Protein AF-A0A955D0X1-F1 (afdb_monomer)

Radius of gyration: 30.4 Å; Cα contacts (8 Å, |Δi|>4): 744; chains: 1; bounding box: 80×86×90 Å

Foldseek 3Di:
DDDDDPPVVVVVVVVCVVVVVVVVVVVCVVPPPDDDPDPPPPPPDDPPQDQQKFFDALLAQAFVRNVVSLVVQLVVQLVVLVVVVVVCVVPDDDDDDDDHSSLRSLVVSQVVLLVVLLVVQVVLCVVCVPQFEEEEEEEAAPFQDPLRRVVSSVVSVVVVVVCVVQQKDWPDRTIWGWHWPPSVDDPVLIGIKTWTWIDHPDPNHHIYIYIYHHCSLQPLQCNVVSVCVVVVSNDPPVSLVDPSYAYEYEYAPAQSSVLNVQQNLLVLQDDPPDDPPDDDDDDDPPSDPAPQVQRYEYEYAHHQAQLQRSLVSHDDCPPGDPCQCPDQQVVLSVLSVVSNDPDPDAPPPPDVVVVDPPPDADSAWRQGPSNYTYGYPDHHLLVLLVVVQVVCVVVVAQQLPPQEAEEEEFEPPDPQRVRNLVSNLVVSVVNDDDDPPDDPVVSVVSSCQRYNYHYDHPPQQLDHGPDDDPPPVVVPPDDDDDDDDDDVVVVVVVVVLLDPDHSHNLVVLLVRLVVLLVSQVVSVVVVHGHQEYEYEYPGPVVSLSNVVSNCVSCVRHHYDYRDDDVLCVDPVSND

Solvent-accessible surface area (backbone atoms only — not comparable to full-atom values): 32870 Å² total; per-residue (Å²): 138,89,82,85,79,68,67,65,60,56,54,56,52,52,50,51,51,50,51,49,50,52,52,50,50,53,52,47,64,76,67,49,73,89,78,77,93,66,82,80,77,88,70,90,76,76,80,72,73,51,90,43,46,16,74,36,50,72,75,45,52,65,63,70,33,39,49,55,43,48,55,54,51,46,53,53,34,24,58,50,34,45,53,50,51,60,55,48,66,77,71,67,91,75,98,63,88,75,77,50,34,61,51,52,14,40,41,49,52,28,52,55,21,43,48,55,50,35,54,53,51,50,55,47,47,68,75,29,59,91,63,19,39,36,37,29,44,32,44,38,71,73,55,75,33,71,67,43,44,52,48,46,25,52,51,41,43,50,52,54,50,54,40,45,76,69,45,34,43,65,77,55,70,53,44,37,34,35,32,55,67,60,58,90,49,61,74,90,74,51,65,60,31,36,35,48,50,30,42,42,74,56,85,86,56,46,37,36,40,39,30,47,34,40,33,86,65,37,40,43,65,41,32,66,63,32,45,49,56,58,49,59,74,58,43,53,73,70,52,69,72,29,86,48,36,37,35,44,36,35,49,58,60,28,45,60,28,54,52,22,44,55,45,36,49,56,55,70,70,54,77,82,91,71,88,70,93,85,77,88,78,92,71,72,91,72,69,64,88,71,74,69,31,69,53,33,39,34,40,33,69,49,43,33,63,26,52,48,64,46,58,73,73,48,78,86,61,81,89,51,58,66,73,52,48,73,30,56,35,26,50,32,54,52,50,37,56,57,70,46,47,78,76,94,62,74,85,86,72,72,51,84,71,75,80,49,78,89,81,79,69,69,100,38,63,42,38,38,76,47,44,32,36,34,33,45,75,51,71,36,46,56,58,52,44,51,53,50,50,54,52,37,44,74,72,74,40,42,61,65,39,99,40,24,18,32,37,35,39,22,29,64,82,40,74,65,33,57,49,50,59,54,49,48,47,52,52,45,58,70,70,48,84,87,55,96,78,70,46,73,66,58,48,53,49,43,40,56,64,23,42,35,73,45,71,44,65,82,55,33,75,29,78,59,66,90,63,73,76,79,60,80,71,78,81,65,89,71,76,100,67,97,75,84,70,95,60,63,64,60,53,53,48,51,58,52,50,44,28,97,60,75,65,36,39,47,36,54,52,54,53,48,45,53,49,53,53,52,51,34,56,54,32,44,78,73,67,24,38,61,45,31,40,39,47,44,60,88,54,66,78,42,44,51,60,52,52,56,57,41,45,77,77,40,77,86,37,47,76,49,61,91,73,90,54,70,65,76,70,34,74,86,63,74,114

Structure (mmCIF, N/CA/C/O backbone):
data_AF-A0A955D0X1-F1
#
_entry.id   AF-A0A955D0X1-F1
#
loop_
_atom_site.group_PDB
_atom_site.id
_atom_site.type_symbol
_atom_site.label_atom_id
_atom_site.label_alt_id
_atom_site.label_comp_id
_atom_site.label_asym_id
_atom_site.label_entity_id
_atom_site.label_seq_id
_atom_site.pdbx_PDB_ins_code
_atom_site.Cartn_x
_atom_site.Cartn_y
_atom_site.Cartn_z
_atom_site.occupancy
_atom_site.B_iso_or_equiv
_atom_site.auth_seq_id
_atom_site.auth_comp_id
_atom_site.auth_asym_id
_atom_site.auth_atom_id
_atom_site.pdbx_PDB_model_num
ATOM 1 N N . MET A 1 1 ? 45.626 -39.714 57.953 1.00 34.00 1 MET A N 1
ATOM 2 C CA . MET A 1 1 ? 45.774 -39.954 56.502 1.00 34.00 1 MET A CA 1
ATOM 3 C C . MET A 1 1 ? 44.387 -39.976 55.876 1.00 34.00 1 MET A C 1
ATOM 5 O O . MET A 1 1 ? 43.632 -40.869 56.233 1.00 34.00 1 MET A O 1
ATOM 9 N N . PRO A 1 2 ? 44.008 -39.013 55.020 1.00 39.62 2 PRO A N 1
ATOM 10 C CA . PRO A 1 2 ? 42.805 -39.119 54.204 1.00 39.62 2 PRO A CA 1
ATOM 11 C C . PRO A 1 2 ? 43.180 -39.641 52.808 1.00 39.62 2 PRO A C 1
ATOM 13 O O . PRO A 1 2 ? 43.956 -39.014 52.087 1.00 39.62 2 PRO A O 1
ATOM 16 N N . GLY A 1 3 ? 42.662 -40.817 52.455 1.00 42.03 3 GLY A N 1
ATOM 17 C CA . GLY A 1 3 ? 42.811 -41.430 51.138 1.00 42.03 3 GLY A CA 1
ATOM 18 C C . GLY A 1 3 ? 41.629 -41.084 50.236 1.00 42.03 3 GLY A C 1
ATOM 19 O O . GLY A 1 3 ? 40.496 -41.417 50.551 1.00 42.03 3 GLY A O 1
ATOM 20 N N . THR A 1 4 ? 41.942 -40.382 49.146 1.00 53.72 4 THR A N 1
ATOM 21 C CA . THR A 1 4 ? 41.417 -40.562 47.780 1.00 53.72 4 THR A CA 1
ATOM 22 C C . THR A 1 4 ? 39.942 -40.939 47.594 1.00 53.72 4 THR A C 1
ATOM 24 O O . THR A 1 4 ? 39.609 -42.117 47.589 1.00 53.72 4 THR A O 1
ATOM 27 N N . ASP A 1 5 ? 39.115 -39.954 47.229 1.00 49.59 5 ASP A N 1
ATOM 28 C CA . ASP A 1 5 ? 37.863 -40.209 46.495 1.00 49.59 5 ASP A CA 1
ATOM 29 C C . ASP A 1 5 ? 37.564 -39.105 45.461 1.00 49.59 5 ASP A C 1
ATOM 31 O O . ASP A 1 5 ? 36.472 -38.556 45.342 1.00 49.59 5 ASP A O 1
ATOM 35 N N . ARG A 1 6 ? 38.603 -38.699 44.714 1.00 51.72 6 ARG A N 1
ATOM 36 C CA . ARG A 1 6 ? 38.468 -37.717 43.624 1.00 51.72 6 ARG A CA 1
ATOM 37 C C . ARG A 1 6 ? 38.108 -38.352 42.280 1.00 51.72 6 ARG A C 1
ATOM 39 O O . ARG A 1 6 ? 37.644 -37.627 41.417 1.00 51.72 6 ARG A O 1
ATOM 46 N N . GLN A 1 7 ? 38.273 -39.660 42.073 1.00 50.78 7 GLN A N 1
ATOM 47 C CA . GLN A 1 7 ? 38.035 -40.278 40.756 1.00 50.78 7 GLN A CA 1
ATOM 48 C C . GLN A 1 7 ? 36.544 -40.473 40.417 1.00 50.78 7 GLN A C 1
ATOM 50 O O . GLN A 1 7 ? 36.172 -40.309 39.257 1.00 50.78 7 GLN A O 1
ATOM 55 N N . GLY A 1 8 ? 35.675 -40.725 41.405 1.00 47.66 8 GLY A N 1
ATOM 56 C CA . GLY A 1 8 ? 34.233 -40.908 41.169 1.00 47.66 8 GLY A CA 1
ATOM 57 C C . GLY A 1 8 ? 33.510 -39.632 40.719 1.00 47.66 8 GLY A C 1
ATOM 58 O O . GLY A 1 8 ? 32.640 -39.681 39.855 1.00 47.66 8 GLY A O 1
ATOM 59 N N . ALA A 1 9 ? 33.918 -38.469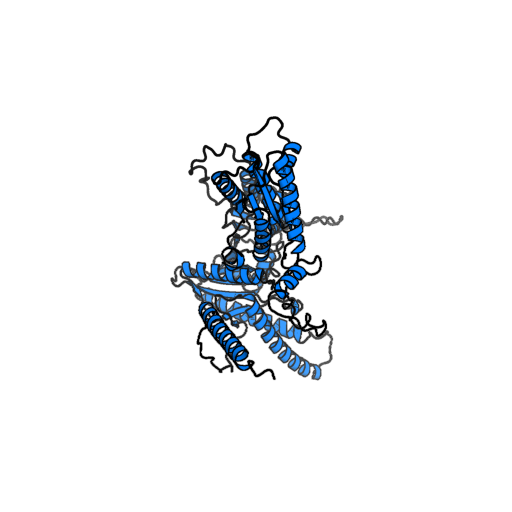 41.235 1.00 52.34 9 ALA A N 1
ATOM 60 C CA . ALA A 1 9 ? 33.288 -37.191 40.898 1.00 52.34 9 ALA A CA 1
ATOM 61 C C . ALA A 1 9 ? 33.513 -36.782 39.430 1.00 52.34 9 ALA A C 1
ATOM 63 O O . ALA A 1 9 ? 32.595 -36.278 38.787 1.00 52.34 9 ALA A O 1
ATOM 64 N N . TRP A 1 10 ? 34.701 -37.046 38.874 1.00 47.69 10 TRP A N 1
ATOM 65 C CA . TRP A 1 10 ? 35.007 -36.733 37.472 1.00 47.69 10 TRP A CA 1
ATOM 66 C C . TRP A 1 10 ? 34.281 -37.658 36.488 1.00 47.69 10 TRP A C 1
ATOM 68 O O . TRP A 1 10 ? 33.845 -37.198 35.434 1.00 47.69 10 TRP A O 1
ATOM 78 N N . ALA A 1 11 ? 34.089 -38.934 36.838 1.00 50.47 11 ALA A N 1
ATOM 79 C CA . ALA A 1 11 ? 33.346 -39.880 36.005 1.00 50.47 11 ALA A CA 1
ATOM 80 C C . ALA A 1 11 ? 31.853 -39.511 35.907 1.00 50.47 11 ALA A C 1
ATOM 82 O O . ALA A 1 11 ? 31.275 -39.519 34.816 1.00 50.47 11 ALA A O 1
ATOM 83 N N . SER A 1 12 ? 31.241 -39.101 37.021 1.00 52.44 12 SER A N 1
ATOM 84 C CA . SER A 1 12 ? 29.844 -38.648 37.062 1.00 52.44 12 SER A CA 1
ATOM 85 C C . SER A 1 12 ? 29.625 -37.358 36.265 1.00 52.44 12 SER A C 1
ATOM 87 O O . SER A 1 12 ? 28.629 -37.227 35.554 1.00 52.44 12 SER A O 1
ATOM 89 N N . LEU A 1 13 ? 30.583 -36.427 36.326 1.00 52.56 13 LEU A N 1
ATOM 90 C CA . LEU A 1 13 ? 30.511 -35.155 35.603 1.00 52.56 13 LEU A CA 1
ATOM 91 C C . LEU A 1 13 ? 30.664 -35.354 34.088 1.00 52.56 13 LEU A C 1
ATOM 93 O O . LEU A 1 13 ? 29.907 -34.778 33.313 1.00 52.56 13 LEU A O 1
ATOM 97 N N . MET A 1 14 ? 31.568 -36.241 33.661 1.00 54.03 14 MET A N 1
ATOM 98 C CA . MET A 1 14 ? 31.716 -36.604 32.246 1.00 54.03 14 MET A CA 1
ATOM 99 C C . MET A 1 14 ? 30.474 -37.313 31.697 1.00 54.03 14 MET A C 1
ATOM 101 O O . MET A 1 14 ? 30.063 -37.049 30.570 1.00 54.03 14 MET A O 1
ATOM 105 N N . THR A 1 15 ? 29.825 -38.157 32.500 1.00 57.25 15 THR A N 1
ATOM 106 C CA . THR A 1 15 ? 28.597 -38.855 32.088 1.00 57.25 15 THR A CA 1
ATOM 107 C C . THR A 1 15 ? 27.431 -37.879 31.897 1.00 57.25 15 THR A C 1
ATOM 109 O O . THR A 1 15 ? 26.692 -37.993 30.920 1.00 57.25 15 THR A O 1
ATOM 112 N N . LEU A 1 16 ? 27.301 -36.868 32.765 1.00 55.19 16 LEU A N 1
ATOM 113 C CA . LEU A 1 16 ? 26.306 -35.798 32.619 1.00 55.19 16 LEU A CA 1
ATOM 114 C C . LEU A 1 16 ? 26.581 -34.890 31.413 1.00 55.19 16 LEU A C 1
ATOM 116 O O . LEU A 1 16 ? 25.641 -34.513 30.720 1.00 55.19 16 LEU A O 1
ATOM 120 N N . VAL A 1 17 ? 27.847 -34.582 31.115 1.00 63.03 17 VAL A N 1
ATOM 121 C CA . VAL A 1 17 ? 28.221 -33.803 29.919 1.00 63.03 17 VAL A CA 1
ATOM 122 C C . VAL A 1 17 ? 27.936 -34.587 28.637 1.00 63.03 17 VAL A C 1
ATOM 124 O O . VAL A 1 17 ? 27.423 -34.020 27.676 1.00 63.03 17 VAL A O 1
ATOM 127 N N . VAL A 1 18 ? 28.197 -35.897 28.620 1.00 61.56 18 VAL A N 1
ATOM 128 C CA . VAL A 1 18 ? 27.899 -36.754 27.462 1.00 61.56 18 VAL A CA 1
ATOM 129 C C . VAL A 1 18 ? 26.390 -36.932 27.274 1.00 61.56 18 VAL A C 1
ATOM 131 O O . VAL A 1 18 ? 25.906 -36.799 26.153 1.00 61.56 18 VAL A O 1
ATOM 134 N N . LEU A 1 19 ? 25.619 -37.157 28.345 1.00 55.97 19 LEU A N 1
ATOM 135 C CA . LEU A 1 19 ? 24.153 -37.244 28.267 1.00 55.97 19 LEU A CA 1
ATOM 136 C C . LEU A 1 19 ? 23.509 -35.901 27.894 1.00 55.97 19 LEU A C 1
ATOM 138 O O . LEU A 1 19 ? 22.590 -35.880 27.079 1.00 55.97 19 LEU A O 1
ATOM 142 N N . GLY A 1 20 ? 24.017 -34.783 28.420 1.00 54.25 20 GLY A N 1
ATOM 143 C CA . GLY A 1 20 ? 23.592 -33.435 28.037 1.00 54.25 20 GLY A CA 1
ATOM 144 C C . GLY A 1 20 ? 23.945 -33.097 26.587 1.00 54.25 20 GLY A C 1
ATOM 145 O O . GLY A 1 20 ? 23.127 -32.521 25.874 1.00 54.25 20 GLY A O 1
ATOM 146 N N . GLY A 1 21 ? 25.118 -33.527 26.113 1.00 54.81 21 GLY A N 1
ATOM 147 C CA . GLY A 1 21 ? 25.542 -33.381 24.721 1.00 54.81 21 GLY A CA 1
ATOM 148 C C . GLY A 1 21 ? 24.712 -34.225 23.753 1.00 54.81 21 GLY A C 1
ATOM 149 O O . GLY A 1 21 ? 24.312 -33.734 22.702 1.00 54.81 21 GLY A O 1
ATOM 150 N N . LEU A 1 22 ? 24.383 -35.468 24.119 1.00 50.09 22 LEU A N 1
ATOM 151 C CA . LEU A 1 22 ? 23.534 -36.353 23.313 1.00 50.09 22 LEU A CA 1
ATOM 152 C C . LEU A 1 22 ? 22.065 -35.902 23.311 1.00 50.09 22 LEU A C 1
ATOM 154 O O . LEU A 1 22 ? 21.433 -35.903 22.256 1.00 50.09 22 LEU A O 1
ATOM 158 N N . GLY A 1 23 ? 21.536 -35.463 24.457 1.00 51.03 23 GLY A N 1
ATOM 159 C CA . GLY A 1 23 ? 20.188 -34.897 24.565 1.00 51.03 23 GLY A CA 1
ATOM 160 C C . GLY A 1 23 ? 20.048 -33.577 23.801 1.00 51.03 23 GLY A C 1
ATOM 161 O O . GLY A 1 23 ? 19.097 -33.400 23.041 1.00 51.03 23 GLY A O 1
ATOM 162 N N . GLY A 1 24 ? 21.039 -32.687 23.924 1.00 49.94 24 GLY A N 1
ATOM 163 C CA . GLY A 1 24 ? 21.107 -31.433 23.172 1.00 49.94 24 GLY A CA 1
ATOM 164 C C . GLY A 1 24 ? 21.255 -31.650 21.665 1.00 49.94 24 GLY A C 1
ATOM 165 O O . GLY A 1 24 ? 20.600 -30.969 20.880 1.00 49.94 24 GLY A O 1
ATOM 166 N N . TRP A 1 25 ? 22.041 -32.645 21.241 1.00 50.03 25 TRP A N 1
ATOM 167 C CA . TRP A 1 25 ? 22.180 -32.996 19.826 1.00 50.03 25 TRP A CA 1
ATOM 168 C C . TRP A 1 25 ? 20.899 -33.614 19.245 1.00 50.03 25 TRP A C 1
ATOM 170 O O . TRP A 1 25 ? 20.506 -33.275 18.126 1.00 50.03 25 TRP A O 1
ATOM 180 N N . GLY A 1 26 ? 20.205 -34.466 20.006 1.00 53.56 26 GLY A N 1
ATOM 181 C CA . GLY A 1 26 ? 18.910 -35.027 19.610 1.00 53.56 26 GLY A CA 1
ATOM 182 C C . GLY A 1 26 ? 17.837 -33.950 19.416 1.00 53.56 26 GLY A C 1
ATOM 183 O O . GLY A 1 26 ? 17.153 -33.941 18.393 1.00 53.56 26 GLY A O 1
ATOM 184 N N . LEU A 1 27 ? 17.751 -32.993 20.345 1.00 52.53 27 LEU A N 1
ATOM 185 C CA . LEU A 1 27 ? 16.843 -31.842 20.256 1.00 52.53 27 LEU A CA 1
ATOM 186 C C . LEU A 1 27 ? 17.209 -30.887 19.109 1.00 52.53 27 LEU A C 1
ATOM 188 O O . LEU A 1 27 ? 16.319 -30.411 18.403 1.00 52.53 27 LEU A O 1
ATOM 192 N N . TRP A 1 28 ? 18.504 -30.654 18.868 1.00 51.78 28 TRP A N 1
ATOM 193 C CA . TRP A 1 28 ? 18.966 -29.834 17.745 1.00 51.78 28 TRP A CA 1
ATOM 194 C C . TRP A 1 28 ? 18.625 -30.469 16.396 1.00 51.78 28 TRP A C 1
ATOM 196 O O . TRP A 1 28 ? 18.147 -29.771 15.514 1.00 51.78 28 TRP A O 1
ATOM 206 N N . LYS A 1 29 ? 18.776 -31.792 16.227 1.00 54.09 29 LYS A N 1
ATOM 207 C CA . LYS A 1 29 ? 18.363 -32.470 14.984 1.00 54.09 29 LYS A CA 1
ATOM 208 C C . LYS A 1 29 ? 16.847 -32.513 14.791 1.00 54.09 29 LYS A C 1
ATOM 210 O O . LYS A 1 29 ? 16.401 -32.423 13.653 1.00 54.09 29 LYS A O 1
ATOM 215 N N . ALA A 1 30 ? 16.065 -32.641 15.864 1.00 57.06 30 ALA A N 1
ATOM 216 C CA . ALA A 1 30 ? 14.602 -32.646 15.784 1.00 57.06 30 ALA A CA 1
ATOM 217 C C . ALA A 1 30 ? 14.014 -31.271 15.413 1.00 57.06 30 ALA A C 1
ATOM 219 O O . ALA A 1 30 ? 12.905 -31.198 14.894 1.00 57.06 30 ALA A O 1
ATOM 220 N N . THR A 1 31 ? 14.763 -30.193 15.660 1.00 57.22 31 THR A N 1
ATOM 221 C CA . THR A 1 31 ? 14.369 -28.806 15.357 1.00 57.22 31 THR A CA 1
ATOM 222 C C . THR A 1 31 ? 15.232 -28.154 14.275 1.00 57.22 31 THR A C 1
ATOM 224 O O . THR A 1 31 ? 15.044 -26.976 13.965 1.00 57.22 31 THR A O 1
ATOM 227 N N . ALA A 1 32 ? 16.171 -28.902 13.686 1.00 54.47 32 ALA A N 1
ATOM 228 C CA . ALA A 1 32 ? 17.049 -28.387 12.650 1.00 54.47 32 ALA A CA 1
ATOM 229 C C . ALA A 1 32 ? 16.212 -28.018 11.415 1.00 54.47 32 ALA A C 1
ATOM 231 O O . ALA A 1 32 ? 15.389 -28.827 10.974 1.00 54.47 32 ALA A O 1
ATOM 232 N N . PRO A 1 33 ? 16.416 -26.822 10.834 1.00 59.91 33 PRO A N 1
ATOM 233 C CA . PRO A 1 33 ? 15.763 -26.456 9.587 1.00 59.91 33 PRO A CA 1
ATOM 234 C C . PRO A 1 33 ? 16.098 -27.489 8.508 1.00 59.91 33 PRO A C 1
ATOM 236 O O . PRO A 1 33 ? 17.198 -28.046 8.494 1.00 59.91 33 PRO A O 1
ATOM 239 N N . LEU A 1 34 ? 15.144 -27.745 7.609 1.00 60.22 34 LEU A N 1
ATOM 240 C CA . LEU A 1 34 ? 15.318 -28.664 6.485 1.00 60.22 34 LEU A CA 1
ATOM 241 C C . LEU A 1 34 ? 16.572 -28.266 5.690 1.00 60.22 34 LEU A C 1
ATOM 243 O O . LEU A 1 34 ? 16.578 -27.269 4.969 1.00 60.22 34 LEU A O 1
ATOM 247 N N . ALA A 1 35 ? 17.649 -29.034 5.849 1.00 58.88 35 ALA A N 1
ATOM 248 C CA . ALA A 1 35 ? 18.886 -28.813 5.121 1.00 58.88 35 ALA A CA 1
ATOM 249 C C . ALA A 1 35 ? 18.741 -29.385 3.707 1.00 58.88 35 ALA A C 1
ATOM 251 O O . ALA A 1 35 ? 18.329 -30.530 3.525 1.00 58.88 35 ALA A O 1
ATOM 252 N N . THR A 1 36 ? 19.073 -28.587 2.694 1.00 59.28 36 THR A N 1
ATOM 253 C CA . THR A 1 36 ? 19.106 -29.067 1.310 1.00 59.28 36 THR A CA 1
ATOM 254 C C . THR A 1 36 ? 20.521 -29.508 0.953 1.00 59.28 36 THR A C 1
ATOM 256 O O . THR A 1 36 ? 21.417 -28.665 0.890 1.00 59.28 36 THR A O 1
ATOM 259 N N . ASP A 1 37 ? 20.712 -30.786 0.628 1.00 58.47 37 ASP A N 1
ATOM 260 C CA . ASP A 1 37 ? 21.960 -31.300 0.050 1.00 58.47 37 ASP A CA 1
ATOM 261 C C . ASP A 1 37 ? 22.054 -30.903 -1.431 1.00 58.47 37 ASP A C 1
ATOM 263 O O . ASP A 1 37 ? 21.860 -31.707 -2.344 1.00 58.47 37 ASP A O 1
ATOM 267 N N . ARG A 1 38 ? 22.288 -29.614 -1.700 1.00 53.22 38 ARG A N 1
ATOM 268 C CA . ARG A 1 38 ? 22.579 -29.147 -3.060 1.00 53.22 38 ARG A CA 1
ATOM 269 C C . ARG A 1 38 ? 24.082 -29.269 -3.314 1.00 53.22 38 ARG A C 1
ATOM 271 O O . ARG A 1 38 ? 24.849 -28.627 -2.596 1.00 53.22 38 ARG A O 1
ATOM 278 N N . PRO A 1 39 ? 24.535 -30.018 -4.337 1.00 60.69 39 PRO A N 1
ATOM 279 C CA . PRO A 1 39 ? 25.934 -29.970 -4.739 1.00 60.69 39 PRO A CA 1
ATOM 280 C C . PRO A 1 39 ? 26.291 -28.531 -5.135 1.00 60.69 39 PRO A C 1
ATOM 282 O O . PRO A 1 39 ? 25.644 -27.925 -5.993 1.00 60.69 39 PRO A O 1
ATOM 285 N N . THR A 1 40 ? 27.304 -27.958 -4.486 1.00 52.00 40 THR A N 1
ATOM 286 C CA . THR A 1 40 ? 27.797 -26.617 -4.798 1.00 52.00 40 THR A CA 1
ATOM 287 C C . THR A 1 40 ? 28.598 -26.679 -6.095 1.00 52.00 40 THR A C 1
ATOM 289 O O . THR A 1 40 ? 29.758 -27.086 -6.132 1.00 52.00 40 THR A O 1
ATOM 292 N N . GLY A 1 41 ? 27.965 -26.299 -7.204 1.00 50.47 41 GLY A N 1
ATOM 293 C CA . GLY A 1 41 ? 28.657 -26.146 -8.478 1.00 50.47 41 GLY A CA 1
ATOM 294 C C . GLY A 1 41 ? 29.675 -25.008 -8.396 1.00 50.47 41 GLY A C 1
ATOM 295 O O . GLY A 1 41 ? 29.308 -23.842 -8.510 1.00 50.47 41 GLY A O 1
ATOM 296 N N . ARG A 1 42 ? 30.962 -25.329 -8.221 1.00 42.97 42 ARG A N 1
ATOM 297 C CA . ARG A 1 42 ? 32.086 -24.393 -8.408 1.00 42.97 42 ARG A CA 1
ATOM 298 C C . ARG A 1 42 ? 32.325 -24.140 -9.901 1.00 42.97 42 ARG A C 1
ATOM 300 O O . ARG A 1 42 ? 33.371 -24.489 -10.418 1.00 42.97 42 ARG A O 1
ATOM 307 N N . ASN A 1 43 ? 31.369 -23.523 -10.587 1.00 44.00 43 ASN A N 1
ATOM 308 C CA . ASN A 1 43 ? 31.599 -22.916 -11.901 1.00 44.00 43 ASN A CA 1
ATOM 309 C C . ASN A 1 43 ? 31.146 -21.454 -11.825 1.00 44.00 43 ASN A C 1
ATOM 311 O O . ASN A 1 43 ? 30.110 -21.073 -12.356 1.00 44.00 43 ASN A O 1
ATOM 315 N N . ALA A 1 44 ? 31.919 -20.649 -11.093 1.00 42.72 44 ALA A N 1
ATOM 316 C CA . ALA A 1 44 ? 31.714 -19.209 -10.919 1.00 42.72 44 ALA A CA 1
ATOM 317 C C . ALA A 1 44 ? 32.347 -18.377 -12.054 1.00 42.72 44 ALA A C 1
ATOM 319 O O . ALA A 1 44 ? 32.649 -17.201 -11.875 1.00 42.72 44 ALA A O 1
ATOM 320 N N . SER A 1 45 ? 32.582 -18.979 -13.221 1.00 40.25 45 SER A N 1
ATOM 321 C CA . SER A 1 45 ? 33.107 -18.290 -14.395 1.00 40.25 45 SER A CA 1
ATOM 322 C C . SER A 1 45 ? 32.036 -18.191 -15.484 1.00 40.25 45 SER A C 1
ATOM 324 O O . SER A 1 45 ? 31.704 -19.162 -16.156 1.00 40.25 45 SER A O 1
ATOM 326 N N . ALA A 1 46 ? 31.560 -16.961 -15.684 1.00 39.75 46 ALA A N 1
ATOM 327 C CA . ALA A 1 46 ? 31.031 -16.456 -16.950 1.00 39.75 46 ALA A CA 1
ATOM 328 C C . ALA A 1 46 ? 29.670 -16.981 -17.453 1.00 39.75 46 ALA A C 1
ATOM 330 O O . ALA A 1 46 ? 29.518 -17.263 -18.641 1.00 39.75 46 ALA A O 1
ATOM 331 N N . LEU A 1 47 ? 28.619 -16.928 -16.629 1.00 41.50 47 LEU A N 1
ATOM 332 C CA . LEU A 1 47 ? 27.366 -16.418 -17.196 1.00 41.50 47 LEU A CA 1
ATOM 333 C C . LEU A 1 47 ? 27.558 -14.907 -17.297 1.00 41.50 47 LEU A C 1
ATOM 335 O O . LEU A 1 47 ? 27.521 -14.216 -16.284 1.00 41.50 47 LEU A O 1
ATOM 339 N N . ARG A 1 48 ? 27.878 -14.406 -18.498 1.00 44.47 48 ARG A N 1
ATOM 340 C CA . ARG A 1 48 ? 27.795 -12.970 -18.788 1.00 44.47 48 ARG A CA 1
ATOM 341 C C . ARG A 1 48 ? 26.401 -12.528 -18.351 1.00 44.47 48 ARG A C 1
ATOM 343 O O . ARG A 1 48 ? 25.426 -12.900 -19.004 1.00 44.47 48 ARG A O 1
ATOM 350 N N . GLU A 1 49 ? 26.311 -11.795 -17.244 1.00 52.94 49 GLU A N 1
ATOM 351 C CA . GLU A 1 49 ? 25.106 -11.036 -16.922 1.00 52.94 49 GLU A CA 1
ATOM 352 C C . GLU A 1 49 ? 24.759 -10.252 -18.182 1.00 52.94 49 GLU A C 1
ATOM 354 O O . GLU A 1 49 ? 25.593 -9.541 -18.750 1.00 52.94 49 GLU A O 1
ATOM 359 N N . THR A 1 50 ? 23.589 -10.556 -18.732 1.00 66.56 50 THR A N 1
ATOM 360 C CA . THR A 1 50 ? 23.131 -9.932 -19.966 1.00 66.56 50 THR A CA 1
ATOM 361 C C . THR A 1 50 ? 22.726 -8.514 -19.590 1.00 66.56 50 THR A C 1
ATOM 363 O O . THR A 1 50 ? 22.010 -8.372 -18.604 1.00 66.56 50 THR A O 1
ATOM 366 N N . MET A 1 51 ? 23.183 -7.506 -20.340 1.00 76.81 51 MET A N 1
ATOM 367 C CA . MET A 1 51 ? 22.882 -6.092 -20.071 1.00 76.81 51 MET A CA 1
ATOM 368 C C . MET A 1 51 ? 21.405 -5.903 -19.694 1.00 76.81 51 MET A C 1
ATOM 370 O O . MET A 1 51 ? 20.522 -6.358 -20.432 1.00 76.81 51 MET A O 1
ATOM 374 N N . GLY A 1 52 ? 21.145 -5.273 -18.547 1.00 80.62 52 GLY A N 1
ATOM 375 C CA . GLY A 1 52 ? 19.791 -5.008 -18.062 1.00 80.62 52 GLY A CA 1
ATOM 376 C C . GLY A 1 52 ? 19.030 -6.240 -17.556 1.00 80.62 52 GLY A C 1
ATOM 377 O O . GLY A 1 52 ? 17.798 -6.244 -17.595 1.00 80.62 52 GLY A O 1
ATOM 378 N N . LYS A 1 53 ? 19.717 -7.306 -17.110 1.00 89.94 53 LYS A N 1
ATOM 379 C CA . LYS A 1 53 ? 19.106 -8.480 -16.454 1.00 89.94 53 LYS A CA 1
ATOM 380 C C . LYS A 1 53 ? 19.728 -8.774 -15.091 1.00 89.94 53 LYS A C 1
ATOM 382 O O . LYS A 1 53 ? 20.888 -9.164 -15.000 1.00 89.94 53 LYS A O 1
ATOM 387 N N . ALA A 1 54 ? 18.907 -8.722 -14.048 1.00 90.75 54 ALA A N 1
ATOM 388 C CA . ALA A 1 54 ? 19.286 -9.069 -12.684 1.00 90.75 54 ALA A CA 1
ATOM 389 C C . ALA A 1 54 ? 18.903 -10.517 -12.342 1.00 90.75 54 ALA A C 1
ATOM 391 O O . ALA A 1 54 ? 17.793 -10.952 -12.642 1.00 90.75 54 ALA A O 1
ATOM 392 N N . ASN A 1 55 ? 19.790 -11.258 -11.672 1.00 88.88 55 ASN A N 1
ATOM 393 C CA . ASN A 1 55 ? 19.517 -12.620 -11.200 1.00 88.88 55 ASN A CA 1
ATOM 394 C C . ASN A 1 55 ? 18.531 -12.615 -10.022 1.00 88.88 55 ASN A C 1
ATOM 396 O O . ASN A 1 55 ? 18.890 -12.208 -8.917 1.00 88.88 55 ASN A O 1
ATOM 400 N N . ALA A 1 56 ? 17.317 -13.125 -10.233 1.00 88.81 56 ALA A N 1
ATOM 401 C CA . ALA A 1 56 ? 16.312 -13.266 -9.184 1.00 88.81 56 ALA A CA 1
ATOM 402 C C . ALA A 1 56 ? 15.285 -14.349 -9.535 1.00 88.81 56 ALA A C 1
ATOM 404 O O . ALA A 1 56 ? 14.739 -14.399 -10.637 1.00 88.81 56 ALA A O 1
ATOM 405 N N . ARG A 1 57 ? 14.981 -15.214 -8.566 1.00 88.69 57 ARG A N 1
ATOM 406 C CA . ARG A 1 57 ? 13.864 -16.165 -8.650 1.00 88.69 57 ARG A CA 1
ATOM 407 C C . ARG A 1 57 ? 12.536 -15.429 -8.479 1.00 88.69 57 ARG A C 1
ATOM 409 O O . ARG A 1 57 ? 12.493 -14.363 -7.872 1.00 88.69 57 ARG A O 1
ATOM 416 N N . LEU A 1 58 ? 11.447 -16.046 -8.938 1.00 87.69 58 LEU A N 1
ATOM 417 C CA . LEU A 1 58 ? 10.090 -15.481 -8.860 1.00 87.69 58 LEU A CA 1
ATOM 418 C C . LEU A 1 58 ? 9.612 -15.171 -7.429 1.00 87.69 58 LEU A C 1
ATOM 420 O O . LEU A 1 58 ? 8.758 -14.315 -7.258 1.00 87.69 58 LEU A O 1
ATOM 424 N N . TRP A 1 59 ? 10.154 -15.844 -6.410 1.00 84.31 59 TRP A N 1
ATOM 425 C CA . TRP A 1 59 ? 9.785 -15.651 -4.997 1.00 84.31 59 TRP A CA 1
ATOM 426 C C . TRP A 1 59 ? 10.758 -14.754 -4.214 1.00 84.31 59 TRP A C 1
ATOM 428 O O . TRP A 1 59 ? 10.652 -14.655 -2.998 1.00 84.31 59 TRP A O 1
ATOM 438 N N . GLN A 1 60 ? 11.761 -14.171 -4.874 1.00 88.88 60 GLN A N 1
ATOM 439 C CA . GLN A 1 60 ? 12.703 -13.251 -4.230 1.00 88.88 60 GLN A CA 1
ATOM 440 C C . GLN A 1 60 ? 12.229 -11.807 -4.381 1.00 88.88 60 GLN A C 1
ATOM 442 O O . GLN A 1 60 ? 11.531 -11.481 -5.342 1.00 88.88 60 GLN A O 1
ATOM 447 N N . ASP A 1 61 ? 12.646 -10.940 -3.461 1.00 89.38 61 ASP A N 1
ATOM 448 C CA . ASP A 1 61 ? 12.424 -9.500 -3.577 1.00 89.38 61 ASP A CA 1
ATOM 449 C C . ASP A 1 61 ? 13.025 -8.982 -4.901 1.00 89.38 61 ASP A C 1
ATOM 451 O O . ASP A 1 61 ? 14.208 -9.236 -5.167 1.00 89.38 61 ASP A O 1
ATOM 455 N N . PRO A 1 62 ? 12.232 -8.309 -5.758 1.00 87.25 62 PRO A N 1
ATOM 456 C CA . PRO A 1 62 ? 12.726 -7.813 -7.030 1.00 87.25 62 PRO A CA 1
ATOM 457 C C . PRO A 1 62 ? 13.810 -6.741 -6.861 1.00 87.25 62 PRO A C 1
ATOM 459 O O . PRO A 1 62 ? 14.826 -6.827 -7.544 1.00 87.25 62 PRO A O 1
ATOM 462 N N . LEU A 1 63 ? 13.650 -5.768 -5.956 1.00 90.69 63 LEU A N 1
ATOM 463 C CA . LEU A 1 63 ? 14.452 -4.533 -5.979 1.00 90.69 63 LEU A CA 1
ATOM 464 C C . LEU A 1 63 ? 15.929 -4.702 -5.574 1.00 90.69 63 LEU A C 1
ATOM 466 O O . LEU A 1 63 ? 16.782 -4.186 -6.298 1.00 90.69 63 LEU A O 1
ATOM 470 N N . PRO A 1 64 ? 16.294 -5.452 -4.512 1.00 88.88 64 PRO A N 1
ATOM 471 C CA . PRO A 1 64 ? 17.698 -5.643 -4.137 1.00 88.88 64 PRO A CA 1
ATOM 472 C C . PRO A 1 64 ? 18.531 -6.305 -5.241 1.00 88.88 64 PRO A C 1
ATOM 474 O O . PRO A 1 64 ? 19.717 -6.011 -5.400 1.00 88.88 64 PRO A O 1
ATOM 477 N N . ALA A 1 65 ? 17.916 -7.196 -6.027 1.00 88.19 65 ALA A N 1
ATOM 478 C CA . ALA A 1 65 ? 18.577 -7.818 -7.167 1.00 88.19 65 ALA A CA 1
ATOM 479 C C . ALA A 1 65 ? 18.851 -6.802 -8.286 1.00 88.19 65 ALA A C 1
ATOM 481 O O . ALA A 1 65 ? 19.935 -6.826 -8.874 1.00 88.19 65 ALA A O 1
ATOM 482 N N . LEU A 1 66 ? 17.899 -5.897 -8.551 1.00 92.62 66 LEU A N 1
ATOM 483 C CA . LEU A 1 66 ? 18.078 -4.825 -9.533 1.00 92.62 66 LEU A CA 1
ATOM 484 C C . LEU A 1 66 ? 19.182 -3.869 -9.106 1.00 92.62 66 LEU A C 1
ATOM 486 O O . LEU A 1 66 ? 20.066 -3.586 -9.905 1.00 92.62 66 LEU A O 1
ATOM 490 N N . GLN A 1 67 ? 19.151 -3.426 -7.847 1.00 90.94 67 GLN A N 1
ATOM 491 C CA . GLN A 1 67 ? 20.115 -2.474 -7.307 1.00 90.94 67 GLN A CA 1
ATOM 492 C C . GLN A 1 67 ? 21.548 -2.999 -7.443 1.00 90.94 67 GLN A C 1
ATOM 494 O O . GLN A 1 67 ? 22.410 -2.324 -8.000 1.00 90.94 67 GLN A O 1
ATOM 499 N N . ARG A 1 68 ? 21.784 -4.259 -7.054 1.00 89.88 68 ARG A N 1
ATOM 500 C CA . ARG A 1 68 ? 23.095 -4.902 -7.218 1.00 89.88 68 ARG A CA 1
ATOM 501 C C . ARG A 1 68 ? 23.523 -4.983 -8.688 1.00 89.88 68 ARG A C 1
ATOM 503 O O . ARG A 1 68 ? 24.688 -4.752 -8.998 1.00 89.88 68 ARG A O 1
ATOM 510 N N . SER A 1 69 ? 22.608 -5.340 -9.591 1.00 91.38 69 SER A N 1
ATOM 511 C CA . SER A 1 69 ? 22.911 -5.411 -11.028 1.00 91.38 69 SER A CA 1
ATOM 512 C C . SER A 1 69 ? 23.244 -4.033 -11.603 1.00 91.38 69 SER A C 1
ATOM 514 O O . SER A 1 69 ? 24.170 -3.924 -12.404 1.00 91.38 69 SER A O 1
ATOM 516 N N . PHE A 1 70 ? 22.518 -2.999 -11.177 1.00 92.25 70 PHE A N 1
ATOM 517 C CA . PHE A 1 70 ? 22.740 -1.614 -11.572 1.00 92.25 70 PHE A CA 1
ATOM 518 C C . PHE A 1 70 ? 24.109 -1.110 -11.116 1.00 92.25 70 PHE A C 1
ATOM 520 O O . PHE A 1 70 ? 24.871 -0.613 -11.939 1.00 92.25 70 PHE A O 1
ATOM 527 N N . GLU A 1 71 ? 24.474 -1.317 -9.850 1.00 91.56 71 GLU A N 1
ATOM 528 C CA . GLU A 1 71 ? 25.784 -0.929 -9.310 1.00 91.56 71 GLU A CA 1
ATOM 529 C C . GLU A 1 71 ? 26.944 -1.587 -10.074 1.00 91.56 71 GLU A C 1
ATOM 531 O O . GLU A 1 71 ? 27.940 -0.935 -10.395 1.00 91.56 71 GLU A O 1
ATOM 536 N N . ILE A 1 72 ? 26.805 -2.873 -10.417 1.00 90.81 72 ILE A N 1
ATOM 537 C CA . ILE A 1 72 ? 27.804 -3.610 -11.201 1.00 90.81 72 ILE A CA 1
ATOM 538 C C . ILE A 1 72 ? 27.936 -3.032 -12.617 1.00 90.81 72 ILE A C 1
ATOM 540 O O . ILE A 1 72 ? 29.058 -2.847 -13.099 1.00 90.81 72 ILE A O 1
ATOM 544 N N . GLU A 1 73 ? 26.823 -2.770 -13.305 1.00 90.94 73 GLU A N 1
ATOM 545 C CA . GLU A 1 73 ? 26.840 -2.212 -14.663 1.00 90.94 73 GLU A CA 1
ATOM 546 C C . GLU A 1 73 ? 27.357 -0.771 -14.684 1.00 90.94 73 GLU A C 1
ATOM 548 O O . GLU A 1 73 ? 28.217 -0.449 -15.506 1.00 90.94 73 GLU A O 1
ATOM 553 N N . LEU A 1 74 ? 26.933 0.063 -13.732 1.00 91.62 74 LEU A N 1
ATOM 554 C CA . LEU A 1 74 ? 27.407 1.436 -13.590 1.00 91.62 74 LEU A CA 1
ATOM 555 C C . LEU A 1 74 ? 28.913 1.485 -13.311 1.00 91.62 74 LEU A C 1
ATOM 557 O O . LEU A 1 74 ? 29.621 2.288 -13.920 1.00 91.62 74 LEU A O 1
ATOM 561 N N . ALA A 1 75 ? 29.436 0.603 -12.454 1.00 91.44 75 ALA A N 1
ATOM 562 C CA . ALA A 1 75 ? 30.872 0.516 -12.192 1.00 91.44 75 ALA A CA 1
ATOM 563 C C . ALA A 1 75 ? 31.665 0.122 -13.452 1.00 91.44 75 ALA A C 1
ATOM 565 O O . ALA A 1 75 ? 32.710 0.713 -13.738 1.00 91.44 75 ALA A O 1
ATOM 566 N N . ARG A 1 76 ? 31.158 -0.840 -14.241 1.00 90.31 76 ARG A N 1
ATOM 567 C CA . ARG A 1 76 ? 31.769 -1.235 -15.525 1.00 90.31 76 ARG A CA 1
ATOM 568 C C . ARG A 1 76 ? 31.753 -0.081 -16.532 1.00 90.31 76 ARG A C 1
ATOM 570 O O . ARG A 1 76 ? 32.781 0.188 -17.150 1.00 90.31 76 ARG A O 1
ATOM 577 N N . ALA A 1 77 ? 30.620 0.605 -16.673 1.00 90.94 77 ALA A N 1
ATOM 578 C CA . ALA A 1 77 ? 30.463 1.733 -17.588 1.00 90.94 77 ALA A CA 1
ATOM 579 C C . ALA A 1 77 ? 31.330 2.935 -17.178 1.00 90.94 77 ALA A C 1
ATOM 581 O O . ALA A 1 77 ? 31.968 3.549 -18.028 1.00 90.94 77 ALA A O 1
ATOM 582 N N . THR A 1 78 ? 31.443 3.220 -15.878 1.00 91.50 78 THR A N 1
ATOM 583 C CA . THR A 1 78 ? 32.300 4.298 -15.353 1.00 91.50 78 THR A CA 1
ATOM 584 C C . THR A 1 78 ? 33.775 4.021 -15.634 1.00 91.50 78 THR A C 1
ATOM 586 O O . THR A 1 78 ? 34.506 4.924 -16.036 1.00 91.50 78 THR A O 1
ATOM 589 N N . ALA A 1 79 ? 34.220 2.768 -15.484 1.00 89.88 79 ALA A N 1
ATOM 590 C CA . ALA A 1 79 ? 35.584 2.372 -15.827 1.00 89.88 79 ALA A CA 1
ATOM 591 C C . ALA A 1 79 ? 35.874 2.510 -17.333 1.00 89.88 79 ALA A C 1
ATOM 593 O O . ALA A 1 79 ? 36.971 2.921 -17.706 1.00 89.88 79 ALA A O 1
ATOM 594 N N . ALA A 1 80 ? 34.900 2.198 -18.195 1.00 88.75 80 ALA A N 1
ATOM 595 C CA . ALA A 1 80 ? 35.021 2.401 -19.638 1.00 88.75 80 ALA A CA 1
ATOM 596 C C . ALA A 1 80 ? 35.094 3.896 -19.995 1.00 88.75 80 ALA A C 1
ATOM 598 O O . ALA A 1 80 ? 36.059 4.321 -20.623 1.00 88.75 80 ALA A O 1
ATOM 599 N N . ALA A 1 81 ? 34.158 4.706 -19.490 1.00 87.50 81 ALA A N 1
ATOM 600 C CA . ALA A 1 81 ? 34.123 6.148 -19.727 1.00 87.50 81 ALA A CA 1
ATOM 601 C C . ALA A 1 81 ? 35.385 6.864 -19.213 1.00 87.50 81 ALA A C 1
ATOM 603 O O . ALA A 1 81 ? 35.857 7.812 -19.833 1.00 87.50 81 ALA A O 1
ATOM 604 N N . ALA A 1 82 ? 35.971 6.409 -18.100 1.00 86.94 82 ALA A N 1
ATOM 605 C CA . ALA A 1 82 ? 37.224 6.962 -17.589 1.00 86.94 82 ALA A CA 1
ATOM 606 C C . ALA A 1 82 ? 38.409 6.719 -18.541 1.00 86.94 82 ALA A C 1
ATOM 608 O O . ALA A 1 82 ? 39.266 7.593 -18.677 1.00 86.94 82 ALA A O 1
ATOM 609 N N . ASN A 1 83 ? 38.450 5.564 -19.214 1.00 83.25 83 ASN A N 1
ATOM 610 C CA . ASN A 1 83 ? 39.470 5.279 -20.224 1.00 83.25 83 ASN A CA 1
ATOM 611 C C . ASN A 1 83 ? 39.288 6.161 -21.467 1.00 83.25 83 ASN A C 1
ATOM 613 O O . ASN A 1 83 ? 40.279 6.666 -21.993 1.00 83.25 83 ASN A O 1
ATOM 617 N N . ASP A 1 84 ? 38.043 6.387 -21.893 1.00 80.31 84 ASP A N 1
ATOM 618 C CA . ASP A 1 84 ? 37.724 7.223 -23.056 1.00 80.31 84 ASP A CA 1
ATOM 619 C C . ASP A 1 84 ? 38.042 8.703 -22.788 1.00 80.31 84 ASP A C 1
ATOM 621 O O . ASP A 1 84 ? 38.733 9.344 -23.576 1.00 80.31 84 ASP A O 1
ATOM 625 N N . VAL A 1 85 ? 37.663 9.233 -21.618 1.00 77.19 85 VAL A N 1
ATOM 626 C CA . VAL A 1 85 ? 37.996 10.613 -21.214 1.00 77.19 85 VAL A CA 1
ATOM 627 C C . VAL A 1 85 ? 39.509 10.810 -21.064 1.00 77.19 85 VAL A C 1
ATOM 629 O O . VAL A 1 85 ? 40.027 11.873 -21.406 1.00 77.19 85 VAL A O 1
ATOM 632 N N . ALA A 1 86 ? 40.247 9.801 -20.585 1.00 72.50 86 ALA A N 1
ATOM 633 C CA . ALA A 1 86 ? 41.709 9.856 -20.531 1.00 72.50 86 ALA A CA 1
ATOM 634 C C . ALA A 1 86 ? 42.353 9.870 -21.931 1.00 72.50 86 ALA A C 1
ATOM 636 O O . ALA A 1 86 ? 43.405 10.487 -22.106 1.00 72.50 86 ALA A O 1
ATOM 637 N N . ALA A 1 87 ? 41.728 9.221 -22.919 1.00 69.12 87 ALA A N 1
ATOM 638 C CA . ALA A 1 87 ? 42.160 9.260 -24.313 1.00 69.12 87 ALA A CA 1
ATOM 639 C C . ALA A 1 87 ? 41.827 10.607 -24.987 1.00 69.12 87 ALA A C 1
ATOM 641 O O . ALA A 1 87 ? 42.679 11.156 -25.687 1.00 69.12 87 ALA A O 1
ATOM 642 N N . ASP A 1 88 ? 40.648 11.179 -24.720 1.00 65.25 88 ASP A N 1
ATOM 643 C CA . ASP A 1 88 ? 40.189 12.453 -25.299 1.00 65.25 88 ASP A CA 1
ATOM 644 C C . ASP A 1 88 ? 40.866 13.688 -24.679 1.00 65.25 88 ASP A C 1
ATOM 646 O O . ASP A 1 88 ? 41.135 14.668 -25.374 1.00 65.25 88 ASP A O 1
ATOM 650 N N . ALA A 1 89 ? 41.236 13.644 -23.393 1.00 62.00 89 ALA A N 1
ATOM 651 C CA . ALA A 1 89 ? 42.011 14.710 -22.745 1.00 62.00 89 ALA A CA 1
ATOM 652 C C . ALA A 1 89 ? 43.416 14.892 -23.357 1.00 62.00 89 ALA A C 1
ATOM 654 O O . ALA A 1 89 ? 44.047 15.933 -23.168 1.00 62.00 89 ALA A O 1
ATOM 655 N N . ALA A 1 90 ? 43.911 13.898 -24.104 1.00 58.91 90 ALA A N 1
ATOM 656 C CA . ALA A 1 90 ? 45.135 14.013 -24.888 1.00 58.91 90 ALA A CA 1
ATOM 657 C C . ALA A 1 90 ? 44.925 14.718 -26.248 1.00 58.91 90 ALA A C 1
ATOM 659 O O . ALA A 1 90 ? 45.914 14.977 -26.938 1.00 58.91 90 ALA A O 1
ATOM 660 N N . ALA A 1 91 ? 43.677 15.024 -26.638 1.00 61.62 91 ALA A N 1
ATOM 661 C CA . ALA A 1 91 ? 43.309 15.420 -27.998 1.00 61.6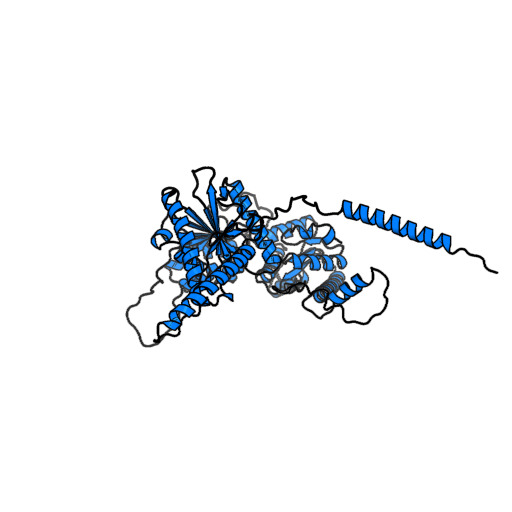2 91 ALA A CA 1
ATOM 662 C C . ALA A 1 91 ? 42.652 16.809 -28.158 1.00 61.62 91 ALA A C 1
ATOM 664 O O . ALA A 1 91 ? 42.717 17.327 -29.272 1.00 61.62 91 ALA A O 1
ATOM 665 N N . ASP A 1 92 ? 42.072 17.454 -27.131 1.00 56.62 92 ASP A N 1
ATOM 666 C CA . ASP A 1 92 ? 41.514 18.813 -27.309 1.00 56.62 92 ASP A CA 1
ATOM 667 C C . ASP A 1 92 ? 41.398 19.670 -26.028 1.00 56.62 92 ASP A C 1
ATOM 669 O O . ASP A 1 92 ? 41.199 19.180 -24.916 1.00 56.62 92 ASP A O 1
ATOM 673 N N . SER A 1 93 ? 41.500 20.990 -26.221 1.00 54.75 93 SER A N 1
ATOM 674 C CA . SER A 1 93 ? 41.379 22.064 -25.234 1.00 54.75 93 SER A CA 1
ATOM 675 C C . SER A 1 93 ? 40.275 23.042 -25.665 1.00 54.75 93 SER A C 1
ATOM 677 O O . SER A 1 93 ? 40.550 24.018 -26.367 1.00 54.75 93 SER A O 1
ATOM 679 N N . GLY A 1 94 ? 39.024 22.820 -25.243 1.00 54.69 94 GLY A N 1
ATOM 680 C CA . GLY A 1 94 ? 37.922 23.704 -25.636 1.00 54.69 94 GLY A CA 1
ATOM 681 C C . GLY A 1 94 ? 36.636 23.625 -24.804 1.00 54.69 94 GLY A C 1
ATOM 682 O O . GLY A 1 94 ? 35.869 22.679 -24.906 1.00 54.69 94 GLY A O 1
ATOM 683 N N . GLY A 1 95 ? 36.346 24.712 -24.080 1.00 55.94 95 GLY A N 1
ATOM 684 C CA . GLY A 1 95 ? 35.026 25.365 -24.073 1.00 55.94 9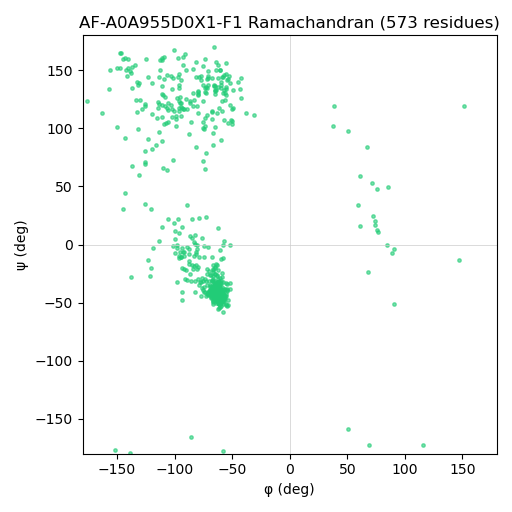5 GLY A CA 1
ATOM 685 C C . GLY A 1 95 ? 33.958 24.947 -23.057 1.00 55.94 95 GLY A C 1
ATOM 686 O O . GLY A 1 95 ? 33.412 25.826 -22.392 1.00 55.94 95 GLY A O 1
ATOM 687 N N . GLU A 1 96 ? 33.640 23.662 -22.918 1.00 59.03 96 GLU A N 1
ATOM 688 C CA . GLU A 1 96 ? 32.579 23.195 -22.008 1.00 59.03 96 GLU A CA 1
ATOM 689 C C . GLU A 1 96 ? 33.156 22.368 -20.863 1.00 59.03 96 GLU A C 1
ATOM 691 O O . GLU A 1 96 ? 34.132 21.641 -21.032 1.00 59.03 96 GLU A O 1
ATOM 696 N N . LYS A 1 97 ? 32.567 22.492 -19.666 1.00 60.41 97 LYS A N 1
ATOM 697 C CA . LYS A 1 97 ? 32.970 21.677 -18.518 1.00 60.41 97 LYS A CA 1
ATOM 698 C C . LYS A 1 97 ? 32.665 20.213 -18.883 1.00 60.41 97 LYS A C 1
ATOM 700 O O . LYS A 1 97 ? 31.486 19.899 -19.053 1.00 60.41 97 LYS A O 1
ATOM 705 N N . PRO A 1 98 ? 33.676 19.341 -19.056 1.00 66.06 98 PRO A N 1
ATOM 706 C CA . PRO A 1 98 ? 33.442 17.989 -19.540 1.00 66.06 98 PRO A CA 1
ATOM 707 C C . PRO A 1 98 ? 32.559 17.238 -18.543 1.00 66.06 98 PRO A C 1
ATOM 709 O O . PRO A 1 98 ? 32.775 17.336 -17.330 1.00 66.06 98 PRO A O 1
ATOM 712 N N . LYS A 1 99 ? 31.554 16.515 -19.057 1.00 74.19 99 LYS A N 1
ATOM 713 C CA . LYS A 1 99 ? 30.738 15.609 -18.241 1.00 74.19 99 LYS A CA 1
ATOM 714 C C . LYS A 1 99 ? 31.664 14.631 -17.530 1.00 74.19 99 LYS A C 1
ATOM 716 O O . LYS A 1 99 ? 32.603 14.103 -18.126 1.00 74.19 99 LYS A O 1
ATOM 721 N N . SER A 1 100 ? 31.407 14.406 -16.252 1.00 84.31 100 SER A N 1
ATOM 722 C CA . SER A 1 100 ? 32.154 13.426 -15.473 1.00 84.31 100 SER A CA 1
ATOM 723 C C . SER A 1 100 ? 31.991 12.020 -16.078 1.00 84.31 100 SER A C 1
ATOM 725 O O . SER A 1 100 ? 30.935 11.715 -16.644 1.00 84.31 100 SER A O 1
ATOM 727 N N . PRO A 1 101 ? 32.989 11.125 -15.937 1.00 84.50 101 PRO A N 1
ATOM 728 C CA . PRO A 1 101 ? 32.860 9.733 -16.371 1.00 84.50 101 PRO A CA 1
ATOM 729 C C . PRO A 1 101 ? 31.610 9.037 -15.815 1.00 84.50 101 PRO A C 1
ATOM 731 O O . PRO A 1 101 ? 31.000 8.229 -16.507 1.00 84.50 101 PRO A O 1
ATOM 734 N N . SER A 1 102 ? 31.192 9.391 -14.597 1.00 84.94 102 SER A N 1
ATOM 735 C CA . SER A 1 102 ? 29.963 8.904 -13.963 1.00 84.94 102 SER A CA 1
ATOM 736 C C . SER A 1 102 ? 28.687 9.370 -14.670 1.00 84.94 102 SER A C 1
ATOM 738 O O . SER A 1 102 ? 27.779 8.569 -14.852 1.00 84.94 102 SER A O 1
ATOM 740 N N . GLU A 1 103 ? 28.609 10.631 -15.107 1.00 86.50 103 GLU A N 1
ATOM 741 C CA . GLU A 1 103 ? 27.436 11.151 -15.834 1.00 86.50 103 GLU A CA 1
ATOM 742 C C . GLU A 1 103 ? 27.326 10.533 -17.233 1.00 86.50 103 GLU A C 1
ATOM 744 O O . GLU A 1 103 ? 26.230 10.203 -17.688 1.00 86.50 103 GLU A O 1
ATOM 749 N N . LEU A 1 104 ? 28.462 10.339 -17.913 1.00 88.50 104 LEU A N 1
ATOM 750 C CA . LEU A 1 104 ? 28.515 9.647 -19.204 1.00 88.50 104 LEU A CA 1
ATOM 751 C C . LEU A 1 104 ? 28.106 8.177 -19.065 1.00 88.50 104 LEU A C 1
ATOM 753 O O . LEU A 1 104 ? 27.298 7.688 -19.852 1.00 88.50 104 LEU A O 1
ATOM 757 N N . ALA A 1 105 ? 28.621 7.493 -18.041 1.00 91.06 105 ALA A N 1
ATOM 758 C CA . ALA A 1 105 ? 28.276 6.110 -17.745 1.00 91.06 105 ALA A CA 1
ATOM 759 C C . ALA A 1 105 ? 26.789 5.942 -17.420 1.00 91.06 105 ALA A C 1
ATOM 761 O O . ALA A 1 105 ? 26.151 5.035 -17.945 1.00 91.06 105 ALA A O 1
ATOM 762 N N . LEU A 1 106 ? 26.223 6.828 -16.598 1.00 91.94 106 LEU A N 1
ATOM 763 C CA . LEU A 1 106 ? 24.812 6.779 -16.226 1.00 91.94 106 LEU A CA 1
ATOM 764 C C . LEU A 1 106 ? 23.895 6.990 -17.440 1.00 91.94 106 LEU A C 1
ATOM 766 O O . LEU A 1 106 ? 22.924 6.254 -17.609 1.00 91.94 106 LEU A O 1
ATOM 770 N N . ALA A 1 107 ? 24.229 7.943 -18.317 1.00 91.88 107 ALA A N 1
ATOM 771 C CA . ALA A 1 107 ? 23.504 8.158 -19.568 1.00 91.88 107 ALA A CA 1
ATOM 772 C C . ALA A 1 107 ? 23.592 6.940 -20.504 1.00 91.88 107 ALA A C 1
ATOM 774 O O . ALA A 1 107 ? 22.568 6.498 -21.019 1.00 91.88 107 ALA A O 1
ATOM 775 N N . ALA A 1 108 ? 24.784 6.354 -20.662 1.00 92.00 108 ALA A N 1
ATOM 776 C CA . ALA A 1 108 ? 24.983 5.162 -21.486 1.00 92.00 108 ALA A CA 1
ATOM 777 C C . ALA A 1 108 ? 24.194 3.951 -20.956 1.00 92.00 108 ALA A C 1
ATOM 779 O O . ALA A 1 108 ? 23.479 3.302 -21.714 1.00 92.00 108 ALA A O 1
ATOM 780 N N . VAL A 1 109 ? 24.251 3.688 -19.643 1.00 92.69 109 VAL A N 1
ATOM 781 C CA . VAL A 1 109 ? 23.476 2.612 -18.998 1.00 92.69 109 VAL A CA 1
ATOM 782 C C . VAL A 1 109 ? 21.973 2.839 -19.177 1.00 92.69 109 VAL A C 1
ATOM 784 O O . VAL A 1 109 ? 21.232 1.893 -19.455 1.00 92.69 109 VAL A O 1
ATOM 787 N N . GLN A 1 110 ? 21.499 4.083 -19.051 1.00 93.25 110 GLN A N 1
ATOM 788 C CA . GLN A 1 110 ? 20.095 4.408 -19.299 1.00 93.25 110 GLN A CA 1
ATOM 789 C C . GLN A 1 110 ? 19.698 4.093 -20.743 1.00 93.25 110 GLN A C 1
ATOM 791 O O . GLN A 1 110 ? 18.703 3.401 -20.959 1.00 93.25 110 GLN A O 1
ATOM 796 N N . ASP A 1 111 ? 20.466 4.572 -21.720 1.00 91.88 111 ASP A N 1
ATOM 797 C CA . ASP A 1 111 ? 20.158 4.383 -23.136 1.00 91.88 111 ASP A CA 1
ATOM 798 C C . ASP A 1 111 ? 20.168 2.898 -23.521 1.00 91.88 111 ASP A C 1
ATOM 800 O O . ASP A 1 111 ? 19.201 2.418 -24.121 1.00 91.88 111 ASP A O 1
ATOM 804 N N . ASP A 1 112 ? 21.187 2.147 -23.097 1.00 92.44 112 ASP A N 1
ATOM 805 C CA . ASP A 1 112 ? 21.319 0.715 -23.377 1.00 92.44 112 ASP A CA 1
ATOM 806 C C . ASP A 1 112 ? 20.149 -0.086 -22.786 1.00 92.44 112 ASP A C 1
ATOM 808 O O . ASP A 1 112 ? 19.480 -0.859 -23.485 1.00 92.44 112 ASP A O 1
ATOM 812 N N . THR A 1 113 ? 19.849 0.115 -21.499 1.00 93.12 113 THR A N 1
ATOM 813 C CA . THR A 1 113 ? 18.781 -0.631 -20.814 1.00 93.12 113 THR A CA 1
ATOM 814 C C . THR A 1 113 ? 17.390 -0.266 -21.342 1.00 93.12 113 THR A C 1
ATOM 816 O O . THR A 1 113 ? 16.557 -1.153 -21.574 1.00 93.12 113 THR A O 1
ATOM 819 N N . GLN A 1 114 ? 17.136 1.015 -21.633 1.00 92.19 114 GLN A N 1
ATOM 820 C CA . GLN A 1 114 ? 15.887 1.450 -22.260 1.00 92.19 114 GLN A CA 1
ATOM 821 C C . GLN A 1 114 ? 15.759 0.932 -23.694 1.00 92.19 114 GLN A C 1
ATOM 823 O O . GLN A 1 114 ? 14.667 0.524 -24.096 1.00 92.19 114 GLN A O 1
ATOM 828 N N . GLN A 1 115 ? 16.844 0.890 -24.473 1.00 91.12 115 GLN A N 1
ATOM 829 C CA . GLN A 1 115 ? 16.828 0.338 -25.827 1.00 91.12 115 GLN A CA 1
ATOM 830 C C . GLN A 1 115 ? 16.488 -1.155 -25.818 1.00 91.12 115 GLN A C 1
ATOM 832 O O . GLN A 1 115 ? 15.672 -1.595 -26.636 1.00 91.12 115 GLN A O 1
ATOM 837 N N . VAL A 1 116 ? 17.041 -1.935 -24.884 1.00 91.31 116 VAL A N 1
ATOM 838 C CA . VAL A 1 116 ? 16.699 -3.359 -24.716 1.00 91.31 116 VAL A CA 1
ATOM 839 C C . VAL A 1 116 ? 15.198 -3.532 -24.462 1.00 91.31 116 VAL A C 1
ATOM 841 O O . VAL A 1 116 ? 14.545 -4.338 -25.138 1.00 91.31 116 VAL A O 1
ATOM 844 N N . LEU A 1 117 ? 14.624 -2.743 -23.548 1.00 92.12 117 LEU A N 1
ATOM 845 C CA . LEU A 1 117 ? 13.196 -2.803 -23.234 1.00 92.12 117 LEU A CA 1
ATOM 846 C C . LEU A 1 117 ? 12.323 -2.344 -24.413 1.00 92.12 117 LEU A C 1
ATOM 848 O O . LEU A 1 117 ? 11.410 -3.071 -24.803 1.00 92.12 117 LEU A O 1
ATOM 852 N N . ARG A 1 118 ? 12.632 -1.204 -25.045 1.00 90.94 118 ARG A N 1
ATOM 853 C CA . ARG A 1 118 ? 11.926 -0.694 -26.240 1.00 90.94 118 ARG A CA 1
ATOM 854 C C . ARG A 1 118 ? 11.909 -1.719 -27.372 1.00 90.94 118 ARG A C 1
ATOM 856 O O . ARG A 1 118 ? 10.873 -1.943 -27.999 1.00 90.94 118 ARG A O 1
ATOM 863 N N . SER A 1 119 ? 13.041 -2.385 -27.601 1.00 89.88 119 SER A N 1
ATOM 864 C CA . SER A 1 119 ? 13.167 -3.454 -28.597 1.00 89.88 119 SER A CA 1
ATOM 865 C C . SER A 1 119 ? 12.268 -4.643 -28.256 1.00 89.88 119 SER A C 1
ATOM 867 O O . SER A 1 119 ? 11.606 -5.197 -29.130 1.00 89.88 119 SER A O 1
ATOM 869 N N . SER A 1 120 ? 12.229 -5.035 -26.979 1.00 90.56 120 SER A N 1
ATOM 870 C CA . SER A 1 120 ? 11.372 -6.122 -26.497 1.00 90.56 120 SER A CA 1
ATOM 871 C C . SER A 1 120 ? 9.886 -5.790 -26.662 1.00 90.56 120 SER A C 1
ATOM 873 O O . SER A 1 120 ? 9.133 -6.606 -27.188 1.00 90.56 120 SER A O 1
ATOM 875 N N . ILE A 1 121 ? 9.484 -4.571 -26.287 1.00 89.19 121 ILE A N 1
ATOM 876 C CA . ILE A 1 121 ? 8.119 -4.063 -26.453 1.00 89.19 121 ILE A CA 1
ATOM 877 C C . ILE A 1 121 ? 7.720 -4.080 -27.932 1.00 89.19 121 ILE A C 1
ATOM 879 O O . ILE A 1 121 ? 6.680 -4.640 -28.272 1.00 89.19 121 ILE A O 1
ATOM 883 N N . SER A 1 122 ? 8.565 -3.541 -28.816 1.00 87.38 122 SER A N 1
ATOM 884 C CA . SER A 1 122 ? 8.282 -3.459 -30.257 1.00 87.38 122 SER A CA 1
ATOM 885 C C . SER A 1 122 ? 8.025 -4.839 -30.871 1.00 87.38 122 SER A C 1
ATOM 887 O O . SER A 1 122 ? 7.015 -5.028 -31.540 1.00 87.38 122 SER A O 1
ATOM 889 N N . ARG A 1 123 ? 8.853 -5.843 -30.543 1.00 89.19 123 ARG A N 1
ATOM 890 C CA . ARG A 1 123 ? 8.654 -7.230 -31.011 1.00 89.19 123 ARG A CA 1
ATOM 891 C C . ARG A 1 123 ? 7.324 -7.827 -30.557 1.00 89.19 123 ARG A C 1
ATOM 893 O O . ARG A 1 123 ? 6.721 -8.606 -31.288 1.00 89.19 123 ARG A O 1
ATOM 900 N N . VAL A 1 124 ? 6.881 -7.512 -29.339 1.00 88.38 124 VAL A N 1
ATOM 901 C CA . VAL A 1 124 ? 5.596 -8.009 -28.828 1.00 88.38 124 VAL A CA 1
ATOM 902 C C . VAL A 1 124 ? 4.437 -7.307 -29.529 1.00 88.38 124 VAL A C 1
ATOM 904 O O . VAL A 1 124 ? 3.506 -7.982 -29.948 1.00 88.38 124 VAL A O 1
ATOM 907 N N . PHE A 1 125 ? 4.510 -5.990 -29.737 1.00 85.31 125 PHE A N 1
ATOM 908 C CA . PHE A 1 125 ? 3.499 -5.268 -30.515 1.00 85.31 125 PHE A CA 1
ATOM 909 C C . PHE A 1 125 ? 3.405 -5.758 -31.964 1.00 85.31 125 PHE A C 1
ATOM 911 O O . PHE A 1 125 ? 2.303 -5.850 -32.491 1.00 85.31 125 PHE A O 1
ATOM 918 N N . GLU A 1 126 ? 4.527 -6.105 -32.598 1.00 85.88 126 GLU A N 1
ATOM 919 C CA . GLU A 1 126 ? 4.540 -6.707 -33.938 1.00 85.88 126 GLU A CA 1
ATOM 920 C C . GLU A 1 126 ? 3.899 -8.103 -33.943 1.00 85.88 126 GLU A C 1
ATOM 922 O O . GLU A 1 126 ? 3.094 -8.416 -34.818 1.00 85.88 126 GLU A O 1
ATOM 927 N N . ARG A 1 127 ? 4.221 -8.937 -32.946 1.00 86.62 127 ARG A N 1
ATOM 928 C CA . ARG A 1 127 ? 3.691 -10.304 -32.806 1.00 86.62 127 ARG A CA 1
ATOM 929 C C . ARG A 1 127 ? 2.200 -10.335 -32.457 1.00 86.62 127 ARG A C 1
ATOM 931 O O . ARG A 1 127 ? 1.490 -11.237 -32.891 1.00 86.62 127 ARG A O 1
ATOM 938 N N . ASP A 1 128 ? 1.743 -9.387 -31.645 1.00 83.00 128 ASP A N 1
ATOM 939 C CA . ASP A 1 128 ? 0.418 -9.371 -31.017 1.00 83.00 128 ASP A CA 1
ATOM 940 C C . ASP A 1 128 ? -0.399 -8.128 -31.403 1.00 83.00 128 ASP A C 1
ATOM 942 O O . ASP A 1 128 ? -1.244 -7.673 -30.634 1.00 83.00 128 ASP A O 1
ATOM 946 N N . ALA A 1 129 ? -0.181 -7.590 -32.608 1.00 76.69 129 ALA A N 1
ATOM 947 C CA . ALA A 1 129 ? -0.782 -6.339 -33.077 1.00 76.69 129 ALA A CA 1
ATOM 948 C C . ALA A 1 129 ? -2.313 -6.283 -32.921 1.00 76.69 129 ALA A C 1
ATOM 950 O O . ALA A 1 129 ? -2.850 -5.238 -32.557 1.00 76.69 129 ALA A O 1
ATOM 951 N N . GLU A 1 130 ? -3.003 -7.405 -33.153 1.00 80.25 130 GLU A N 1
ATOM 952 C CA . GLU A 1 130 ? -4.465 -7.525 -33.035 1.00 80.25 130 GLU A CA 1
ATOM 953 C C . GLU A 1 130 ? -4.951 -7.694 -31.587 1.00 80.25 130 GLU A C 1
ATOM 955 O O . GLU A 1 130 ? -6.060 -7.286 -31.253 1.00 80.25 130 GLU A O 1
ATOM 960 N N . ARG A 1 131 ? -4.128 -8.296 -30.720 1.00 82.75 131 ARG A N 1
ATOM 961 C CA . ARG A 1 131 ? -4.468 -8.589 -29.315 1.00 82.75 131 ARG A CA 1
ATOM 962 C C . ARG A 1 131 ? -4.081 -7.453 -28.374 1.00 82.75 131 ARG A C 1
ATOM 964 O O . ARG A 1 131 ? -4.622 -7.359 -27.274 1.00 82.75 131 ARG A O 1
ATOM 971 N N . GLY A 1 132 ? -3.142 -6.610 -28.790 1.00 86.50 132 GLY A N 1
ATOM 972 C CA . GLY A 1 132 ? -2.570 -5.568 -27.955 1.00 86.50 132 GLY A CA 1
ATOM 973 C C . GLY A 1 132 ? -1.706 -6.111 -26.817 1.00 86.50 132 GLY A C 1
ATOM 974 O O . GLY A 1 132 ? -1.408 -7.302 -26.737 1.00 86.50 132 GLY A O 1
ATOM 975 N N . VAL A 1 133 ? -1.294 -5.212 -25.929 1.00 90.38 133 VAL A N 1
ATOM 976 C CA . VAL A 1 133 ? -0.427 -5.482 -24.779 1.00 90.38 133 VAL A CA 1
ATOM 977 C C . VAL A 1 133 ? -1.050 -4.866 -23.532 1.00 90.38 133 VAL A C 1
ATOM 979 O O . VAL A 1 133 ? -1.546 -3.737 -23.564 1.00 90.38 133 VAL A O 1
ATOM 982 N N . VAL A 1 134 ? -0.996 -5.597 -22.420 1.00 93.25 134 VAL A N 1
ATOM 983 C CA . VAL A 1 134 ? -1.333 -5.056 -21.102 1.00 93.25 134 VAL A CA 1
ATOM 984 C C . VAL A 1 134 ? -0.044 -4.629 -20.421 1.00 93.25 134 VAL A C 1
ATOM 986 O O . VAL A 1 134 ? 0.811 -5.451 -20.098 1.00 93.25 134 VAL A O 1
ATOM 989 N N . LEU A 1 135 ? 0.093 -3.333 -20.185 1.00 94.25 135 LEU A N 1
ATOM 990 C CA . LEU A 1 135 ? 1.133 -2.795 -19.330 1.00 94.25 135 LEU A CA 1
ATOM 991 C C . LEU A 1 135 ? 0.597 -2.719 -17.908 1.00 94.25 135 LEU A C 1
ATOM 993 O O . LEU A 1 135 ? -0.435 -2.097 -17.662 1.00 94.25 135 LEU A O 1
ATOM 997 N N . MET A 1 136 ? 1.305 -3.333 -16.972 1.00 95.88 136 MET A N 1
ATOM 998 C CA . MET A 1 136 ? 0.913 -3.410 -15.573 1.00 95.88 136 MET A CA 1
ATOM 999 C C . MET A 1 136 ? 1.979 -2.746 -14.699 1.00 95.88 136 MET A C 1
ATOM 1001 O O . MET A 1 136 ? 2.862 -3.426 -14.178 1.00 95.88 136 MET A O 1
ATOM 1005 N N . PRO A 1 137 ? 1.962 -1.409 -14.560 1.00 95.50 137 PRO A N 1
ATOM 1006 C CA . PRO A 1 137 ? 2.790 -0.732 -13.577 1.00 95.50 137 PRO A CA 1
ATOM 1007 C C . PRO A 1 137 ? 2.350 -1.122 -12.167 1.00 95.50 137 PRO A C 1
ATOM 1009 O O . PRO A 1 137 ? 1.170 -1.025 -11.845 1.00 95.50 137 PRO A O 1
ATOM 1012 N N . PHE A 1 138 ? 3.292 -1.531 -11.327 1.00 94.75 138 PHE A N 1
ATOM 1013 C CA . PHE A 1 138 ? 3.081 -1.828 -9.919 1.00 94.75 138 PHE A CA 1
ATOM 1014 C C . PHE A 1 138 ? 3.968 -0.908 -9.084 1.00 94.75 138 PHE A C 1
ATOM 1016 O O . PHE A 1 138 ? 5.196 -1.012 -9.123 1.00 94.75 138 PHE A O 1
ATOM 1023 N N . ARG A 1 139 ? 3.351 0.019 -8.345 1.00 93.38 139 ARG A N 1
ATOM 1024 C CA . ARG A 1 139 ? 4.080 0.904 -7.425 1.00 93.38 139 ARG A CA 1
ATOM 1025 C C . ARG A 1 139 ? 4.504 0.105 -6.203 1.00 93.38 139 ARG A C 1
ATOM 1027 O O . ARG A 1 139 ? 3.670 -0.590 -5.637 1.00 93.38 139 ARG A O 1
ATOM 1034 N N . THR A 1 140 ? 5.740 0.239 -5.738 1.00 90.88 140 THR A N 1
ATOM 1035 C CA . THR A 1 140 ? 6.207 -0.442 -4.522 1.00 90.88 140 THR A CA 1
ATOM 1036 C C . THR A 1 140 ? 7.249 0.376 -3.763 1.00 90.88 140 THR A C 1
ATOM 1038 O O . THR A 1 140 ? 7.960 1.166 -4.372 1.00 90.88 140 THR A O 1
ATOM 1041 N N . SER A 1 141 ? 7.329 0.208 -2.441 1.00 86.69 141 SER A N 1
ATOM 1042 C CA . SER A 1 141 ? 8.326 0.894 -1.605 1.00 86.69 141 SER A CA 1
ATOM 1043 C C . SER A 1 141 ? 9.734 0.428 -1.964 1.00 86.69 141 SER A C 1
ATOM 1045 O O . SER A 1 141 ? 9.951 -0.781 -2.055 1.00 86.69 141 SER A O 1
ATOM 1047 N N . SER A 1 142 ? 10.692 1.344 -2.136 1.00 84.88 142 SER A N 1
ATOM 1048 C CA . SER A 1 142 ? 12.114 0.976 -2.267 1.00 84.88 142 SER A CA 1
ATOM 1049 C C . SER A 1 142 ? 12.842 0.862 -0.927 1.00 84.88 142 SER A C 1
ATOM 1051 O O . SER A 1 142 ? 13.999 0.448 -0.889 1.00 84.88 142 SER A O 1
ATOM 1053 N N . ASP A 1 143 ? 12.155 1.183 0.171 1.00 82.94 143 ASP A N 1
ATOM 1054 C CA . ASP A 1 143 ? 12.733 1.214 1.505 1.00 82.94 143 ASP A CA 1
ATOM 1055 C C . ASP A 1 143 ? 13.350 -0.161 1.864 1.00 82.94 143 ASP A C 1
ATOM 1057 O O . ASP A 1 143 ? 12.728 -1.210 1.621 1.00 82.94 143 ASP A O 1
ATOM 1061 N N . PRO A 1 144 ? 14.586 -0.200 2.394 1.00 81.38 144 PRO A N 1
ATOM 1062 C CA . PRO A 1 144 ? 15.251 -1.446 2.750 1.00 81.38 144 PRO A CA 1
ATOM 1063 C C . PRO A 1 144 ? 14.832 -1.997 4.125 1.00 81.38 144 PRO A C 1
ATOM 1065 O O . PRO A 1 144 ? 15.425 -2.978 4.571 1.00 81.38 144 PRO A O 1
ATOM 1068 N N . THR A 1 145 ? 13.826 -1.436 4.799 1.00 82.44 145 THR A N 1
ATOM 1069 C CA . THR A 1 145 ? 13.270 -1.979 6.048 1.00 82.44 145 THR A CA 1
ATOM 1070 C C . THR A 1 145 ? 12.819 -3.435 5.862 1.00 82.44 145 THR A C 1
ATOM 1072 O O . THR A 1 145 ? 12.330 -3.800 4.785 1.00 82.44 145 THR A O 1
ATOM 1075 N N . PRO A 1 146 ? 12.930 -4.286 6.903 1.00 82.44 146 PRO A N 1
ATOM 1076 C CA . PRO A 1 146 ? 12.428 -5.660 6.856 1.00 82.44 146 PRO A CA 1
ATOM 1077 C C . PRO A 1 146 ? 10.947 -5.751 6.467 1.00 82.44 146 PRO A C 1
ATOM 1079 O O . PRO A 1 146 ? 10.584 -6.607 5.667 1.00 82.44 146 PRO A O 1
ATOM 1082 N N . GLU A 1 147 ? 10.114 -4.832 6.964 1.00 82.69 147 GLU A N 1
ATOM 1083 C CA . GLU A 1 147 ? 8.701 -4.719 6.584 1.00 82.69 147 GLU A CA 1
ATOM 1084 C C . GLU A 1 147 ? 8.540 -4.502 5.076 1.00 82.69 147 GLU A C 1
ATOM 1086 O O . GLU A 1 147 ? 7.800 -5.228 4.413 1.00 82.69 147 GLU A O 1
ATOM 1091 N N . SER A 1 148 ? 9.250 -3.523 4.510 1.00 85.44 148 SER A N 1
ATOM 1092 C CA . SER A 1 148 ? 9.151 -3.215 3.083 1.00 85.44 148 SER A CA 1
ATOM 1093 C C . SER A 1 148 ? 9.664 -4.366 2.215 1.00 85.44 148 SER A C 1
ATOM 1095 O O . SER A 1 148 ? 9.047 -4.676 1.196 1.00 85.44 148 SER A O 1
ATOM 1097 N N . GLN A 1 149 ? 10.742 -5.040 2.628 1.00 87.12 149 GLN A N 1
ATOM 1098 C CA . GLN A 1 149 ? 11.247 -6.244 1.958 1.00 87.12 149 GLN A CA 1
ATOM 1099 C C . GLN A 1 149 ? 10.216 -7.381 1.967 1.00 87.12 149 GLN A C 1
ATOM 1101 O O . GLN A 1 149 ? 9.899 -7.933 0.912 1.00 87.12 149 GLN A O 1
ATOM 1106 N N . GLU A 1 150 ? 9.658 -7.707 3.134 1.00 86.12 150 GLU A N 1
ATOM 1107 C CA . GLU A 1 150 ? 8.668 -8.779 3.275 1.00 86.12 150 GLU A CA 1
ATOM 1108 C C . GLU A 1 150 ? 7.388 -8.457 2.490 1.00 86.12 150 GLU A C 1
ATOM 1110 O O . GLU A 1 150 ? 6.874 -9.299 1.751 1.00 86.12 150 GLU A O 1
ATOM 1115 N N . ASN A 1 151 ? 6.923 -7.205 2.540 1.00 87.06 151 ASN A N 1
ATOM 1116 C CA . ASN A 1 151 ? 5.797 -6.733 1.739 1.00 87.06 151 ASN A CA 1
ATOM 1117 C C . ASN A 1 151 ? 6.058 -6.907 0.236 1.00 87.06 151 ASN A C 1
ATOM 1119 O O . ASN A 1 151 ? 5.200 -7.430 -0.473 1.00 87.06 151 ASN A O 1
ATOM 1123 N N . ARG A 1 152 ? 7.248 -6.550 -0.269 1.00 90.62 152 ARG A N 1
ATOM 1124 C CA . ARG A 1 152 ? 7.610 -6.765 -1.683 1.00 90.62 152 ARG A CA 1
ATOM 1125 C C . ARG A 1 152 ? 7.598 -8.237 -2.076 1.00 90.62 152 ARG A C 1
ATOM 1127 O O . ARG A 1 152 ? 7.105 -8.569 -3.157 1.00 90.62 152 ARG A O 1
ATOM 1134 N N . VAL A 1 153 ? 8.103 -9.116 -1.211 1.00 90.44 153 VAL A N 1
ATOM 1135 C CA . VAL A 1 153 ? 8.056 -10.571 -1.422 1.00 90.44 153 VAL A CA 1
ATOM 1136 C C . VAL A 1 153 ? 6.608 -11.055 -1.489 1.00 90.44 153 VAL A C 1
ATOM 1138 O O . VAL A 1 153 ? 6.241 -11.743 -2.445 1.00 90.44 153 VAL A O 1
ATOM 1141 N N . ASN A 1 154 ? 5.766 -10.638 -0.544 1.00 89.00 154 ASN A N 1
ATOM 1142 C CA . ASN A 1 154 ? 4.351 -11.004 -0.494 1.00 89.00 154 ASN A CA 1
ATOM 1143 C C . ASN A 1 154 ? 3.576 -10.495 -1.715 1.00 89.00 154 ASN A C 1
ATOM 1145 O O . ASN A 1 154 ? 2.811 -11.246 -2.323 1.00 89.00 154 ASN A O 1
ATOM 1149 N N . TYR A 1 155 ? 3.818 -9.255 -2.144 1.00 90.44 155 TYR A N 1
ATOM 1150 C CA . TYR A 1 155 ? 3.189 -8.689 -3.338 1.00 90.44 155 TYR A CA 1
ATOM 1151 C C . TYR A 1 155 ? 3.615 -9.410 -4.609 1.00 90.44 155 TYR A C 1
ATOM 1153 O O . TYR A 1 155 ? 2.774 -9.721 -5.454 1.00 90.44 155 TYR A O 1
ATOM 1161 N N . ARG A 1 156 ? 4.904 -9.739 -4.740 1.00 92.25 156 ARG A N 1
ATOM 1162 C CA . ARG A 1 156 ? 5.381 -10.526 -5.876 1.00 92.25 156 ARG A CA 1
ATOM 1163 C C . ARG A 1 156 ? 4.794 -11.921 -5.888 1.00 92.25 156 ARG A C 1
ATOM 1165 O O . ARG A 1 156 ? 4.346 -12.362 -6.943 1.00 92.25 156 ARG A O 1
ATOM 1172 N N . TYR A 1 157 ? 4.703 -12.572 -4.735 1.00 91.81 157 TYR A N 1
ATOM 1173 C CA . TYR A 1 157 ? 4.031 -13.858 -4.619 1.00 91.81 157 TYR A CA 1
ATOM 1174 C C . TYR A 1 157 ? 2.554 -13.776 -5.034 1.00 91.81 157 TYR A C 1
ATOM 1176 O O . TYR A 1 157 ? 2.094 -14.619 -5.808 1.00 91.81 157 TYR A O 1
ATOM 1184 N N . ALA A 1 158 ? 1.829 -12.746 -4.591 1.00 91.19 158 ALA A N 1
ATOM 1185 C CA . ALA A 1 158 ? 0.431 -12.527 -4.955 1.00 91.19 158 ALA A CA 1
ATOM 1186 C C . ALA A 1 158 ? 0.256 -12.302 -6.466 1.00 91.19 158 ALA A C 1
ATOM 1188 O O . ALA A 1 158 ? -0.576 -12.960 -7.088 1.00 91.19 158 ALA A O 1
ATOM 1189 N N . ILE A 1 159 ? 1.077 -11.441 -7.079 1.00 92.50 159 ILE A N 1
ATOM 1190 C CA . ILE A 1 159 ? 1.020 -11.153 -8.521 1.00 92.50 159 ILE A CA 1
ATOM 1191 C C . ILE A 1 159 ? 1.371 -12.392 -9.349 1.00 92.50 159 ILE A C 1
ATOM 1193 O O . ILE A 1 159 ? 0.649 -12.729 -10.286 1.00 92.50 159 ILE A O 1
ATOM 1197 N N . VAL A 1 160 ? 2.447 -13.100 -8.993 1.00 92.81 160 VAL A N 1
ATOM 1198 C CA . VAL A 1 160 ? 2.854 -14.346 -9.660 1.00 92.81 160 VAL A CA 1
ATOM 1199 C C . VAL A 1 160 ? 1.744 -15.391 -9.571 1.00 92.81 160 VAL A C 1
ATOM 1201 O O . VAL A 1 160 ? 1.432 -16.034 -10.572 1.00 92.81 160 VAL A O 1
ATOM 1204 N N . SER A 1 161 ? 1.129 -15.543 -8.397 1.00 93.69 161 SER A N 1
ATOM 1205 C CA . SER A 1 161 ? 0.040 -16.498 -8.182 1.00 93.69 161 SER A CA 1
ATOM 1206 C C . SER A 1 161 ? -1.208 -16.124 -8.981 1.00 93.69 161 SER A C 1
ATOM 1208 O O . SER A 1 161 ? -1.794 -16.999 -9.611 1.00 93.69 161 SER A O 1
ATOM 1210 N N . ALA A 1 162 ? -1.571 -14.838 -9.021 1.00 93.25 162 ALA A N 1
ATOM 1211 C CA . ALA A 1 162 ? -2.712 -14.339 -9.787 1.00 93.25 162 ALA A CA 1
ATOM 1212 C C . ALA A 1 162 ? -2.521 -14.517 -11.302 1.00 93.25 162 ALA A C 1
ATOM 1214 O O . ALA A 1 162 ? -3.429 -14.951 -12.007 1.00 93.25 162 ALA A O 1
ATOM 1215 N N . LEU A 1 163 ? -1.325 -14.228 -11.820 1.00 94.06 163 LEU A N 1
ATOM 1216 C CA . LEU A 1 163 ? -1.007 -14.456 -13.231 1.00 94.06 163 LEU A CA 1
ATOM 1217 C C . LEU A 1 163 ? -1.018 -15.953 -13.562 1.00 94.06 163 LEU A C 1
ATOM 1219 O O . LEU A 1 163 ? -1.584 -16.349 -14.579 1.00 94.06 163 LEU A O 1
ATOM 1223 N N . ALA A 1 164 ? -0.461 -16.793 -12.688 1.00 92.88 164 ALA A N 1
ATOM 1224 C CA . ALA A 1 164 ? -0.477 -18.241 -12.871 1.00 92.88 164 ALA A CA 1
ATOM 1225 C C . ALA A 1 164 ? -1.900 -18.828 -12.839 1.00 92.88 164 ALA A C 1
ATOM 1227 O O . ALA A 1 164 ? -2.198 -19.701 -13.650 1.00 92.88 164 ALA A O 1
ATOM 1228 N N . SER A 1 165 ? -2.788 -18.345 -11.957 1.00 94.62 165 SER A N 1
ATOM 1229 C CA . SER A 1 165 ? -4.197 -18.775 -11.928 1.00 94.62 165 SER A CA 1
ATOM 1230 C C . SER A 1 165 ? -4.985 -18.342 -13.164 1.00 94.62 165 SER A C 1
ATOM 1232 O O . SER A 1 165 ? -6.002 -18.944 -13.482 1.00 94.62 165 SER A O 1
ATOM 1234 N N . GLU A 1 166 ? -4.504 -17.318 -13.868 1.00 93.56 166 GLU A N 1
ATOM 1235 C CA . GLU A 1 166 ? -5.085 -16.792 -15.105 1.00 93.56 166 GLU A CA 1
ATOM 1236 C C . GLU A 1 166 ? -4.396 -17.338 -16.374 1.00 93.56 166 GLU A C 1
ATOM 1238 O O . GLU A 1 166 ? -4.481 -16.718 -17.440 1.00 93.56 166 GLU A O 1
ATOM 1243 N N . ASP A 1 167 ? -3.723 -18.492 -16.259 1.00 94.62 167 ASP A N 1
ATOM 1244 C CA . ASP A 1 167 ? -3.010 -19.202 -17.328 1.00 94.62 167 ASP A CA 1
ATOM 1245 C C . ASP A 1 167 ? -1.883 -18.389 -17.992 1.00 94.62 167 ASP A C 1
ATOM 1247 O O . ASP A 1 167 ? -1.620 -18.531 -19.189 1.00 94.62 167 ASP A O 1
ATOM 1251 N N . TYR A 1 168 ? -1.179 -17.542 -17.239 1.00 95.81 168 TYR A N 1
ATOM 1252 C CA . TYR A 1 168 ? 0.047 -16.896 -17.714 1.00 95.81 168 TYR A CA 1
ATOM 1253 C C . TYR A 1 168 ? 1.301 -17.640 -17.261 1.00 95.81 168 TYR A C 1
ATOM 1255 O O . TYR A 1 168 ? 1.388 -18.165 -16.151 1.00 95.81 168 TYR A O 1
ATOM 1263 N N . ILE A 1 169 ? 2.324 -17.617 -18.115 1.00 95.44 169 ILE A N 1
ATOM 1264 C CA . ILE A 1 169 ? 3.664 -18.113 -17.804 1.00 95.44 169 ILE A CA 1
ATOM 1265 C C . ILE A 1 169 ? 4.703 -16.993 -17.924 1.00 95.44 169 ILE A C 1
ATOM 1267 O O . ILE A 1 169 ? 4.661 -16.206 -18.874 1.00 95.44 169 ILE A O 1
ATOM 1271 N N . PRO A 1 170 ? 5.676 -16.920 -16.999 1.00 95.56 170 PRO A N 1
ATOM 1272 C CA . PRO A 1 170 ? 6.749 -15.943 -17.090 1.00 95.56 170 PRO A CA 1
ATOM 1273 C C . PRO A 1 170 ? 7.720 -16.348 -18.200 1.00 95.56 170 PRO A C 1
ATOM 1275 O O . PRO A 1 170 ? 8.126 -17.513 -18.298 1.00 95.56 170 PRO A O 1
ATOM 1278 N N . ARG A 1 171 ? 8.127 -15.371 -19.013 1.00 93.50 171 ARG A N 1
ATOM 1279 C CA . ARG A 1 171 ? 9.073 -15.569 -20.121 1.00 93.50 171 ARG A CA 1
ATOM 1280 C C . ARG A 1 171 ? 10.495 -15.854 -19.627 1.00 93.50 171 ARG A C 1
ATOM 1282 O O . ARG A 1 171 ? 11.236 -16.587 -20.278 1.00 93.50 171 ARG A O 1
ATOM 1289 N N . ASP A 1 172 ? 10.867 -15.300 -18.475 1.00 91.62 172 ASP A N 1
ATOM 1290 C CA . ASP A 1 172 ? 12.133 -15.555 -17.781 1.00 91.62 172 ASP A CA 1
ATOM 1291 C C . ASP A 1 172 ? 11.832 -15.886 -16.311 1.00 91.62 172 ASP A C 1
ATOM 1293 O O . ASP A 1 172 ? 11.134 -15.143 -15.631 1.00 91.62 172 ASP A O 1
ATOM 1297 N N . ARG A 1 173 ? 12.302 -17.042 -15.832 1.00 90.19 173 ARG A N 1
ATOM 1298 C CA . ARG A 1 173 ? 12.048 -17.542 -14.461 1.00 90.19 173 ARG A CA 1
ATOM 1299 C C . ARG A 1 173 ? 13.212 -17.284 -13.504 1.00 90.19 173 ARG A C 1
ATOM 1301 O O . ARG A 1 173 ? 13.120 -17.621 -12.320 1.00 90.19 173 ARG A O 1
ATOM 1308 N N . SER A 1 174 ? 14.326 -16.797 -14.042 1.00 88.81 174 SER A N 1
ATOM 1309 C CA . SER A 1 174 ? 15.607 -16.702 -13.338 1.00 88.81 174 SER A CA 1
ATOM 1310 C C . SER A 1 174 ? 16.152 -15.280 -13.301 1.00 88.81 174 SER A C 1
ATOM 1312 O O . SER A 1 174 ? 17.087 -15.026 -12.541 1.00 88.81 174 SER A O 1
ATOM 1314 N N . HIS A 1 175 ? 15.586 -14.373 -14.101 1.00 91.19 175 HIS A N 1
ATOM 1315 C CA . HIS A 1 175 ? 16.015 -12.986 -14.160 1.00 91.19 175 HIS A CA 1
ATOM 1316 C C . HIS A 1 175 ? 14.838 -12.022 -14.202 1.00 91.19 175 HIS A C 1
ATOM 1318 O O . HIS A 1 175 ? 13.783 -12.335 -14.752 1.00 91.19 175 HIS A O 1
ATOM 1324 N N . ILE A 1 176 ? 15.084 -10.819 -13.697 1.00 93.62 176 ILE A N 1
ATOM 1325 C CA . ILE A 1 176 ? 14.217 -9.654 -13.851 1.00 93.62 176 ILE A CA 1
ATOM 1326 C C . ILE A 1 176 ? 14.941 -8.684 -14.777 1.00 93.62 176 ILE A C 1
ATOM 1328 O O . ILE A 1 176 ? 16.123 -8.392 -14.574 1.00 93.62 176 ILE A O 1
ATOM 1332 N N . GLY A 1 177 ? 14.256 -8.217 -15.819 1.00 94.94 177 GLY A N 1
ATOM 1333 C CA . GLY A 1 177 ? 14.793 -7.151 -16.655 1.00 94.94 177 GLY A CA 1
ATOM 1334 C C . GLY A 1 177 ? 14.769 -5.833 -15.889 1.00 94.94 177 GLY A C 1
ATOM 1335 O O . GLY A 1 177 ? 13.890 -5.635 -15.059 1.00 94.94 177 GLY A O 1
ATOM 1336 N N . TRP A 1 178 ? 15.692 -4.917 -16.142 1.00 95.56 178 TRP A N 1
ATOM 1337 C CA . TRP A 1 178 ? 15.632 -3.596 -15.523 1.00 95.56 178 TRP A CA 1
ATOM 1338 C C . TRP A 1 178 ? 16.100 -2.490 -16.456 1.00 95.56 178 TRP A C 1
ATOM 1340 O O . TRP A 1 178 ? 16.756 -2.738 -17.467 1.00 95.56 178 TRP A O 1
ATOM 1350 N N . PHE A 1 179 ? 15.692 -1.274 -16.123 1.00 95.12 179 PHE A N 1
ATOM 1351 C CA . PHE A 1 179 ? 16.134 -0.036 -16.751 1.00 95.12 179 PHE A CA 1
ATOM 1352 C C . PHE A 1 179 ? 16.141 1.081 -15.710 1.00 95.12 179 PHE A C 1
ATOM 1354 O O . PHE A 1 179 ? 15.546 0.942 -14.641 1.00 95.12 179 PHE A O 1
ATOM 1361 N N . ILE A 1 180 ? 16.800 2.193 -16.014 1.00 92.75 180 ILE A N 1
ATOM 1362 C CA . ILE A 1 180 ? 16.804 3.381 -15.151 1.00 92.75 180 ILE A CA 1
ATOM 1363 C C . ILE A 1 180 ? 16.079 4.551 -15.810 1.00 92.75 180 ILE A C 1
ATOM 1365 O O . ILE A 1 180 ? 15.895 4.598 -17.030 1.00 92.75 180 ILE A O 1
ATOM 1369 N N . VAL A 1 181 ? 15.656 5.495 -14.971 1.00 87.50 181 VAL A N 1
ATOM 1370 C CA . VAL A 1 181 ? 15.087 6.778 -15.384 1.00 87.50 181 VAL A CA 1
ATOM 1371 C C . VAL A 1 181 ? 15.733 7.913 -14.594 1.00 87.50 181 VAL A C 1
ATOM 1373 O O . VAL A 1 181 ? 15.924 7.823 -13.378 1.00 87.50 181 VAL A O 1
ATOM 1376 N N . GLY A 1 182 ? 16.003 9.017 -15.282 1.00 82.25 182 GLY A N 1
ATOM 1377 C CA . GLY A 1 182 ? 16.536 10.229 -14.668 1.00 82.25 182 GLY A CA 1
ATOM 1378 C C . GLY A 1 182 ? 18.056 10.221 -14.530 1.00 82.25 182 GLY A C 1
ATOM 1379 O O . GLY A 1 182 ? 18.563 10.513 -13.452 1.00 82.25 182 GLY A O 1
ATOM 1380 N N . ALA A 1 183 ? 18.773 9.892 -15.612 1.00 79.31 183 ALA A N 1
ATOM 1381 C CA . ALA A 1 183 ? 20.232 10.029 -15.720 1.00 79.31 183 ALA A CA 1
ATOM 1382 C C . ALA A 1 183 ? 20.753 11.476 -15.554 1.00 79.31 183 ALA A C 1
ATOM 1384 O O . ALA A 1 183 ? 21.957 11.706 -15.569 1.00 79.31 183 ALA A O 1
ATOM 1385 N N . ASP A 1 184 ? 19.857 12.455 -15.422 1.00 80.31 184 ASP A N 1
ATOM 1386 C CA . ASP A 1 184 ? 20.140 13.839 -15.041 1.00 80.31 184 ASP A CA 1
ATOM 1387 C C . ASP A 1 184 ? 20.292 14.038 -13.520 1.00 80.31 184 ASP A C 1
ATOM 1389 O O . ASP A 1 184 ? 20.682 15.120 -13.082 1.00 80.31 184 ASP A O 1
ATOM 1393 N N . ARG A 1 185 ? 19.999 13.010 -12.715 1.00 82.12 185 ARG A N 1
ATOM 1394 C CA . ARG A 1 185 ? 20.148 13.012 -11.254 1.00 82.12 185 ARG A CA 1
ATOM 1395 C C . ARG A 1 185 ? 21.465 12.363 -10.806 1.00 82.12 185 ARG A C 1
ATOM 1397 O O . ARG A 1 185 ? 22.046 11.586 -11.568 1.00 82.12 185 ARG A O 1
ATOM 1404 N N . PRO A 1 186 ? 21.929 12.638 -9.570 1.00 83.88 186 PRO A N 1
ATOM 1405 C CA . PRO A 1 186 ? 23.053 11.922 -8.970 1.00 83.88 186 PRO A CA 1
ATOM 1406 C C . PRO A 1 186 ? 22.823 10.409 -8.990 1.00 83.88 186 PRO A C 1
ATOM 1408 O O . PRO A 1 186 ? 21.702 9.949 -8.770 1.00 83.88 186 PRO A O 1
ATOM 1411 N N . ALA A 1 187 ? 23.878 9.631 -9.234 1.00 82.62 187 ALA A N 1
ATOM 1412 C CA . ALA A 1 187 ? 23.774 8.178 -9.365 1.00 82.62 187 ALA A CA 1
ATOM 1413 C C . ALA A 1 187 ? 23.222 7.508 -8.095 1.00 82.62 187 ALA A C 1
ATOM 1415 O O . ALA A 1 187 ? 22.509 6.513 -8.188 1.00 82.62 187 ALA A O 1
ATOM 1416 N N . GLU A 1 188 ? 23.503 8.082 -6.924 1.00 84.00 188 GLU A N 1
ATOM 1417 C CA . GLU A 1 188 ? 23.015 7.625 -5.622 1.00 84.00 188 GLU A CA 1
ATOM 1418 C C . GLU A 1 188 ? 21.494 7.786 -5.460 1.00 84.00 188 GLU A C 1
ATOM 1420 O O . GLU A 1 188 ? 20.883 7.097 -4.648 1.00 84.00 188 GLU A O 1
ATOM 1425 N N . GLU A 1 189 ? 20.873 8.681 -6.234 1.00 84.38 189 GLU A N 1
ATOM 1426 C CA . GLU A 1 189 ? 19.425 8.925 -6.229 1.00 84.38 189 GLU A CA 1
ATOM 1427 C C . GLU A 1 189 ? 18.685 8.134 -7.323 1.00 84.38 189 GLU A C 1
ATOM 1429 O O . GLU A 1 189 ? 17.449 8.155 -7.393 1.00 84.38 189 GLU A O 1
ATOM 1434 N N . VAL A 1 190 ? 19.417 7.453 -8.211 1.00 87.75 190 VAL A N 1
ATOM 1435 C CA . VAL A 1 190 ? 18.826 6.663 -9.292 1.00 87.75 190 VAL A CA 1
ATOM 1436 C C . VAL A 1 190 ? 18.453 5.282 -8.776 1.00 87.75 190 VAL A C 1
ATOM 1438 O O . VAL A 1 190 ? 19.303 4.486 -8.391 1.00 87.75 190 VAL A O 1
ATOM 1441 N N . VAL A 1 191 ? 17.158 4.979 -8.848 1.00 88.38 191 VAL A N 1
ATOM 1442 C CA . VAL A 1 191 ? 16.616 3.666 -8.493 1.00 88.38 191 VAL A CA 1
ATOM 1443 C C . VAL A 1 191 ? 16.180 2.935 -9.768 1.00 88.38 191 VAL A C 1
ATOM 1445 O O . VAL A 1 191 ? 15.417 3.505 -10.561 1.00 88.38 191 VAL A O 1
ATOM 1448 N N . PRO A 1 192 ? 16.638 1.690 -10.002 1.00 93.31 192 PRO A N 1
ATOM 1449 C CA . PRO A 1 192 ? 16.249 0.919 -11.176 1.00 93.31 192 PRO A CA 1
ATOM 1450 C C . PRO A 1 192 ? 14.786 0.462 -11.108 1.00 93.31 192 PRO A C 1
ATOM 1452 O O . PRO A 1 192 ? 14.268 0.077 -10.059 1.00 93.31 192 PRO A O 1
ATOM 1455 N N . VAL A 1 193 ? 14.130 0.456 -12.267 1.00 95.06 193 VAL A N 1
ATOM 1456 C CA . VAL A 1 193 ? 12.777 -0.068 -12.473 1.00 95.06 193 VAL A CA 1
ATOM 1457 C C . VAL A 1 193 ? 12.874 -1.476 -13.040 1.00 95.06 193 VAL A C 1
ATOM 1459 O O . VAL A 1 193 ? 13.502 -1.696 -14.077 1.00 95.06 193 VAL A O 1
ATOM 1462 N N . GLY A 1 194 ? 12.223 -2.431 -12.380 1.00 95.06 194 GLY A N 1
ATOM 1463 C CA . GLY A 1 194 ? 12.172 -3.818 -12.837 1.00 95.06 194 GLY A CA 1
ATOM 1464 C C . GLY A 1 194 ? 11.075 -4.041 -13.864 1.00 95.06 194 GLY A C 1
ATOM 1465 O O . GLY A 1 194 ? 10.034 -3.392 -13.810 1.00 95.06 194 GLY A O 1
ATOM 1466 N N . TYR A 1 195 ? 11.259 -5.002 -14.761 1.00 96.12 195 TYR A N 1
ATOM 1467 C CA . TYR A 1 195 ? 10.220 -5.463 -15.665 1.00 96.12 195 TYR A CA 1
ATOM 1468 C C . TYR A 1 195 ? 10.250 -6.976 -15.891 1.00 96.12 195 TYR A C 1
ATOM 1470 O O . TYR A 1 195 ? 11.309 -7.605 -15.969 1.00 96.12 195 TYR A O 1
ATOM 1478 N N . GLU A 1 196 ? 9.064 -7.564 -16.044 1.00 95.81 196 GLU A N 1
ATOM 1479 C CA . GLU A 1 196 ? 8.873 -8.991 -16.307 1.00 95.81 196 GLU A CA 1
ATOM 1480 C C . GLU A 1 196 ? 7.795 -9.198 -17.377 1.00 95.81 196 GLU A C 1
ATOM 1482 O O . GLU A 1 196 ? 6.725 -8.589 -17.336 1.00 95.81 196 GLU A O 1
ATOM 1487 N N . TRP A 1 197 ? 8.076 -10.078 -18.341 1.00 96.06 197 TRP A N 1
ATOM 1488 C CA . TRP A 1 197 ? 7.123 -10.457 -19.384 1.00 96.06 197 TRP A CA 1
ATOM 1489 C C . TRP A 1 197 ? 6.392 -11.740 -19.021 1.00 96.06 197 TRP A C 1
ATOM 1491 O O . TRP A 1 197 ? 7.022 -12.740 -18.663 1.00 96.06 197 TRP A O 1
ATOM 1501 N N . TRP A 1 198 ? 5.081 -11.719 -19.222 1.00 96.31 198 TRP A N 1
ATOM 1502 C CA . TRP A 1 198 ? 4.189 -12.845 -19.004 1.00 96.31 198 TRP A CA 1
ATOM 1503 C C . TRP A 1 198 ? 3.385 -13.105 -20.271 1.00 96.31 198 TRP A C 1
ATOM 1505 O O . TRP A 1 198 ? 2.677 -12.229 -20.773 1.00 96.31 198 TRP A O 1
ATOM 1515 N N . ASP A 1 199 ? 3.520 -14.313 -20.805 1.00 94.94 199 ASP A N 1
ATOM 1516 C CA . ASP A 1 199 ? 2.806 -14.750 -21.998 1.00 94.94 199 ASP A CA 1
ATOM 1517 C C . ASP A 1 199 ? 1.633 -15.647 -21.567 1.00 94.94 199 ASP A C 1
ATOM 1519 O O . ASP A 1 199 ? 1.818 -16.524 -20.717 1.00 94.94 199 ASP A O 1
ATOM 1523 N N . PRO A 1 200 ? 0.423 -15.451 -22.112 1.00 94.38 200 PRO A N 1
ATOM 1524 C CA . PRO A 1 200 ? -0.687 -16.342 -21.825 1.00 94.38 200 PRO A CA 1
ATOM 1525 C C . PRO A 1 200 ? -0.447 -17.688 -22.517 1.00 94.38 200 PRO A C 1
ATOM 1527 O O . PRO A 1 200 ? -0.045 -17.734 -23.682 1.00 94.38 200 PRO A O 1
ATOM 1530 N N . ILE A 1 201 ? -0.716 -18.787 -21.811 1.00 91.19 201 ILE A N 1
ATOM 1531 C CA . ILE A 1 201 ? -0.669 -20.150 -22.362 1.00 91.19 201 ILE A CA 1
ATOM 1532 C C . ILE A 1 201 ? -1.667 -20.252 -23.517 1.00 91.19 201 ILE A C 1
ATOM 1534 O O . ILE A 1 201 ? -1.350 -20.760 -24.592 1.00 91.19 201 ILE A O 1
ATOM 1538 N N . ASN A 1 202 ? -2.864 -19.705 -23.300 1.00 81.19 202 ASN A N 1
ATOM 1539 C CA . ASN A 1 202 ? -3.900 -19.610 -24.310 1.00 81.19 202 ASN A CA 1
ATOM 1540 C C . ASN A 1 202 ? -3.778 -18.273 -25.044 1.00 81.19 202 ASN A C 1
ATOM 1542 O O . ASN A 1 202 ? -3.998 -17.202 -24.485 1.00 81.19 202 ASN A O 1
ATOM 1546 N N . HIS A 1 203 ? -3.491 -18.342 -26.340 1.00 77.19 203 HIS A N 1
ATOM 1547 C CA . HIS A 1 203 ? -3.329 -17.214 -27.262 1.00 77.19 203 HIS A CA 1
ATOM 1548 C C . HIS A 1 203 ? -4.581 -16.324 -27.456 1.00 77.19 203 HIS A C 1
ATOM 1550 O O . HIS A 1 203 ? -4.634 -15.519 -28.380 1.00 77.19 203 HIS A O 1
ATOM 1556 N N . THR A 1 204 ? -5.593 -16.432 -26.604 1.00 82.25 204 THR A N 1
ATOM 1557 C CA . THR A 1 204 ? -6.809 -15.611 -26.618 1.00 82.25 204 THR A CA 1
ATOM 1558 C C . THR A 1 204 ? -6.673 -14.317 -25.817 1.00 82.25 204 THR A C 1
ATOM 1560 O O . THR A 1 204 ? -7.503 -13.425 -25.967 1.00 82.25 204 THR A O 1
ATOM 1563 N N . ARG A 1 205 ? -5.640 -14.200 -24.975 1.00 88.12 205 ARG A N 1
ATOM 1564 C CA . ARG A 1 205 ? -5.384 -13.023 -24.136 1.00 88.12 205 ARG A CA 1
ATOM 1565 C C . ARG A 1 205 ? -4.161 -12.240 -24.617 1.00 88.12 205 ARG A C 1
ATOM 1567 O O . ARG A 1 205 ? -3.328 -12.760 -25.361 1.00 88.12 205 ARG A O 1
ATOM 1574 N N . SER A 1 206 ? -4.064 -10.984 -24.192 1.00 91.94 206 SER A N 1
ATOM 1575 C CA . SER A 1 206 ? -2.913 -10.118 -24.457 1.00 91.94 206 SER A CA 1
ATOM 1576 C C . SER A 1 206 ? -1.742 -10.483 -23.532 1.00 91.94 206 SER A C 1
ATOM 1578 O O . SER A 1 206 ? -1.975 -10.768 -22.357 1.00 91.94 206 SER A O 1
ATOM 1580 N N . PRO A 1 207 ? -0.483 -10.450 -24.001 1.00 94.81 207 PRO A N 1
ATOM 1581 C CA . PRO A 1 207 ? 0.678 -10.550 -23.120 1.00 94.81 207 PRO A CA 1
ATOM 1582 C C . PRO A 1 207 ? 0.721 -9.397 -22.108 1.00 94.81 207 PRO A C 1
ATOM 1584 O O . PRO A 1 207 ? 0.279 -8.279 -22.396 1.00 94.81 207 PRO A O 1
ATOM 1587 N N . VAL A 1 208 ? 1.293 -9.674 -20.934 1.00 96.06 208 VAL A N 1
ATOM 1588 C CA . VAL A 1 208 ? 1.420 -8.717 -19.829 1.00 96.06 208 VAL A CA 1
ATOM 1589 C C . VAL A 1 208 ? 2.887 -8.327 -19.643 1.00 96.06 208 VAL A C 1
ATOM 1591 O O . VAL A 1 208 ? 3.763 -9.187 -19.529 1.00 96.06 208 VAL A O 1
ATOM 1594 N N . LEU A 1 209 ? 3.149 -7.021 -19.586 1.00 96.50 209 LEU A N 1
ATOM 1595 C CA . LEU A 1 209 ? 4.416 -6.446 -19.141 1.00 96.50 209 LEU A CA 1
ATOM 1596 C C . LEU A 1 209 ? 4.223 -5.860 -17.741 1.00 96.50 209 LEU A C 1
ATOM 1598 O O . LEU A 1 209 ? 3.606 -4.808 -17.587 1.00 96.50 209 LEU A O 1
ATOM 1602 N N . LEU A 1 210 ? 4.747 -6.542 -16.729 1.00 96.44 210 LEU A N 1
ATOM 1603 C CA . LEU A 1 210 ? 4.746 -6.078 -15.343 1.00 96.44 210 LEU A CA 1
ATOM 1604 C C . LEU A 1 210 ? 5.933 -5.140 -15.125 1.00 96.44 210 LEU A C 1
ATOM 1606 O O . LEU A 1 210 ? 7.050 -5.517 -15.476 1.00 96.44 210 LEU A O 1
ATOM 1610 N N . LEU A 1 211 ? 5.709 -3.957 -14.546 1.00 96.38 211 LEU A N 1
ATOM 1611 C CA . LEU A 1 211 ? 6.774 -3.035 -14.138 1.00 96.38 211 LEU A CA 1
ATOM 1612 C C . LEU A 1 211 ? 6.794 -2.885 -12.613 1.00 96.38 211 LEU A C 1
ATOM 1614 O O . LEU A 1 211 ? 5.805 -2.449 -12.034 1.00 96.38 211 LEU A O 1
ATOM 1618 N N . TRP A 1 212 ? 7.922 -3.178 -11.974 1.00 95.38 212 TRP A N 1
ATOM 1619 C CA . TRP A 1 212 ? 8.165 -2.924 -10.552 1.00 95.38 212 TRP A CA 1
ATOM 1620 C C . TRP A 1 212 ? 8.709 -1.509 -10.393 1.00 95.38 212 TRP A C 1
ATOM 1622 O O . TRP A 1 212 ? 9.907 -1.294 -10.581 1.00 95.38 212 TRP A O 1
ATOM 1632 N N . ILE A 1 213 ? 7.833 -0.543 -10.107 1.00 94.56 213 ILE A N 1
ATOM 1633 C CA . ILE A 1 213 ? 8.193 0.876 -10.046 1.00 94.56 213 ILE A CA 1
ATOM 1634 C C . ILE A 1 213 ? 8.371 1.311 -8.582 1.00 94.56 213 ILE A C 1
ATOM 1636 O O . ILE A 1 213 ? 7.387 1.341 -7.836 1.00 94.56 213 ILE A O 1
ATOM 1640 N N . PRO A 1 214 ? 9.595 1.688 -8.174 1.00 92.69 214 PRO A N 1
ATOM 1641 C CA . PRO A 1 214 ? 9.868 2.314 -6.883 1.00 92.69 214 PRO A CA 1
ATOM 1642 C C . PRO A 1 214 ? 8.973 3.533 -6.603 1.00 92.69 214 PRO A C 1
ATOM 1644 O O . PRO A 1 214 ? 8.716 4.355 -7.489 1.00 92.69 214 PRO A O 1
ATOM 1647 N N . SER A 1 215 ? 8.493 3.677 -5.369 1.00 89.88 215 SER A N 1
ATOM 1648 C CA . SER A 1 215 ? 7.573 4.741 -4.950 1.00 89.88 215 SER A CA 1
ATOM 1649 C C . SER A 1 215 ? 8.147 6.151 -5.073 1.00 89.88 215 SER A C 1
ATOM 1651 O O . SER A 1 215 ? 7.385 7.106 -5.195 1.00 89.88 215 SER A O 1
ATOM 1653 N N . GLU A 1 216 ? 9.468 6.284 -5.087 1.00 88.44 216 GLU A N 1
ATOM 1654 C CA . GLU A 1 216 ? 10.230 7.525 -5.262 1.00 88.44 216 GLU A CA 1
ATOM 1655 C C . GLU A 1 216 ? 10.053 8.072 -6.678 1.00 88.44 216 GLU A C 1
ATOM 1657 O O . GLU A 1 216 ? 10.054 9.284 -6.892 1.00 88.44 216 GLU A O 1
ATOM 1662 N N . LEU A 1 217 ? 9.842 7.177 -7.649 1.00 90.19 217 LEU A N 1
ATOM 1663 C CA . LEU A 1 217 ? 9.515 7.544 -9.023 1.00 90.19 217 LEU A CA 1
ATOM 1664 C C . LEU A 1 217 ? 8.031 7.864 -9.195 1.00 90.19 217 LEU A C 1
ATOM 1666 O O . LEU A 1 217 ? 7.674 8.518 -10.167 1.00 90.19 217 LEU A O 1
ATOM 1670 N N . LEU A 1 218 ? 7.169 7.450 -8.260 1.00 91.12 218 LEU A N 1
ATOM 1671 C CA . LEU A 1 218 ? 5.729 7.728 -8.256 1.00 91.12 218 LEU A CA 1
ATOM 1672 C C . LEU A 1 218 ? 5.293 8.373 -6.924 1.00 91.12 218 LEU A C 1
ATOM 1674 O O . LEU A 1 218 ? 4.582 7.732 -6.135 1.00 91.12 218 LEU A O 1
ATOM 1678 N N . PRO A 1 219 ? 5.698 9.628 -6.642 1.00 89.00 219 PRO A N 1
ATOM 1679 C CA . PRO A 1 219 ? 5.301 10.323 -5.420 1.00 89.00 219 PRO A CA 1
ATOM 1680 C C . PRO A 1 219 ? 3.780 10.447 -5.318 1.00 89.00 219 PRO A C 1
ATOM 1682 O O . PRO A 1 219 ? 3.111 10.684 -6.320 1.00 89.00 219 PRO A O 1
ATOM 1685 N N . GLU A 1 220 ? 3.226 10.356 -4.105 1.00 86.12 220 GLU A N 1
ATOM 1686 C CA . GLU A 1 220 ? 1.771 10.270 -3.873 1.00 86.12 220 GLU A CA 1
ATOM 1687 C C . GLU A 1 220 ? 0.961 11.404 -4.521 1.00 86.12 220 GLU A C 1
ATOM 1689 O O . GLU A 1 220 ? -0.156 11.170 -4.977 1.00 86.12 220 GLU A O 1
ATOM 1694 N N . ARG A 1 221 ? 1.530 12.616 -4.592 1.00 85.69 221 ARG A N 1
ATOM 1695 C CA . ARG A 1 221 ? 0.883 13.828 -5.131 1.00 85.69 221 ARG A CA 1
ATOM 1696 C C . ARG A 1 221 ? 1.077 14.043 -6.637 1.00 85.69 221 ARG A C 1
ATOM 1698 O O . ARG A 1 221 ? 0.602 15.046 -7.166 1.00 85.69 221 ARG A O 1
ATOM 1705 N N . SER A 1 222 ? 1.830 13.178 -7.311 1.00 88.56 222 SER A N 1
ATOM 1706 C CA . SER A 1 222 ? 2.131 13.302 -8.742 1.00 88.56 222 SER A CA 1
ATOM 1707 C C . SER A 1 222 ? 2.209 11.942 -9.440 1.00 88.56 222 SER A C 1
ATOM 1709 O O . SER A 1 222 ? 2.998 11.765 -10.368 1.00 88.56 222 SER A O 1
ATOM 1711 N N . GLN A 1 223 ? 1.449 10.958 -8.963 1.00 90.56 223 GLN A N 1
ATOM 1712 C CA . GLN A 1 223 ? 1.516 9.576 -9.430 1.00 90.56 223 GLN A CA 1
ATOM 1713 C C . GLN A 1 223 ? 1.203 9.453 -10.916 1.00 90.56 223 GLN A C 1
ATOM 1715 O O . GLN A 1 223 ? 1.965 8.812 -11.634 1.00 90.56 223 GLN A O 1
ATOM 1720 N N . LEU A 1 224 ? 0.114 10.065 -11.392 1.00 87.62 224 LEU A N 1
ATOM 1721 C CA . LEU A 1 224 ? -0.289 9.955 -12.793 1.00 87.62 224 LEU A CA 1
ATOM 1722 C C . LEU A 1 224 ? 0.742 10.648 -13.682 1.00 87.62 224 LEU A C 1
ATOM 1724 O O . LEU A 1 224 ? 1.257 10.048 -14.623 1.00 87.62 224 LEU A O 1
ATOM 1728 N N . ARG A 1 225 ? 1.127 11.885 -13.356 1.00 88.44 225 ARG A N 1
ATOM 1729 C CA . ARG A 1 225 ? 2.138 12.637 -14.108 1.00 88.44 225 ARG A CA 1
ATOM 1730 C C . ARG A 1 225 ? 3.476 11.906 -14.161 1.00 88.44 225 ARG A C 1
ATOM 1732 O O . ARG A 1 225 ? 4.071 11.817 -15.235 1.00 88.44 225 ARG A O 1
ATOM 1739 N N . SER A 1 226 ? 3.951 11.389 -13.032 1.00 90.19 226 SER A N 1
ATOM 1740 C CA . SER A 1 226 ? 5.217 10.663 -12.987 1.00 90.19 226 SER A CA 1
ATOM 1741 C C . SER A 1 226 ? 5.132 9.331 -13.728 1.00 90.19 226 SER A C 1
ATOM 1743 O O . SER A 1 226 ? 6.056 8.994 -14.468 1.00 90.19 226 SER A O 1
ATOM 1745 N N . LEU A 1 227 ? 4.001 8.622 -13.630 1.00 90.62 227 LEU A N 1
ATOM 1746 C CA . LEU A 1 227 ? 3.751 7.421 -14.420 1.00 90.62 227 LEU A CA 1
ATOM 1747 C C . LEU A 1 227 ? 3.818 7.745 -15.914 1.00 90.62 227 LEU A C 1
ATOM 1749 O O . LEU A 1 227 ? 4.543 7.074 -16.640 1.00 90.62 227 LEU A O 1
ATOM 1753 N N . HIS A 1 228 ? 3.162 8.814 -16.375 1.00 87.62 228 HIS A N 1
ATOM 1754 C CA . HIS A 1 228 ? 3.275 9.260 -17.769 1.00 87.62 228 HIS A CA 1
ATOM 1755 C C . HIS A 1 228 ? 4.725 9.519 -18.163 1.00 87.62 228 HIS A C 1
ATOM 1757 O O . HIS A 1 228 ? 5.148 9.112 -19.241 1.00 87.62 228 HIS A O 1
ATOM 1763 N N . GLY A 1 229 ? 5.486 10.185 -17.290 1.00 88.06 229 GLY A N 1
ATOM 1764 C CA . GLY A 1 229 ? 6.908 10.448 -17.484 1.00 88.06 229 GLY A CA 1
ATOM 1765 C C . GLY A 1 229 ? 7.693 9.165 -17.751 1.00 88.06 229 GLY A C 1
ATOM 1766 O O . GLY A 1 229 ? 8.356 9.070 -18.784 1.00 88.06 229 GLY A O 1
ATOM 1767 N N . VAL A 1 230 ? 7.551 8.157 -16.885 1.00 89.88 230 VAL A N 1
ATOM 1768 C CA . VAL A 1 230 ? 8.186 6.838 -17.056 1.00 89.88 230 VAL A CA 1
ATOM 1769 C C . VAL A 1 230 ? 7.726 6.176 -18.355 1.00 89.88 230 VAL A C 1
ATOM 1771 O O . VAL A 1 230 ? 8.550 5.760 -19.166 1.00 89.88 230 VAL A O 1
ATOM 1774 N N . LEU A 1 231 ? 6.416 6.122 -18.604 1.00 88.56 231 LEU A N 1
ATOM 1775 C CA . LEU A 1 231 ? 5.864 5.440 -19.775 1.00 88.56 231 LEU A CA 1
ATOM 1776 C C . LEU A 1 231 ? 6.265 6.105 -21.100 1.00 88.56 231 LEU A C 1
ATOM 1778 O O . LEU A 1 231 ? 6.545 5.413 -22.079 1.00 88.56 231 LEU A O 1
ATOM 1782 N N . SER A 1 232 ? 6.364 7.435 -21.125 1.00 86.56 232 SER A N 1
ATOM 1783 C CA . SER A 1 232 ? 6.780 8.209 -22.301 1.00 86.56 232 SER A CA 1
ATOM 1784 C C . SER A 1 232 ? 8.229 7.955 -22.725 1.00 86.56 232 SER A C 1
ATOM 1786 O O . SER A 1 232 ? 8.578 8.198 -23.879 1.00 86.56 232 SER A O 1
ATOM 1788 N N . GLN A 1 233 ? 9.058 7.417 -21.825 1.00 85.38 233 GLN A N 1
ATOM 1789 C CA . GLN A 1 233 ? 10.413 6.967 -22.146 1.00 85.38 233 GLN A CA 1
ATOM 1790 C C . GLN A 1 233 ? 10.434 5.556 -22.746 1.00 85.38 233 GLN A C 1
ATOM 1792 O O . GLN A 1 233 ? 11.413 5.176 -23.384 1.00 85.38 233 GLN A O 1
ATOM 1797 N N . LEU A 1 234 ? 9.378 4.762 -22.573 1.00 83.25 234 LEU A N 1
ATOM 1798 C CA . LEU A 1 234 ? 9.341 3.362 -23.005 1.00 83.25 234 LEU A CA 1
ATOM 1799 C C . LEU A 1 234 ? 8.646 3.166 -24.349 1.00 83.25 234 LEU A C 1
ATOM 1801 O O . LEU A 1 234 ? 8.993 2.258 -25.101 1.00 83.25 234 LEU A O 1
ATOM 1805 N N . VAL A 1 235 ? 7.656 3.997 -24.651 1.00 84.00 235 VAL A N 1
ATOM 1806 C CA . VAL A 1 235 ? 6.810 3.857 -25.837 1.00 84.00 235 VAL A CA 1
ATOM 1807 C C . VAL A 1 235 ? 6.507 5.217 -26.455 1.00 84.00 235 VAL A C 1
ATOM 1809 O O . VAL A 1 235 ? 6.481 6.243 -25.777 1.00 84.00 235 VAL A O 1
ATOM 1812 N N . SER A 1 236 ? 6.277 5.234 -27.770 1.00 80.62 236 SER A N 1
ATOM 1813 C CA . SER A 1 236 ? 5.959 6.473 -28.483 1.00 80.62 236 SER A CA 1
ATOM 1814 C C . SER A 1 236 ? 4.627 7.070 -28.009 1.00 80.62 236 SER A C 1
ATOM 1816 O O . SER A 1 236 ? 3.736 6.345 -27.562 1.00 80.62 236 SER A O 1
ATOM 1818 N N . LYS A 1 237 ? 4.433 8.383 -28.193 1.00 76.81 237 LYS A N 1
ATOM 1819 C CA . LYS A 1 237 ? 3.142 9.044 -27.912 1.00 76.81 237 LYS A CA 1
ATOM 1820 C C . LYS A 1 237 ? 1.971 8.386 -28.655 1.00 76.81 237 LYS A C 1
ATOM 1822 O O . LYS A 1 237 ? 0.895 8.247 -28.087 1.00 76.81 237 LYS A O 1
ATOM 1827 N N . ALA A 1 238 ? 2.191 7.953 -29.898 1.00 74.38 238 ALA A N 1
ATOM 1828 C CA . ALA A 1 238 ? 1.176 7.256 -30.687 1.00 74.38 238 ALA A CA 1
ATOM 1829 C C . ALA A 1 238 ? 0.827 5.884 -30.088 1.00 74.38 238 ALA A C 1
ATOM 1831 O O . ALA A 1 238 ? -0.337 5.502 -30.055 1.00 74.38 238 ALA A O 1
ATOM 1832 N N . THR A 1 239 ? 1.823 5.164 -29.567 1.00 78.06 239 THR A N 1
ATOM 1833 C CA . THR A 1 239 ? 1.626 3.880 -28.881 1.00 78.06 239 THR A CA 1
ATOM 1834 C C . THR A 1 239 ? 0.897 4.060 -27.548 1.00 78.06 239 THR A C 1
ATOM 1836 O O . THR A 1 239 ? 0.018 3.266 -27.239 1.00 78.06 239 THR A O 1
ATOM 1839 N N . LEU A 1 240 ? 1.206 5.113 -26.783 1.00 73.69 240 LEU A N 1
ATOM 1840 C CA . LEU A 1 240 ? 0.505 5.433 -25.530 1.00 73.69 240 LEU A CA 1
ATOM 1841 C C . LEU A 1 240 ? -0.964 5.788 -25.738 1.00 73.69 240 LEU A C 1
ATOM 1843 O O . LEU A 1 240 ? -1.801 5.422 -24.919 1.00 73.69 240 LEU A O 1
ATOM 1847 N N . ALA A 1 241 ? -1.264 6.476 -26.838 1.00 70.50 241 ALA A N 1
ATOM 1848 C CA . ALA A 1 241 ? -2.626 6.810 -27.233 1.00 70.50 241 ALA A CA 1
ATOM 1849 C C . ALA A 1 241 ? -3.361 5.648 -27.934 1.00 70.50 241 ALA A C 1
ATOM 1851 O O . ALA A 1 241 ? -4.534 5.787 -28.277 1.00 70.50 241 ALA A O 1
ATOM 1852 N N . SER A 1 242 ? -2.690 4.517 -28.184 1.00 77.12 242 SER A N 1
ATOM 1853 C CA . SER A 1 242 ? -3.285 3.371 -28.871 1.00 77.12 242 SER A CA 1
ATOM 1854 C C . SER A 1 242 ? -4.232 2.602 -27.953 1.00 77.12 242 SER A C 1
ATOM 1856 O O . SER A 1 242 ? -3.890 2.276 -26.818 1.00 77.12 242 SER A O 1
ATOM 1858 N N . THR A 1 243 ? -5.387 2.198 -28.483 1.00 72.00 243 THR A N 1
ATOM 1859 C CA . THR A 1 243 ? -6.316 1.277 -27.805 1.00 72.00 243 THR A CA 1
ATOM 1860 C C . THR A 1 243 ? -5.722 -0.115 -27.593 1.00 72.00 243 THR A C 1
ATOM 1862 O O . THR A 1 243 ? -6.189 -0.860 -26.735 1.00 72.00 243 THR A O 1
ATOM 1865 N N . ASN A 1 244 ? -4.681 -0.464 -28.355 1.00 82.69 244 ASN A N 1
ATOM 1866 C CA . ASN A 1 244 ? -3.991 -1.747 -28.245 1.00 82.69 244 ASN A CA 1
ATOM 1867 C C . ASN A 1 244 ? -2.978 -1.762 -27.089 1.00 82.69 244 ASN A C 1
ATOM 1869 O O . ASN A 1 244 ? -2.331 -2.782 -26.873 1.00 82.69 244 ASN A O 1
ATOM 1873 N N . LEU A 1 245 ? -2.823 -0.661 -26.347 1.00 86.12 245 LEU A N 1
ATOM 1874 C CA . LEU A 1 245 ? -2.076 -0.618 -25.095 1.00 86.12 245 LEU A CA 1
ATOM 1875 C C . LEU A 1 245 ? -3.035 -0.301 -23.947 1.00 86.12 245 LEU A C 1
ATOM 1877 O O . LEU A 1 245 ? -3.515 0.825 -23.813 1.00 86.12 245 LEU A O 1
ATOM 1881 N N . GLN A 1 246 ? -3.292 -1.298 -23.103 1.00 89.50 246 GLN A N 1
ATOM 1882 C CA . GLN A 1 246 ? -4.056 -1.113 -21.870 1.00 89.50 246 GLN A CA 1
ATOM 1883 C C . GLN A 1 246 ? -3.091 -0.903 -20.711 1.00 89.50 246 GLN A C 1
ATOM 1885 O O . GLN A 1 246 ? -2.215 -1.740 -20.495 1.00 89.50 246 GLN A O 1
ATOM 1890 N N . VAL A 1 247 ? -3.267 0.168 -19.939 1.00 91.50 247 VAL A N 1
ATOM 1891 C CA . VAL A 1 247 ? -2.476 0.390 -18.726 1.00 91.50 247 VAL A CA 1
ATOM 1892 C C . VAL A 1 247 ? -3.323 0.026 -17.513 1.00 91.50 247 VAL A C 1
ATOM 1894 O O . VAL A 1 247 ? -4.353 0.641 -17.246 1.00 91.50 247 VAL A O 1
ATOM 1897 N N . ARG A 1 248 ? -2.885 -0.987 -16.767 1.00 93.50 248 ARG A N 1
ATOM 1898 C CA . ARG A 1 248 ? -3.504 -1.419 -15.510 1.00 93.50 248 ARG A CA 1
ATOM 1899 C C . ARG A 1 248 ? -2.564 -1.079 -14.366 1.00 93.50 248 ARG A C 1
ATOM 1901 O O . ARG A 1 248 ? -1.676 -1.860 -14.038 1.00 93.50 248 ARG A O 1
ATOM 1908 N N . TYR A 1 249 ? -2.713 0.122 -13.822 1.00 93.44 249 TYR A N 1
ATOM 1909 C CA . TYR A 1 249 ? -1.849 0.627 -12.764 1.00 93.44 249 TYR A CA 1
ATOM 1910 C C . TYR A 1 249 ? -2.280 0.050 -11.413 1.00 93.44 249 TYR A C 1
ATOM 1912 O O . TYR A 1 249 ? -3.358 0.357 -10.921 1.00 93.44 249 TYR A O 1
ATOM 1920 N N . LEU A 1 250 ? -1.438 -0.788 -10.821 1.00 91.88 250 LEU A N 1
ATOM 1921 C CA . LEU A 1 250 ? -1.632 -1.354 -9.493 1.00 91.88 250 LEU A CA 1
ATOM 1922 C C . LEU A 1 250 ? -0.925 -0.468 -8.455 1.00 91.88 250 LEU A C 1
ATOM 1924 O O . LEU A 1 250 ? 0.304 -0.320 -8.479 1.00 91.88 250 LEU A O 1
ATOM 1928 N N . THR A 1 251 ? -1.688 0.132 -7.547 1.00 80.88 251 THR A N 1
ATOM 1929 C CA . THR A 1 251 ? -1.139 0.975 -6.472 1.00 80.88 251 THR A CA 1
ATOM 1930 C C . THR A 1 251 ? -0.846 0.118 -5.242 1.00 80.88 251 THR A C 1
ATOM 1932 O O . THR A 1 251 ? -1.534 -0.863 -5.012 1.00 80.88 251 THR A O 1
ATOM 1935 N N . THR A 1 252 ? 0.155 0.486 -4.434 1.00 74.69 252 THR A N 1
ATOM 1936 C CA . THR A 1 252 ? 0.361 -0.050 -3.063 1.00 74.69 252 THR A CA 1
ATOM 1937 C C . THR A 1 252 ? 0.281 1.021 -1.980 1.00 74.69 252 THR A C 1
ATOM 1939 O O . THR A 1 252 ? 0.419 0.730 -0.798 1.00 74.69 252 THR A O 1
ATOM 1942 N N . GLY A 1 253 ? 0.104 2.291 -2.352 1.00 69.69 253 GLY A N 1
ATOM 1943 C CA . GLY A 1 253 ? 0.373 3.428 -1.464 1.00 69.69 253 GLY A CA 1
ATOM 1944 C C . GLY A 1 253 ? -0.700 3.748 -0.418 1.00 69.69 253 GLY A C 1
ATOM 1945 O O . GLY A 1 253 ? -0.765 4.884 0.053 1.00 69.69 253 GLY A O 1
ATOM 1946 N N . GLY A 1 254 ? -1.535 2.770 -0.068 1.00 81.00 254 GLY A N 1
ATOM 1947 C CA . GLY A 1 254 ? -2.601 2.901 0.918 1.00 81.00 254 GLY A CA 1
ATOM 1948 C C . GLY A 1 254 ? -3.516 4.107 0.688 1.00 81.00 254 GLY A C 1
ATOM 1949 O O . GLY A 1 254 ? -3.606 4.693 -0.393 1.00 81.00 254 GLY A O 1
ATOM 1950 N N . SER A 1 255 ? -4.190 4.516 1.757 1.00 85.00 255 SER A N 1
ATOM 1951 C CA . SER A 1 255 ? -5.160 5.613 1.725 1.00 85.00 255 SER A CA 1
ATOM 1952 C C . SER A 1 255 ? -4.556 6.961 1.307 1.00 85.00 255 SER A C 1
ATOM 1954 O O . SER A 1 255 ? -5.238 7.757 0.664 1.00 85.00 255 SER A O 1
ATOM 1956 N N . ASN A 1 256 ? -3.283 7.222 1.626 1.00 84.81 256 ASN A N 1
ATOM 1957 C CA . ASN A 1 256 ? -2.610 8.470 1.254 1.00 84.81 256 ASN A CA 1
ATOM 1958 C C . ASN A 1 256 ? -2.356 8.567 -0.250 1.00 84.81 256 ASN A C 1
ATOM 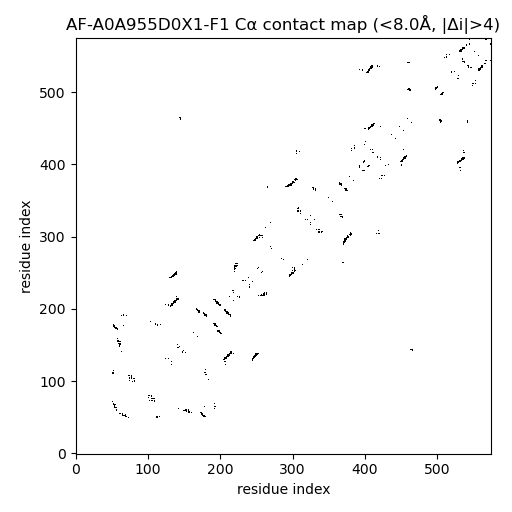1960 O O . ASN A 1 256 ? -2.624 9.615 -0.837 1.00 84.81 256 ASN A O 1
ATOM 1964 N N . ALA A 1 257 ? -1.908 7.487 -0.893 1.00 86.69 257 ALA A N 1
ATOM 1965 C CA . ALA A 1 257 ? -1.743 7.488 -2.339 1.00 86.69 257 ALA A CA 1
ATOM 1966 C C . ALA A 1 257 ? -3.082 7.621 -3.064 1.00 86.69 257 ALA A C 1
ATOM 1968 O O . ALA A 1 257 ? -3.145 8.353 -4.048 1.00 86.69 257 ALA A O 1
ATOM 1969 N N . LEU A 1 258 ? -4.159 6.999 -2.573 1.00 88.19 258 LEU A N 1
ATOM 1970 C CA . LEU A 1 258 ? -5.487 7.207 -3.155 1.00 88.19 258 LEU A CA 1
ATOM 1971 C C . LEU A 1 258 ? -5.915 8.682 -3.067 1.00 88.19 258 LEU A C 1
ATOM 1973 O O . LEU A 1 258 ? -6.329 9.269 -4.067 1.00 88.19 258 LEU A O 1
ATOM 1977 N N . ILE A 1 259 ? -5.767 9.306 -1.892 1.00 88.31 259 ILE A N 1
ATOM 1978 C CA . ILE A 1 259 ? -6.059 10.735 -1.693 1.00 88.31 259 ILE A CA 1
ATOM 1979 C C . ILE A 1 259 ? -5.201 11.599 -2.624 1.00 88.31 259 ILE A C 1
ATOM 1981 O O . ILE A 1 259 ? -5.728 12.488 -3.291 1.00 88.31 259 ILE A O 1
ATOM 1985 N N . GLY A 1 260 ? -3.894 11.337 -2.677 1.00 89.25 260 GLY A N 1
ATOM 1986 C CA . GLY A 1 260 ? -2.939 12.084 -3.490 1.00 89.25 260 GLY A CA 1
ATOM 1987 C C . GLY A 1 260 ? -3.236 11.992 -4.985 1.00 89.25 260 GLY A C 1
ATOM 1988 O O . GLY A 1 260 ? -3.138 12.997 -5.683 1.00 89.25 260 GLY A O 1
ATOM 1989 N N . LEU A 1 261 ? -3.691 10.830 -5.455 1.00 89.25 261 LEU A N 1
ATOM 1990 C CA . LEU A 1 261 ? -4.070 10.600 -6.847 1.00 89.25 261 LEU A CA 1
ATOM 1991 C C . LEU A 1 261 ? -5.318 11.407 -7.239 1.00 89.25 261 LEU A C 1
ATOM 1993 O O . LEU A 1 261 ? -5.327 12.065 -8.278 1.00 89.25 261 LEU A O 1
ATOM 1997 N N . VAL A 1 262 ? -6.351 11.435 -6.388 1.00 88.81 262 VAL A N 1
ATOM 1998 C CA . VAL A 1 262 ? -7.539 12.277 -6.630 1.00 88.81 262 VAL A CA 1
ATOM 1999 C C . VAL A 1 262 ? -7.188 13.767 -6.516 1.00 88.81 262 VAL A C 1
ATOM 2001 O O . VAL A 1 262 ? -7.653 14.581 -7.310 1.00 88.81 262 VAL A O 1
ATOM 2004 N N . GLN A 1 263 ? -6.342 14.147 -5.553 1.00 89.25 263 GLN A N 1
ATOM 2005 C CA . GLN A 1 263 ? -5.867 15.525 -5.390 1.00 89.25 263 GLN A CA 1
ATOM 2006 C C . GLN A 1 263 ? -5.054 16.011 -6.591 1.00 89.25 263 GLN A C 1
ATOM 2008 O O . GLN A 1 263 ? -5.231 17.156 -7.009 1.00 89.25 263 GLN A O 1
ATOM 2013 N N . GLU A 1 264 ? -4.182 15.168 -7.143 1.00 89.44 264 GLU A N 1
ATOM 2014 C CA . GLU A 1 264 ? -3.418 15.453 -8.357 1.00 89.44 264 GLU A CA 1
ATOM 2015 C C . GLU A 1 264 ? -4.360 15.775 -9.521 1.00 89.44 264 GLU A C 1
ATOM 2017 O O . GLU A 1 264 ? -4.189 16.802 -10.183 1.00 89.44 264 GLU A O 1
ATOM 2022 N N . ASP A 1 265 ? -5.379 14.935 -9.722 1.00 87.19 265 ASP A N 1
ATOM 2023 C CA . ASP A 1 265 ? -6.370 15.099 -10.783 1.00 87.19 265 ASP A CA 1
ATOM 2024 C C . ASP A 1 265 ? -7.154 16.409 -10.639 1.00 87.19 265 ASP A C 1
ATOM 2026 O O . ASP A 1 265 ? -7.233 17.190 -11.585 1.00 87.19 265 ASP A O 1
ATOM 2030 N N . VAL A 1 266 ? -7.654 16.714 -9.437 1.00 86.94 266 VAL A N 1
ATOM 2031 C CA . VAL A 1 266 ? -8.372 17.972 -9.173 1.00 86.94 266 VAL A CA 1
ATOM 2032 C C . VAL A 1 266 ? -7.457 19.188 -9.353 1.00 86.94 266 VAL A C 1
ATOM 2034 O O . VAL A 1 266 ? -7.868 20.201 -9.924 1.00 86.94 266 VAL A O 1
ATOM 2037 N N . SER A 1 267 ? -6.207 19.101 -8.892 1.00 84.94 267 SER A N 1
ATOM 2038 C CA . SER A 1 267 ? -5.238 20.203 -8.975 1.00 84.94 267 SER A CA 1
ATOM 2039 C C . SER A 1 267 ? -4.841 20.520 -10.414 1.00 84.94 267 SER A C 1
ATOM 2041 O O . SER A 1 267 ? -4.559 21.674 -10.724 1.00 84.94 267 SER A O 1
ATOM 2043 N N . ALA A 1 268 ? -4.860 19.531 -11.312 1.00 80.88 268 ALA A N 1
ATOM 2044 C CA . ALA A 1 268 ? -4.606 19.741 -12.737 1.00 80.88 268 ALA A CA 1
ATOM 2045 C C . ALA A 1 268 ? -5.693 20.589 -13.434 1.00 80.88 268 ALA A C 1
ATOM 2047 O O . ALA A 1 268 ? -5.447 21.125 -14.515 1.00 80.88 268 ALA A O 1
ATOM 2048 N N . ILE A 1 269 ? -6.876 20.727 -12.822 1.00 77.88 269 ILE A N 1
ATOM 2049 C CA . ILE A 1 269 ? -8.022 21.493 -13.343 1.00 77.88 269 ILE A CA 1
ATOM 2050 C C . ILE A 1 269 ? -7.972 22.956 -12.890 1.00 77.88 269 ILE A C 1
ATOM 2052 O O . ILE A 1 269 ? -8.476 23.843 -13.582 1.00 77.88 269 ILE A O 1
ATOM 2056 N N . GLN A 1 270 ? -7.410 23.225 -11.709 1.00 62.78 270 GLN A N 1
ATOM 2057 C CA . GLN A 1 270 ? -7.417 24.564 -11.128 1.00 62.78 270 GLN A CA 1
ATOM 2058 C C . GLN A 1 270 ? -6.443 25.491 -11.882 1.00 62.78 270 GLN A C 1
ATOM 2060 O O . GLN A 1 270 ? -5.281 25.131 -12.078 1.00 62.78 270 GLN A O 1
ATOM 2065 N N . PRO A 1 271 ? -6.864 26.702 -12.297 1.00 53.22 271 PRO A N 1
ATOM 2066 C CA . PRO A 1 271 ? -5.936 27.677 -12.853 1.00 53.22 271 PRO A CA 1
ATOM 2067 C C . PRO A 1 271 ? -4.929 28.091 -11.773 1.00 53.22 271 PRO A C 1
ATOM 2069 O O . PRO A 1 271 ? -5.319 28.409 -10.649 1.00 53.22 271 PRO A O 1
ATOM 2072 N N . VAL A 1 272 ? -3.635 28.106 -12.112 1.00 46.16 272 VAL A N 1
ATOM 2073 C CA . VAL A 1 272 ? -2.577 28.621 -11.231 1.00 46.16 272 VAL A CA 1
ATOM 2074 C C . VAL A 1 272 ? -2.928 30.067 -10.881 1.00 46.16 272 VAL A C 1
ATOM 2076 O O . VAL A 1 272 ? -2.861 30.955 -11.730 1.00 46.16 272 VAL A O 1
ATOM 2079 N N . ALA A 1 273 ? -3.354 30.309 -9.642 1.00 35.50 273 ALA A N 1
ATOM 2080 C CA . ALA A 1 273 ? -3.711 31.633 -9.157 1.00 35.50 273 ALA A CA 1
ATOM 2081 C C . ALA A 1 273 ? -2.439 32.480 -8.965 1.00 35.50 273 ALA A C 1
ATOM 2083 O O . ALA A 1 273 ? -1.940 32.651 -7.860 1.00 35.50 273 ALA A O 1
ATOM 2084 N N . GLY A 1 274 ? -1.906 32.998 -10.070 1.00 39.41 274 GLY A N 1
ATOM 2085 C CA . GLY A 1 274 ? -0.833 33.985 -10.119 1.00 39.41 274 GLY A CA 1
ATOM 2086 C C . GLY A 1 274 ? -1.285 35.177 -10.951 1.00 39.41 274 GLY A C 1
ATOM 2087 O O . GLY A 1 274 ? -0.973 35.273 -12.133 1.00 39.41 274 GLY A O 1
ATOM 2088 N N . HIS A 1 275 ? -2.064 36.075 -10.347 1.00 33.91 275 HIS A N 1
ATOM 2089 C CA . HIS A 1 275 ? -2.358 37.382 -10.930 1.00 33.91 275 HIS A CA 1
ATOM 2090 C C . HIS A 1 275 ? -1.072 38.224 -10.944 1.00 33.91 275 HIS A C 1
ATOM 2092 O O . HIS A 1 275 ? -0.644 38.710 -9.900 1.00 33.91 275 HIS A O 1
ATOM 2098 N N . VAL A 1 276 ? -0.487 38.446 -12.123 1.00 33.94 276 VAL A N 1
ATOM 2099 C CA . VAL A 1 276 ? 0.358 39.622 -12.378 1.00 33.94 276 VAL A CA 1
ATOM 2100 C C . VAL A 1 276 ? -0.560 40.685 -12.995 1.00 33.94 276 VAL A C 1
ATOM 2102 O O . VAL A 1 276 ? -1.038 40.483 -14.114 1.00 33.94 276 VAL A O 1
ATOM 2105 N N . PRO A 1 277 ? -0.883 41.792 -12.301 1.00 31.22 277 PRO A N 1
ATOM 2106 C CA . PRO A 1 277 ? -1.750 42.825 -12.859 1.00 31.22 277 PRO A CA 1
ATOM 2107 C C . PRO A 1 277 ? -1.028 43.522 -14.021 1.00 31.22 277 PRO A C 1
ATOM 2109 O O . PRO A 1 277 ? -0.014 44.178 -13.803 1.00 31.22 277 PRO A O 1
ATOM 2112 N N . GLY A 1 278 ? -1.530 43.379 -15.253 1.00 34.09 278 GLY A N 1
ATOM 2113 C CA . GLY A 1 278 ? -1.020 44.145 -16.401 1.00 34.09 278 GLY A CA 1
ATOM 2114 C C . GLY A 1 278 ? -1.040 43.462 -17.770 1.00 34.09 278 GLY A C 1
ATOM 2115 O O . GLY A 1 278 ? -0.904 44.161 -18.769 1.00 34.09 278 GLY A O 1
ATOM 2116 N N . LEU A 1 279 ? -1.255 42.145 -17.865 1.00 33.06 279 LEU A N 1
ATOM 2117 C CA . LEU A 1 279 ? -1.456 41.474 -19.156 1.00 33.06 279 LEU A CA 1
ATOM 2118 C C . LEU A 1 279 ? -2.881 40.933 -19.273 1.00 33.06 279 LEU A C 1
ATOM 2120 O O . LEU A 1 279 ? -3.189 39.830 -18.832 1.00 33.06 279 LEU A O 1
ATOM 2124 N N . VAL A 1 280 ? -3.748 41.703 -19.925 1.00 32.69 280 VAL A N 1
ATOM 2125 C CA . VAL A 1 280 ? -4.941 41.154 -20.572 1.00 32.69 280 VAL A CA 1
ATOM 2126 C C . VAL A 1 280 ? -4.608 41.006 -22.049 1.00 32.69 280 VAL A C 1
ATOM 2128 O O . VAL A 1 280 ? -4.523 42.016 -22.736 1.00 32.69 280 VAL A O 1
ATOM 2131 N N . SER A 1 281 ? -4.420 39.774 -22.532 1.00 29.44 281 SER A N 1
ATOM 2132 C CA . SER A 1 281 ? -4.897 39.350 -23.859 1.00 29.44 281 SER A CA 1
ATOM 2133 C C . SER A 1 281 ? -4.620 37.863 -24.113 1.00 29.44 281 SER A C 1
ATOM 2135 O O . SER A 1 281 ? -3.472 37.429 -24.154 1.00 29.44 281 SER A O 1
ATOM 2137 N N . THR A 1 282 ? -5.692 37.124 -24.421 1.00 29.16 282 THR A N 1
ATOM 2138 C CA . THR A 1 282 ? -5.705 35.929 -25.295 1.00 29.16 282 THR A CA 1
ATOM 2139 C C . THR A 1 282 ? -4.865 34.720 -24.893 1.00 29.16 282 THR A C 1
ATOM 2141 O O . THR A 1 282 ? -4.096 34.186 -25.684 1.00 29.16 282 THR A O 1
ATOM 2144 N N . VAL A 1 283 ? -5.136 34.181 -23.713 1.00 31.22 283 VAL A N 1
ATOM 2145 C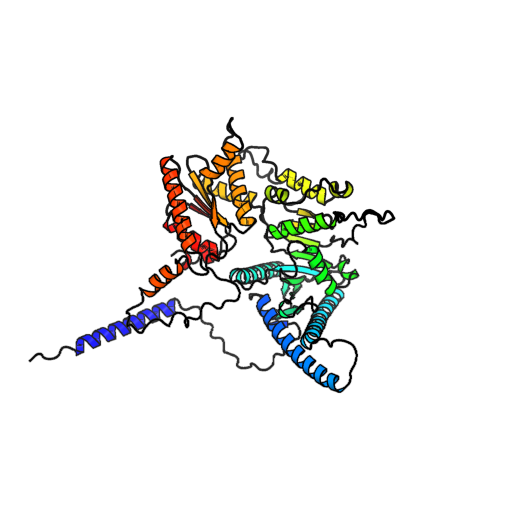 CA . VAL A 1 283 ? -5.071 32.735 -23.511 1.00 31.22 283 VAL A CA 1
ATOM 2146 C C . VAL A 1 283 ? -6.360 32.389 -22.775 1.00 31.22 283 VAL A C 1
ATOM 2148 O O . VAL A 1 283 ? -6.587 32.895 -21.679 1.00 31.22 283 VAL A O 1
ATOM 2151 N N . GLY A 1 284 ? -7.265 31.626 -23.399 1.00 28.66 284 GLY A N 1
ATOM 2152 C CA . GLY A 1 284 ? -8.422 31.068 -22.685 1.00 28.66 284 GLY A CA 1
ATOM 2153 C C . GLY A 1 284 ? -7.952 30.210 -21.502 1.00 28.66 284 GLY A C 1
ATOM 2154 O O . GLY A 1 284 ? -6.746 30.094 -21.287 1.00 28.66 284 GLY A O 1
ATOM 2155 N N . PRO A 1 285 ? -8.836 29.560 -20.729 1.00 35.41 285 PRO A N 1
ATOM 2156 C CA . PRO A 1 285 ? -8.387 28.475 -19.867 1.00 35.41 285 PRO A CA 1
ATOM 2157 C C . PRO A 1 285 ? -7.757 27.401 -20.769 1.00 35.41 285 PRO A C 1
ATOM 2159 O O . PRO A 1 285 ? -8.448 26.529 -21.290 1.00 35.41 285 PRO A O 1
ATOM 2162 N N . LEU A 1 286 ? -6.448 27.500 -21.024 1.00 36.12 286 LEU A N 1
ATOM 2163 C CA . LEU A 1 286 ? -5.635 26.422 -21.550 1.00 36.12 286 LEU A CA 1
ATOM 2164 C C . LEU A 1 286 ? -5.624 25.394 -20.427 1.00 36.12 286 LEU A C 1
ATOM 2166 O O . LEU A 1 286 ? -4.739 25.378 -19.575 1.00 36.12 286 LEU A O 1
ATOM 2170 N N . LEU A 1 287 ? -6.665 24.560 -20.425 1.00 41.66 287 LEU A N 1
ATOM 2171 C CA . LEU A 1 287 ? -6.549 23.165 -20.043 1.00 41.66 287 LEU A CA 1
ATOM 2172 C C . LEU A 1 287 ? -5.203 22.714 -20.617 1.00 41.66 287 LEU A C 1
ATOM 2174 O O . LEU A 1 287 ? -5.015 22.758 -21.836 1.00 41.66 287 LEU A O 1
ATOM 2178 N N . MET A 1 288 ? -4.240 22.400 -19.745 1.00 37.31 288 MET A N 1
ATOM 2179 C CA . MET A 1 288 ? -2.970 21.788 -20.147 1.00 37.31 288 MET A CA 1
ATOM 2180 C C . MET A 1 288 ? -3.264 20.710 -21.201 1.00 37.31 288 MET A C 1
ATOM 2182 O O . MET A 1 288 ? -4.306 20.061 -21.070 1.00 37.31 288 MET A O 1
ATOM 2186 N N . PRO A 1 289 ? -2.419 20.514 -22.237 1.00 41.62 289 PRO A N 1
ATOM 2187 C CA . PRO A 1 289 ? -2.649 19.482 -23.244 1.00 41.62 289 PRO A CA 1
ATOM 2188 C C . PRO A 1 289 ? -2.914 18.166 -22.518 1.00 41.62 289 PRO A C 1
ATOM 2190 O O . PRO A 1 289 ? -2.029 17.615 -21.863 1.00 41.62 289 PRO A O 1
ATOM 2193 N N . GLN A 1 290 ? -4.183 17.761 -22.536 1.00 49.03 290 GLN A N 1
ATOM 2194 C CA . GLN A 1 290 ? -4.692 16.734 -21.652 1.00 49.03 290 GLN A CA 1
ATOM 2195 C C . GLN A 1 290 ? -4.040 15.424 -22.063 1.00 49.03 290 GLN A C 1
ATOM 2197 O O . GLN A 1 290 ? -4.276 14.928 -23.164 1.00 49.03 290 GLN A O 1
ATOM 2202 N N . VAL A 1 291 ? -3.217 14.852 -21.188 1.00 54.47 291 VAL A N 1
ATOM 2203 C CA . VAL A 1 291 ? -3.009 13.410 -21.245 1.00 54.47 291 VAL A CA 1
ATOM 2204 C C . VAL A 1 291 ? -4.358 12.821 -20.853 1.00 54.47 291 VAL A C 1
ATOM 2206 O O . VAL A 1 291 ? -4.717 12.800 -19.679 1.00 54.47 291 VAL A O 1
ATOM 2209 N N . VAL A 1 292 ? -5.159 12.471 -21.857 1.00 61.84 292 VAL A N 1
ATOM 2210 C CA . VAL A 1 292 ? -6.426 11.772 -21.659 1.00 61.84 292 VAL A CA 1
ATOM 2211 C C . VAL A 1 292 ? -6.068 10.341 -21.297 1.00 61.84 292 VAL A C 1
ATOM 2213 O O . VAL A 1 292 ? -5.597 9.578 -22.136 1.00 61.84 292 VAL A O 1
ATOM 2216 N N . TRP A 1 293 ? -6.284 9.979 -20.041 1.00 72.06 293 TRP A N 1
ATOM 2217 C CA . TRP A 1 293 ? -5.951 8.670 -19.489 1.00 72.06 293 TRP A CA 1
ATOM 2218 C C . TRP A 1 293 ? -7.092 7.660 -19.649 1.00 72.06 293 TRP A C 1
ATOM 2220 O O . TRP A 1 293 ? -7.299 6.801 -18.799 1.00 72.06 293 TRP A O 1
ATOM 2230 N N . GLY A 1 294 ? -7.846 7.749 -20.748 1.00 65.94 294 GLY A N 1
ATOM 2231 C CA . GLY A 1 294 ? -9.015 6.895 -20.987 1.00 65.94 294 GLY A CA 1
ATOM 2232 C C . GLY A 1 294 ? -8.695 5.399 -21.120 1.00 65.94 294 GLY A C 1
ATOM 2233 O O . GLY A 1 294 ? -9.593 4.575 -21.006 1.00 65.94 294 GLY A O 1
ATOM 2234 N N . ASN A 1 295 ? -7.428 5.034 -21.344 1.00 78.44 295 ASN A N 1
ATOM 2235 C CA . ASN A 1 295 ? -6.935 3.653 -21.373 1.00 78.44 295 ASN A CA 1
ATOM 2236 C C . ASN A 1 295 ? -6.243 3.215 -20.067 1.00 78.44 295 ASN A C 1
ATOM 2238 O O . ASN A 1 295 ? -5.593 2.163 -20.051 1.00 78.44 295 ASN A O 1
ATOM 2242 N N . VAL A 1 296 ? -6.360 4.004 -18.992 1.00 85.81 296 VAL A N 1
ATOM 2243 C CA . VAL A 1 296 ? -5.777 3.688 -17.684 1.00 85.81 296 VAL A CA 1
ATOM 2244 C C . VAL A 1 296 ? -6.852 3.308 -16.686 1.00 85.81 296 VAL A C 1
ATOM 2246 O O . VAL A 1 296 ? -7.706 4.111 -16.308 1.00 85.81 296 VAL A O 1
ATOM 2249 N N . SER A 1 297 ? -6.739 2.081 -16.197 1.00 90.88 297 SER A N 1
ATOM 2250 C CA . SER A 1 297 ? -7.462 1.615 -15.021 1.00 90.88 297 SER A CA 1
ATOM 2251 C C . SER A 1 297 ? -6.481 1.525 -13.865 1.00 90.88 297 SER A C 1
ATOM 2253 O O . SER A 1 297 ? -5.467 0.830 -13.954 1.00 90.88 297 SER A O 1
ATOM 2255 N N . VAL A 1 298 ? -6.770 2.247 -12.792 1.00 91.88 298 VAL A N 1
ATOM 2256 C CA . VAL A 1 298 ? -6.017 2.189 -11.545 1.00 91.88 298 VAL A CA 1
ATOM 2257 C C . VAL A 1 298 ? -6.728 1.204 -10.632 1.00 91.88 298 VAL A C 1
ATOM 2259 O O . VAL A 1 298 ? -7.900 1.394 -10.339 1.00 91.88 298 VAL A O 1
ATOM 2262 N N . TYR A 1 299 ? -6.046 0.162 -10.183 1.00 91.19 299 TYR A N 1
ATOM 2263 C CA . TYR A 1 299 ? -6.584 -0.791 -9.221 1.00 91.19 299 TYR A CA 1
ATOM 2264 C C . TYR A 1 299 ? -5.905 -0.551 -7.882 1.00 91.19 299 TYR A C 1
ATOM 2266 O O . TYR A 1 299 ? -4.686 -0.701 -7.759 1.00 91.19 299 TYR A O 1
ATOM 2274 N N . ASP A 1 300 ? -6.706 -0.176 -6.895 1.00 87.31 300 ASP A N 1
ATOM 2275 C CA . ASP A 1 300 ? -6.248 0.082 -5.542 1.00 87.31 300 ASP A CA 1
ATOM 2276 C C . ASP A 1 300 ? -6.701 -1.048 -4.611 1.00 87.31 300 ASP A C 1
ATOM 2278 O O . ASP A 1 300 ? -7.876 -1.160 -4.257 1.00 87.31 300 ASP A O 1
ATOM 2282 N N . GLY A 1 301 ? -5.750 -1.911 -4.251 1.00 84.31 301 GLY A N 1
ATOM 2283 C CA . GLY A 1 301 ? -5.960 -3.035 -3.337 1.00 84.31 301 GLY A CA 1
ATOM 2284 C C . GLY A 1 301 ? -5.476 -2.785 -1.913 1.00 84.31 301 GLY A C 1
ATOM 2285 O O . GLY A 1 301 ? -5.237 -3.753 -1.200 1.00 84.31 301 GLY A O 1
ATOM 2286 N N . PHE A 1 302 ? -5.266 -1.524 -1.516 1.00 81.94 302 PHE A N 1
ATOM 2287 C CA . PHE A 1 302 ? -4.563 -1.186 -0.267 1.00 81.94 302 PHE A CA 1
ATOM 2288 C C . PHE A 1 302 ? -5.205 -0.041 0.514 1.00 81.94 302 PHE A C 1
ATOM 2290 O O . PHE A 1 302 ? -5.071 0.037 1.733 1.00 81.94 302 PHE A O 1
ATOM 2297 N N . ALA A 1 303 ? -5.887 0.877 -0.161 1.00 82.12 303 ALA A N 1
ATOM 2298 C CA . ALA A 1 303 ? -6.612 1.963 0.459 1.00 82.12 303 ALA A CA 1
ATOM 2299 C C . ALA A 1 303 ? -7.908 1.429 1.061 1.00 82.12 303 ALA A C 1
ATOM 2301 O O . ALA A 1 303 ? -8.900 1.169 0.372 1.00 82.12 303 ALA A O 1
ATOM 2302 N N . THR A 1 304 ? -7.920 1.323 2.381 1.00 84.06 304 THR A N 1
ATOM 2303 C CA . THR A 1 304 ? -9.108 0.922 3.127 1.00 84.06 304 THR A CA 1
ATOM 2304 C C . THR A 1 304 ? -9.914 2.121 3.617 1.00 84.06 304 THR A C 1
ATOM 2306 O O . THR A 1 304 ? -11.071 1.930 3.955 1.00 84.06 304 THR A O 1
ATOM 2309 N N . ILE A 1 305 ? -9.413 3.366 3.545 1.00 82.56 305 ILE A N 1
ATOM 2310 C CA . ILE A 1 305 ? -10.122 4.557 4.060 1.00 82.56 305 ILE A CA 1
ATOM 2311 C C . ILE A 1 305 ? -11.618 4.571 3.708 1.00 82.56 305 ILE A C 1
ATOM 2313 O O . ILE A 1 305 ? -12.026 4.297 2.573 1.00 82.56 305 ILE A O 1
ATOM 2317 N N . SER A 1 306 ? -12.450 4.875 4.701 1.00 82.31 306 SER A N 1
ATOM 2318 C CA . SER A 1 306 ? -13.895 4.974 4.512 1.00 82.31 306 SER A CA 1
ATOM 2319 C C . SER A 1 306 ? -14.273 6.080 3.527 1.00 82.31 306 SER A C 1
ATOM 2321 O O . SER A 1 306 ? -13.551 7.068 3.372 1.00 82.31 306 SER A O 1
ATOM 2323 N N . ASN A 1 307 ? -15.429 5.952 2.873 1.00 84.50 307 ASN A N 1
ATOM 2324 C CA . ASN A 1 307 ? -15.883 6.965 1.914 1.00 84.50 307 ASN A CA 1
ATOM 2325 C C . ASN A 1 307 ? -16.087 8.332 2.583 1.00 84.50 307 ASN A C 1
ATOM 2327 O O . ASN A 1 307 ? -15.757 9.366 1.996 1.00 84.50 307 ASN A O 1
ATOM 2331 N N . PHE A 1 308 ? -16.555 8.327 3.833 1.00 82.62 308 PHE A N 1
ATOM 2332 C CA . PHE A 1 308 ? -16.712 9.527 4.649 1.00 82.62 308 PHE A CA 1
ATOM 2333 C C . PHE A 1 308 ? -15.375 10.213 4.950 1.00 82.62 308 PHE A C 1
ATOM 2335 O O . PHE A 1 308 ? -15.238 11.423 4.750 1.00 82.62 308 PHE A O 1
ATOM 2342 N N . GLU A 1 309 ? -14.367 9.458 5.393 1.00 83.56 309 GLU A N 1
ATOM 2343 C CA . GLU A 1 309 ? -13.050 10.018 5.709 1.00 83.56 309 GLU A CA 1
ATOM 2344 C C . GLU A 1 309 ? -12.265 10.412 4.449 1.00 83.56 309 GLU A C 1
ATOM 2346 O O . GLU A 1 309 ? -11.520 11.399 4.480 1.00 83.56 309 GLU A O 1
ATOM 2351 N N . LEU A 1 310 ? -12.466 9.704 3.334 1.00 85.31 310 LEU A N 1
ATOM 2352 C CA . LEU A 1 310 ? -11.933 10.080 2.029 1.00 85.31 310 LEU A CA 1
ATOM 2353 C C . LEU A 1 310 ? -12.493 11.441 1.608 1.00 85.31 310 LEU A C 1
ATOM 2355 O O . LEU A 1 310 ? -11.721 12.372 1.392 1.00 85.31 310 LEU A O 1
ATOM 2359 N N . LEU A 1 311 ? -13.822 11.597 1.581 1.00 87.44 311 LEU A N 1
ATOM 2360 C CA . LEU A 1 311 ? -14.480 12.827 1.134 1.00 87.44 311 LEU A CA 1
ATOM 2361 C C . LEU A 1 311 ? -14.036 14.067 1.927 1.00 87.44 311 LEU A C 1
ATOM 2363 O O . LEU A 1 311 ? -13.844 15.124 1.331 1.00 87.44 311 LEU A O 1
ATOM 2367 N N . LYS A 1 312 ? -13.821 13.945 3.244 1.00 87.12 312 LYS A N 1
ATOM 2368 C CA . LYS A 1 312 ? -13.314 15.042 4.093 1.00 87.12 312 LYS A CA 1
ATOM 2369 C C . LYS A 1 312 ? -11.913 15.532 3.715 1.00 87.12 312 LYS A C 1
ATOM 2371 O O . LYS A 1 312 ? -11.584 16.684 3.981 1.00 87.12 312 LYS A O 1
ATOM 2376 N N . ARG A 1 313 ? -11.069 14.652 3.167 1.00 87.62 313 ARG A N 1
ATOM 2377 C CA . ARG A 1 313 ? -9.665 14.943 2.811 1.00 87.62 313 ARG A CA 1
ATOM 2378 C C . ARG A 1 313 ? -9.501 15.364 1.353 1.00 87.62 313 ARG A C 1
ATOM 2380 O O . ARG A 1 313 ? -8.423 15.817 0.960 1.00 87.62 313 ARG A O 1
ATOM 2387 N N . LEU A 1 314 ? -10.550 15.211 0.549 1.00 88.19 314 LEU A N 1
ATOM 2388 C CA . LEU A 1 314 ? -10.557 15.658 -0.833 1.00 88.19 314 LEU A CA 1
ATOM 2389 C C . LEU A 1 314 ? -10.802 17.177 -0.924 1.00 88.19 314 LEU A C 1
ATOM 2391 O O . LEU A 1 314 ? -11.576 17.732 -0.143 1.00 88.19 314 LEU A O 1
ATOM 2395 N N . PRO A 1 315 ? -10.166 17.870 -1.884 1.00 87.31 315 PRO A N 1
ATOM 2396 C CA . PRO A 1 315 ? -10.379 19.294 -2.107 1.00 87.31 315 PRO A CA 1
ATOM 2397 C C . PRO A 1 315 ? -11.824 19.568 -2.541 1.00 87.31 315 PRO A C 1
ATOM 2399 O O . PRO A 1 315 ? -12.459 18.736 -3.195 1.00 87.31 315 PRO A O 1
ATOM 2402 N N . SER A 1 316 ? -12.343 20.752 -2.204 1.00 86.56 316 SER A N 1
ATOM 2403 C CA . SER A 1 316 ? -13.670 21.171 -2.665 1.00 86.56 316 SER A CA 1
ATOM 2404 C C . SER A 1 316 ? -13.684 21.365 -4.181 1.00 86.56 316 SER A C 1
ATOM 2406 O O . SER A 1 316 ? -12.790 21.994 -4.750 1.00 86.56 316 SER A O 1
ATOM 2408 N N . ILE A 1 317 ? -14.740 20.863 -4.822 1.00 87.62 317 ILE A N 1
ATOM 2409 C CA . ILE A 1 317 ? -14.978 21.028 -6.261 1.00 87.62 317 ILE A CA 1
ATOM 2410 C C . ILE A 1 317 ? -15.954 22.165 -6.577 1.00 87.62 317 ILE A C 1
ATOM 2412 O O . ILE A 1 317 ? -16.243 22.412 -7.744 1.00 87.62 317 ILE A O 1
ATOM 2416 N N . GLU A 1 318 ? -16.491 22.866 -5.574 1.00 86.31 318 GLU A N 1
ATOM 2417 C CA . GLU A 1 318 ? -17.570 23.844 -5.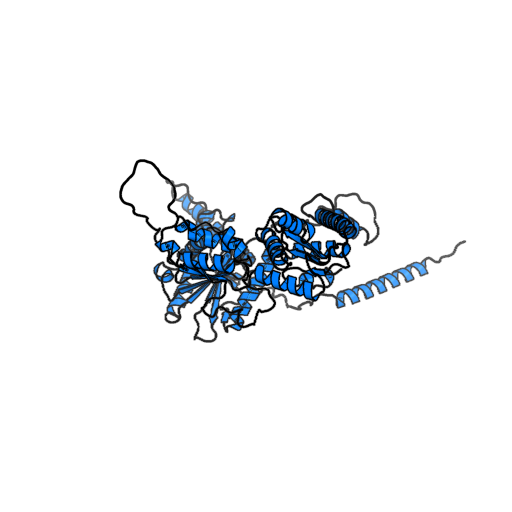781 1.00 86.31 318 GLU A CA 1
ATOM 2418 C C . GLU A 1 318 ? -17.141 25.044 -6.633 1.00 86.31 318 GLU A C 1
ATOM 2420 O O . GLU A 1 318 ? -17.957 25.549 -7.404 1.00 86.31 318 GLU A O 1
ATOM 2425 N N . GLY A 1 319 ? -15.867 25.442 -6.550 1.00 83.69 319 GLY A N 1
ATOM 2426 C CA . GLY A 1 319 ? -15.274 26.515 -7.355 1.00 83.69 319 GLY A CA 1
ATOM 2427 C C . GLY A 1 319 ? -14.821 26.105 -8.762 1.00 83.69 319 GLY A C 1
ATOM 2428 O O . GLY A 1 319 ? -14.285 26.942 -9.485 1.00 83.69 319 GLY A O 1
ATOM 2429 N N . LEU A 1 320 ? -14.994 24.839 -9.161 1.00 84.75 320 LEU A N 1
ATOM 2430 C CA . LEU A 1 320 ? -14.615 24.363 -10.496 1.00 84.75 320 LEU A CA 1
ATOM 2431 C C . LEU A 1 320 ? -15.685 24.704 -11.555 1.00 84.75 320 LEU A C 1
ATOM 2433 O O . LEU A 1 320 ? -16.862 24.860 -11.211 1.00 84.75 320 LEU A O 1
ATOM 2437 N N . PRO A 1 321 ? -15.319 24.774 -12.853 1.00 85.88 321 PRO A N 1
ATOM 2438 C CA . PRO A 1 321 ? -16.272 25.009 -13.939 1.00 85.88 321 PRO A CA 1
ATOM 2439 C C . PRO A 1 321 ? -17.455 24.030 -13.929 1.00 85.88 321 PRO A C 1
ATOM 2441 O O . PRO A 1 321 ? -17.297 22.845 -13.628 1.00 85.88 321 PRO A O 1
ATOM 2444 N N . GLU A 1 322 ? -18.647 24.494 -14.319 1.00 84.62 322 GLU A N 1
ATOM 2445 C CA . GLU A 1 322 ? -19.880 23.689 -14.293 1.00 84.62 322 GLU A CA 1
ATOM 2446 C C . GLU A 1 322 ? -19.774 22.386 -15.097 1.00 84.62 322 GLU A C 1
ATOM 2448 O O . GLU A 1 322 ? -20.223 21.343 -14.628 1.00 84.62 322 GLU A O 1
ATOM 2453 N N . MET A 1 323 ? -19.099 22.411 -16.248 1.00 83.00 323 MET A N 1
ATOM 2454 C CA . MET A 1 323 ? -18.847 21.221 -17.070 1.00 83.00 323 MET A CA 1
ATOM 2455 C C . MET A 1 323 ? -18.040 20.138 -16.329 1.00 83.00 323 MET A C 1
ATOM 2457 O O . MET A 1 323 ? -18.260 18.950 -16.533 1.00 83.00 323 MET A O 1
ATOM 2461 N N . VAL A 1 324 ? -17.129 20.530 -15.432 1.00 84.62 324 VAL A N 1
ATOM 2462 C CA . VAL A 1 324 ? -16.349 19.589 -14.610 1.00 84.62 324 VAL A CA 1
ATOM 2463 C C . VAL A 1 324 ? -17.203 19.050 -13.462 1.00 84.62 324 VAL A C 1
ATOM 2465 O O . VAL A 1 324 ? -17.216 17.845 -13.211 1.00 84.62 324 VAL A O 1
ATOM 2468 N N . ARG A 1 325 ? -17.961 19.931 -12.792 1.00 88.00 325 ARG A N 1
ATOM 2469 C CA . ARG A 1 325 ? -18.844 19.568 -11.666 1.00 88.00 325 ARG A CA 1
ATOM 2470 C C . ARG A 1 325 ? -20.040 18.708 -12.079 1.00 88.00 325 ARG A C 1
ATOM 2472 O O . ARG A 1 325 ? -20.562 17.976 -11.250 1.00 88.00 325 ARG A O 1
ATOM 2479 N N . SER A 1 326 ? -20.483 18.803 -13.329 1.00 87.00 326 SER A N 1
ATOM 2480 C CA . SER A 1 326 ? -21.528 17.943 -13.905 1.00 87.00 326 SER A CA 1
ATOM 2481 C C . SER A 1 326 ? -20.967 16.694 -14.598 1.00 87.00 326 SER A C 1
ATOM 2483 O O . SER A 1 326 ? -21.728 15.797 -14.950 1.00 87.00 326 SER A O 1
ATOM 2485 N N . GLY A 1 327 ? -19.644 16.621 -14.776 1.00 87.00 327 GLY A N 1
ATOM 2486 C CA . GLY A 1 327 ? -18.948 15.514 -15.423 1.00 87.00 327 GLY A CA 1
ATOM 2487 C C . GLY A 1 327 ? -18.605 14.339 -14.490 1.00 87.00 327 GLY A C 1
ATOM 2488 O O . GLY A 1 327 ? -19.110 14.252 -13.365 1.00 87.00 327 GLY A O 1
ATOM 2489 N N . PRO A 1 328 ? -17.708 13.430 -14.931 1.00 86.94 328 PRO A N 1
ATOM 2490 C CA . PRO A 1 328 ? -17.361 12.204 -14.203 1.00 86.94 328 PRO A CA 1
ATOM 2491 C C . PRO A 1 328 ? -16.887 12.443 -12.764 1.00 86.94 328 PRO A C 1
ATOM 2493 O O . PRO A 1 328 ? -17.367 11.778 -11.844 1.00 86.94 328 PRO A O 1
ATOM 2496 N N . LEU A 1 329 ? -16.017 13.440 -12.565 1.00 87.62 329 LEU A N 1
ATOM 2497 C CA . LEU A 1 329 ? -15.494 13.828 -11.253 1.00 87.62 329 LEU A CA 1
ATOM 2498 C C . LEU A 1 329 ? -16.612 14.302 -10.310 1.00 87.62 329 LEU A C 1
ATOM 2500 O O . LEU A 1 329 ? -16.678 13.883 -9.156 1.00 87.62 329 LEU A O 1
ATOM 2504 N N . GLY A 1 330 ? -17.536 15.128 -10.805 1.00 87.81 330 GLY A N 1
ATOM 2505 C CA . GLY A 1 330 ? -18.711 15.545 -10.041 1.00 87.81 330 GLY A CA 1
ATOM 2506 C C . GLY A 1 330 ? -19.602 14.373 -9.630 1.00 87.81 330 GLY A C 1
ATOM 2507 O O . GLY A 1 330 ? -20.026 14.286 -8.476 1.00 87.81 330 GLY A O 1
ATOM 2508 N N . GLY A 1 331 ? -19.811 13.419 -10.543 1.00 88.56 331 GLY A N 1
ATOM 2509 C CA . GLY A 1 331 ? -20.498 12.161 -10.252 1.00 88.56 331 GLY A CA 1
ATOM 2510 C C . GLY A 1 331 ? -19.811 11.352 -9.148 1.00 88.56 331 GLY A C 1
ATOM 2511 O O . GLY A 1 331 ? -20.488 10.844 -8.254 1.00 88.56 331 GLY A O 1
ATOM 2512 N N . THR A 1 332 ? -18.478 11.277 -9.161 1.00 88.06 332 THR A N 1
ATOM 2513 C CA . THR A 1 332 ? -17.677 10.629 -8.108 1.00 88.06 332 THR A CA 1
ATOM 2514 C C . THR A 1 332 ? -17.907 11.277 -6.740 1.00 88.06 332 THR A C 1
ATOM 2516 O O . THR A 1 332 ? -18.253 10.582 -5.785 1.00 88.06 332 THR A O 1
ATOM 2519 N N . TYR A 1 333 ? -17.819 12.608 -6.638 1.00 90.25 333 TYR A N 1
ATOM 2520 C CA . TYR A 1 333 ? -18.087 13.323 -5.382 1.00 90.25 333 TYR A CA 1
ATOM 2521 C C . TYR A 1 333 ? -19.534 13.149 -4.902 1.00 90.25 333 TYR A C 1
ATOM 2523 O O . TYR A 1 333 ? -19.775 13.009 -3.701 1.00 90.25 333 TYR A O 1
ATOM 2531 N N . ALA A 1 334 ? -20.506 13.130 -5.818 1.00 87.94 334 ALA A N 1
ATOM 2532 C CA . ALA A 1 334 ? -21.907 12.897 -5.480 1.00 87.94 334 ALA A CA 1
ATOM 2533 C C . ALA A 1 334 ? -22.139 11.481 -4.924 1.00 87.94 334 ALA A C 1
ATOM 2535 O O . ALA A 1 334 ? -22.847 11.333 -3.924 1.00 87.94 334 ALA A O 1
ATOM 2536 N N . ARG A 1 335 ? -21.514 10.455 -5.525 1.00 86.00 335 ARG A N 1
ATOM 2537 C CA . ARG A 1 335 ? -21.555 9.070 -5.022 1.00 86.00 335 ARG A CA 1
ATOM 2538 C C . ARG A 1 335 ? -20.922 8.962 -3.639 1.00 86.00 335 ARG A C 1
ATOM 2540 O O . ARG A 1 335 ? -21.580 8.468 -2.729 1.00 86.00 335 ARG A O 1
ATOM 2547 N N . LEU A 1 336 ? -19.714 9.501 -3.456 1.00 85.56 336 LEU A N 1
ATOM 2548 C CA . LEU A 1 336 ? -19.036 9.518 -2.154 1.00 85.56 336 LEU A CA 1
ATOM 2549 C C . LEU A 1 336 ? -19.893 10.204 -1.086 1.00 85.56 336 LEU A C 1
ATOM 2551 O O . LEU A 1 336 ? -20.075 9.657 -0.003 1.00 85.56 336 LEU A O 1
ATOM 2555 N N . ARG A 1 337 ? -20.483 11.367 -1.394 1.00 87.06 337 ARG A N 1
ATOM 2556 C CA . ARG A 1 337 ? -21.359 12.097 -0.464 1.00 87.06 337 ARG A CA 1
ATOM 2557 C C . ARG A 1 337 ? -22.599 11.295 -0.087 1.00 87.06 337 ARG A C 1
ATOM 2559 O O . ARG A 1 337 ? -22.994 11.334 1.072 1.00 87.06 337 ARG A O 1
ATOM 2566 N N . ARG A 1 338 ? -23.207 10.585 -1.042 1.00 83.81 338 ARG A N 1
ATOM 2567 C CA . ARG A 1 338 ? -24.362 9.716 -0.785 1.00 83.81 338 ARG A CA 1
ATOM 2568 C C . ARG A 1 338 ? -23.973 8.531 0.097 1.00 83.81 338 ARG A C 1
ATOM 2570 O O . ARG A 1 338 ? -24.636 8.304 1.098 1.00 83.81 338 ARG A O 1
ATOM 2577 N N . ALA A 1 339 ? -22.884 7.839 -0.238 1.00 77.12 339 ALA A N 1
ATOM 2578 C CA . ALA A 1 339 ? -22.380 6.692 0.522 1.00 77.12 339 ALA A CA 1
ATOM 2579 C C . ALA A 1 339 ? -21.915 7.069 1.940 1.00 77.12 339 ALA A C 1
ATOM 2581 O O . ALA A 1 339 ? -21.933 6.246 2.841 1.00 77.12 339 ALA A O 1
ATOM 2582 N N . SER A 1 340 ? -21.527 8.328 2.146 1.00 76.44 340 SER A N 1
ATOM 2583 C CA . SER A 1 340 ? -21.092 8.857 3.443 1.00 76.44 340 SER A CA 1
ATOM 2584 C C . SER A 1 340 ? -22.241 9.192 4.407 1.00 76.44 340 SER A C 1
ATOM 2586 O O . SER A 1 340 ? -21.985 9.529 5.565 1.00 76.44 340 SER A O 1
ATOM 2588 N N . GLN A 1 341 ? -23.493 9.194 3.938 1.00 70.56 341 GLN A N 1
ATOM 2589 C CA . GLN A 1 341 ? -24.655 9.463 4.788 1.00 70.56 341 GLN A CA 1
ATOM 2590 C C . GLN A 1 341 ? -24.991 8.223 5.628 1.00 70.56 341 GLN A C 1
ATOM 2592 O O . GLN A 1 341 ? -24.827 7.106 5.142 1.00 70.56 341 GLN A O 1
ATOM 2597 N N . PRO A 1 342 ? -25.464 8.393 6.877 1.00 56.69 342 PRO A N 1
ATOM 2598 C CA . PRO A 1 342 ? -25.851 7.259 7.708 1.00 56.69 342 PRO A CA 1
ATOM 2599 C C . PRO A 1 342 ? -26.938 6.423 7.010 1.00 56.69 342 PRO A C 1
ATOM 2601 O O . PRO A 1 342 ? -27.806 7.001 6.342 1.00 56.69 342 PRO A O 1
ATOM 2604 N N . PRO A 1 343 ? -26.918 5.084 7.162 1.00 51.72 343 PRO A N 1
ATOM 2605 C CA . PRO A 1 343 ? -27.964 4.230 6.618 1.00 51.72 343 PRO A CA 1
ATOM 2606 C C . PRO A 1 343 ? -29.321 4.693 7.158 1.00 51.72 343 PRO A C 1
ATOM 2608 O O . PRO A 1 343 ? -29.483 4.934 8.353 1.00 51.72 343 PRO A O 1
ATOM 2611 N N . ARG A 1 344 ? -30.300 4.872 6.263 1.00 41.50 344 ARG A N 1
ATOM 2612 C CA . ARG A 1 344 ? -31.615 5.447 6.603 1.00 41.50 344 ARG A CA 1
ATOM 2613 C C . ARG A 1 344 ? -32.506 4.526 7.452 1.00 41.50 344 ARG A C 1
ATOM 2615 O O . ARG A 1 344 ? -33.591 4.962 7.823 1.00 41.50 344 ARG A O 1
ATOM 2622 N N . ALA A 1 345 ? -32.073 3.308 7.780 1.00 40.62 345 ALA A N 1
ATOM 2623 C CA . ALA A 1 345 ? -32.867 2.338 8.530 1.00 40.62 345 ALA A CA 1
ATOM 2624 C C . ALA A 1 345 ? -32.039 1.601 9.602 1.00 40.62 345 ALA A C 1
ATOM 2626 O O . ALA A 1 345 ? -30.841 1.372 9.402 1.00 40.62 345 ALA A O 1
ATOM 2627 N N . PRO A 1 346 ? -32.655 1.225 10.742 1.00 42.00 346 PRO A N 1
ATOM 2628 C CA . PRO A 1 346 ? -32.020 0.378 11.742 1.00 42.00 346 PRO A CA 1
ATOM 2629 C C . PRO A 1 346 ? -31.694 -1.006 11.161 1.00 42.00 346 PRO A C 1
ATOM 2631 O O . PRO A 1 346 ? -32.467 -1.582 10.405 1.00 42.00 346 PRO A O 1
ATOM 2634 N N . VAL A 1 347 ? -30.550 -1.547 11.581 1.00 46.50 347 VAL A N 1
ATOM 2635 C CA . VAL A 1 347 ? -29.851 -2.758 11.090 1.00 46.50 347 VAL A CA 1
ATOM 2636 C C . VAL A 1 347 ? -30.685 -4.065 11.163 1.00 46.50 347 VAL A C 1
ATOM 2638 O O . VAL A 1 347 ? -30.219 -5.120 10.754 1.00 46.50 347 VAL A O 1
ATOM 2641 N N . GLY A 1 348 ? -31.932 -4.017 11.647 1.00 41.75 348 GLY A N 1
ATOM 2642 C CA . GLY A 1 348 ? -32.825 -5.175 11.788 1.00 41.75 348 GLY A CA 1
ATOM 2643 C C . GLY A 1 348 ? -33.598 -5.596 10.529 1.00 41.75 348 GLY A C 1
ATOM 2644 O O . GLY A 1 348 ? -34.190 -6.668 10.544 1.00 41.75 348 GLY A O 1
ATOM 2645 N N . GLU A 1 349 ? -33.584 -4.794 9.459 1.00 38.75 349 GLU A N 1
ATOM 2646 C CA . GLU A 1 349 ? -34.265 -5.078 8.176 1.00 38.75 349 GLU A CA 1
ATOM 2647 C C . GLU A 1 349 ? -33.300 -5.000 6.979 1.00 38.75 349 GLU A C 1
ATOM 2649 O O . GLU A 1 349 ? -33.662 -4.566 5.891 1.00 38.75 349 GLU A O 1
ATOM 2654 N N . LEU A 1 350 ? -32.038 -5.394 7.158 1.00 39.81 350 LEU A N 1
ATOM 2655 C CA . LEU A 1 350 ? -31.140 -5.579 6.016 1.00 39.81 350 LEU A CA 1
ATOM 2656 C C . LEU A 1 350 ? -31.413 -6.948 5.387 1.00 39.81 350 LEU A C 1
ATOM 2658 O O . LEU A 1 350 ? -30.737 -7.933 5.690 1.00 39.81 350 LEU A O 1
ATOM 2662 N N . ASP A 1 351 ? -32.416 -7.009 4.512 1.00 36.19 351 ASP A N 1
ATOM 2663 C CA . ASP A 1 351 ? -32.520 -8.098 3.546 1.00 36.19 351 ASP A CA 1
ATOM 2664 C C . ASP A 1 351 ? -31.263 -8.087 2.664 1.00 36.19 351 ASP A C 1
ATOM 2666 O O . ASP A 1 351 ? -30.802 -7.041 2.203 1.00 36.19 351 ASP A O 1
ATOM 2670 N N . ALA A 1 352 ? -30.700 -9.266 2.387 1.00 40.50 352 ALA A N 1
ATOM 2671 C CA . ALA A 1 352 ? -29.501 -9.417 1.554 1.00 40.50 352 ALA A CA 1
ATOM 2672 C C . ALA A 1 352 ? -29.661 -8.842 0.126 1.00 40.50 352 ALA A C 1
ATOM 2674 O O . ALA A 1 352 ? -28.673 -8.705 -0.594 1.00 40.50 352 ALA A O 1
ATOM 2675 N N . SER A 1 353 ? -30.885 -8.493 -0.286 1.00 36.94 353 SER A N 1
ATOM 2676 C CA . SER A 1 353 ? -31.187 -7.803 -1.542 1.00 36.94 353 SER A CA 1
ATOM 2677 C C . SER A 1 353 ? -30.956 -6.288 -1.511 1.00 36.94 353 SER A C 1
ATOM 2679 O O . SER A 1 353 ? -30.760 -5.714 -2.577 1.00 36.94 353 SER A O 1
ATOM 2681 N N . ASP A 1 354 ? -30.927 -5.647 -0.337 1.00 34.81 354 ASP A N 1
ATOM 2682 C CA . ASP A 1 354 ? -30.690 -4.196 -0.204 1.00 34.81 354 ASP A CA 1
ATOM 2683 C C . ASP A 1 354 ? -29.196 -3.838 -0.117 1.00 34.81 354 ASP A C 1
ATOM 2685 O O . ASP A 1 354 ? -28.814 -2.672 -0.219 1.00 34.81 354 ASP A O 1
ATOM 2689 N N . ALA A 1 355 ? -28.321 -4.844 -0.007 1.00 38.53 355 ALA A N 1
ATOM 2690 C CA . ALA A 1 355 ? -26.868 -4.689 -0.103 1.00 38.53 355 ALA A CA 1
ATOM 2691 C C . ALA A 1 355 ? -26.369 -4.458 -1.547 1.00 38.53 355 ALA A C 1
ATOM 2693 O O . ALA A 1 355 ? -25.169 -4.293 -1.771 1.00 38.53 355 ALA A O 1
ATOM 2694 N N . ALA A 1 356 ? -27.268 -4.440 -2.532 1.00 35.59 356 ALA A N 1
ATOM 2695 C CA . ALA A 1 356 ? -26.934 -4.224 -3.928 1.00 35.59 356 ALA A CA 1
ATOM 2696 C C . ALA A 1 356 ? -27.861 -3.164 -4.530 1.00 35.59 356 ALA A C 1
ATOM 2698 O O . ALA A 1 356 ? -28.972 -3.467 -4.956 1.00 35.59 356 ALA A O 1
ATOM 2699 N N . ASP A 1 357 ? -27.381 -1.921 -4.626 1.00 34.31 357 ASP A N 1
ATOM 2700 C CA . ASP A 1 357 ? -27.913 -0.996 -5.628 1.00 34.31 357 ASP A CA 1
ATOM 2701 C C . ASP A 1 357 ? -27.698 -1.650 -7.016 1.00 34.31 357 ASP A C 1
ATOM 2703 O O . ASP A 1 357 ? -26.545 -1.881 -7.403 1.00 34.31 357 ASP A O 1
ATOM 2707 N N . PRO A 1 358 ? -28.757 -2.007 -7.773 1.00 31.67 358 PRO A N 1
ATOM 2708 C CA . PRO A 1 358 ? -28.633 -2.785 -9.008 1.00 31.67 358 PRO A CA 1
ATOM 2709 C C . PRO A 1 358 ? -28.124 -1.970 -10.208 1.00 31.67 358 PRO A C 1
ATOM 2711 O O . PRO A 1 358 ? -28.070 -2.489 -11.323 1.00 31.67 358 PRO A O 1
ATOM 2714 N N . ALA A 1 359 ? -27.747 -0.702 -10.017 1.00 30.77 359 ALA A N 1
ATOM 2715 C CA . ALA A 1 359 ? -27.206 0.168 -11.057 1.00 30.77 359 ALA A CA 1
ATOM 2716 C C . ALA A 1 359 ? -25.687 0.404 -10.907 1.00 30.77 359 ALA A C 1
ATOM 2718 O O . ALA A 1 359 ? -25.231 1.530 -10.738 1.00 30.77 359 ALA A O 1
ATOM 2719 N N . GLY A 1 360 ? -24.907 -0.672 -11.051 1.00 32.03 360 GLY A N 1
ATOM 2720 C CA . GLY A 1 360 ? -23.624 -0.657 -11.768 1.00 32.03 360 GLY A CA 1
ATOM 2721 C C . GLY A 1 360 ? -22.464 0.143 -11.166 1.00 32.03 360 GLY A C 1
ATOM 2722 O O . GLY A 1 360 ? -22.144 1.238 -11.624 1.00 32.03 360 GLY A O 1
ATOM 2723 N N . GLY A 1 361 ? -21.757 -0.495 -10.239 1.00 33.28 361 GLY A N 1
ATOM 2724 C CA . GLY A 1 361 ? -20.413 -0.135 -9.797 1.00 33.28 361 GLY A CA 1
ATOM 2725 C C . GLY A 1 361 ? -20.247 -0.571 -8.353 1.00 33.28 361 GLY A C 1
ATOM 2726 O O . GLY A 1 361 ? -20.991 -0.102 -7.494 1.00 33.28 361 GLY A O 1
ATOM 2727 N N . LEU A 1 362 ? -19.291 -1.461 -8.067 1.00 42.09 362 LEU A N 1
ATOM 2728 C CA . LEU A 1 362 ? -18.795 -1.602 -6.699 1.00 42.09 362 LEU A CA 1
ATOM 2729 C C . LEU A 1 362 ? -18.573 -0.184 -6.164 1.00 42.09 362 LEU A C 1
ATOM 2731 O O . LEU A 1 362 ? -18.093 0.688 -6.890 1.00 42.09 362 LEU A O 1
ATOM 2735 N N . VAL A 1 363 ? -18.927 0.052 -4.906 1.00 50.16 363 VAL A N 1
ATOM 2736 C CA . VAL A 1 363 ? -18.833 1.337 -4.188 1.00 50.16 363 VAL A CA 1
ATOM 2737 C C . VAL A 1 363 ? -17.418 1.989 -4.260 1.00 50.16 363 VAL A C 1
ATOM 2739 O O . VAL A 1 363 ? -17.209 3.087 -3.753 1.00 50.16 363 VAL A O 1
ATOM 2742 N N . GLY A 1 364 ? -16.453 1.352 -4.937 1.00 56.72 364 GLY A N 1
ATOM 2743 C CA . GLY A 1 364 ? -15.062 1.731 -5.147 1.00 56.72 364 GLY A CA 1
ATOM 2744 C C . GLY A 1 364 ? -14.654 2.347 -6.494 1.00 56.72 364 GLY A C 1
ATOM 2745 O O . GLY A 1 364 ? -13.478 2.686 -6.598 1.00 56.72 364 GLY A O 1
ATOM 2746 N N . ASP A 1 365 ? -15.535 2.527 -7.489 1.00 74.50 365 ASP A N 1
ATOM 2747 C CA . ASP A 1 365 ? -15.127 3.126 -8.777 1.00 74.50 365 ASP A CA 1
ATOM 2748 C C . ASP A 1 365 ? -15.167 4.673 -8.744 1.00 74.50 365 ASP A C 1
ATOM 2750 O O . ASP A 1 365 ? -16.228 5.323 -8.780 1.00 74.50 365 ASP A O 1
ATOM 2754 N N . LEU A 1 366 ? -13.984 5.289 -8.682 1.00 86.50 366 LEU A N 1
ATOM 2755 C CA . LEU A 1 366 ? -13.772 6.734 -8.736 1.00 86.50 366 LEU A CA 1
ATOM 2756 C C . LEU A 1 366 ? -13.368 7.137 -10.157 1.00 86.50 366 LEU A C 1
ATOM 2758 O O . LEU A 1 366 ? -12.262 6.859 -10.619 1.00 86.50 366 LEU A O 1
ATOM 2762 N N . ASN A 1 367 ? -14.268 7.839 -10.841 1.00 89.25 367 ASN A N 1
ATOM 2763 C CA . ASN A 1 367 ? -13.992 8.400 -12.159 1.00 89.25 367 ASN A CA 1
ATOM 2764 C C . ASN A 1 367 ? -13.346 9.773 -11.996 1.00 89.25 367 ASN A C 1
ATOM 2766 O O . ASN A 1 367 ? -13.932 10.662 -11.363 1.00 89.25 367 ASN A O 1
ATOM 2770 N N . LEU A 1 368 ? -12.163 9.934 -12.575 1.00 88.31 368 LEU A N 1
ATOM 2771 C CA . LEU A 1 368 ? -11.381 11.161 -12.518 1.00 88.31 368 LEU A CA 1
ATOM 2772 C C . LEU A 1 368 ? -11.676 12.069 -13.715 1.00 88.31 368 LEU A C 1
ATOM 2774 O O . LEU A 1 368 ? -12.205 11.630 -14.739 1.00 88.31 368 LEU A O 1
ATOM 2778 N N . HIS A 1 369 ? -11.332 13.350 -13.604 1.00 86.06 369 HIS A N 1
ATOM 2779 C CA . HIS A 1 369 ? -11.448 14.293 -14.714 1.00 86.06 369 HIS A CA 1
ATOM 2780 C C . HIS A 1 369 ? -10.503 13.940 -15.866 1.00 86.06 369 HIS A C 1
ATOM 2782 O O . HIS A 1 369 ? -10.883 14.065 -17.027 1.00 86.06 369 HIS A O 1
ATOM 2788 N N . SER A 1 370 ? -9.307 13.446 -15.548 1.00 82.56 370 SER A N 1
ATOM 2789 C CA . SER A 1 370 ? -8.318 12.945 -16.507 1.00 82.56 370 SER A CA 1
ATOM 2790 C C . SER A 1 370 ? -8.789 11.778 -17.385 1.00 82.56 370 SER A C 1
ATOM 2792 O O . SER A 1 370 ? -8.108 11.431 -18.352 1.00 82.56 370 SER A O 1
ATOM 2794 N N . GLY A 1 371 ? -9.923 11.152 -17.060 1.00 85.00 371 GLY A N 1
ATOM 2795 C CA . GLY A 1 371 ? -10.443 9.966 -17.740 1.00 85.00 371 GLY A CA 1
ATOM 2796 C C . GLY A 1 371 ? -9.936 8.642 -17.166 1.00 85.00 371 GLY A C 1
ATOM 2797 O O . GLY A 1 371 ? -10.452 7.599 -17.557 1.00 85.00 371 GLY A O 1
ATOM 2798 N N . ALA A 1 372 ? -8.987 8.669 -16.225 1.00 86.69 372 ALA A N 1
ATOM 2799 C CA . ALA A 1 372 ? -8.595 7.477 -15.484 1.00 86.69 372 ALA A CA 1
ATOM 2800 C C . ALA A 1 372 ? -9.735 7.010 -14.564 1.00 86.69 372 ALA A C 1
ATOM 2802 O O . ALA A 1 372 ? -10.450 7.819 -13.957 1.00 86.69 372 ALA A O 1
ATOM 2803 N N . VAL A 1 373 ? -9.878 5.692 -14.445 1.00 88.62 373 VAL A N 1
ATOM 2804 C CA . VAL A 1 373 ? -10.854 5.054 -13.553 1.00 88.62 373 VAL A CA 1
ATOM 2805 C C . VAL A 1 3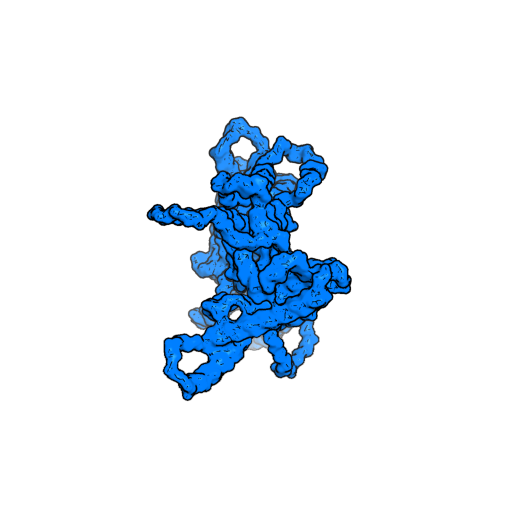73 ? -10.096 4.366 -12.433 1.00 88.62 373 VAL A C 1
ATOM 2807 O O . VAL A 1 373 ? -9.280 3.486 -12.699 1.00 88.62 373 VAL A O 1
ATOM 2810 N N . VAL A 1 374 ? -10.355 4.767 -11.191 1.00 89.94 374 VAL A N 1
ATOM 2811 C CA . VAL A 1 374 ? -9.792 4.114 -10.006 1.00 89.94 374 VAL A CA 1
ATOM 2812 C C . VAL A 1 374 ? -10.802 3.122 -9.470 1.00 89.94 374 VAL A C 1
ATOM 2814 O O . VAL A 1 374 ? -11.913 3.519 -9.155 1.00 89.94 374 VAL A O 1
ATOM 2817 N N . GLN A 1 375 ? -10.415 1.862 -9.339 1.00 88.00 375 GLN A N 1
ATOM 2818 C CA . GLN A 1 375 ? -11.236 0.787 -8.804 1.00 88.00 375 GLN A CA 1
ATOM 2819 C C . GLN A 1 375 ? -10.622 0.302 -7.500 1.00 88.00 375 GLN A C 1
ATOM 2821 O O . GLN A 1 375 ? -9.501 -0.215 -7.486 1.00 88.00 375 GLN A O 1
ATOM 2826 N N . ARG A 1 376 ? -11.351 0.452 -6.394 1.00 84.19 376 ARG A N 1
ATOM 2827 C CA . ARG A 1 376 ? -10.966 -0.196 -5.136 1.00 84.19 376 ARG A CA 1
ATOM 2828 C C . ARG A 1 376 ? -11.297 -1.680 -5.226 1.00 84.19 376 ARG A C 1
ATOM 2830 O O . ARG A 1 376 ? -12.445 -2.040 -5.475 1.00 84.19 376 ARG A O 1
ATOM 2837 N N . THR A 1 377 ? -10.301 -2.535 -5.024 1.00 84.50 377 THR A N 1
ATOM 2838 C CA . THR A 1 377 ? -10.456 -3.996 -5.129 1.00 84.50 377 THR A CA 1
ATOM 2839 C C . THR A 1 377 ? -10.663 -4.680 -3.778 1.00 84.50 377 THR A C 1
ATOM 2841 O O . THR A 1 377 ? -10.906 -5.884 -3.734 1.00 84.50 377 THR A O 1
ATOM 2844 N N . ILE A 1 378 ? -10.612 -3.915 -2.684 1.00 81.00 378 ILE A N 1
ATOM 2845 C CA . ILE A 1 378 ? -10.891 -4.362 -1.316 1.00 81.00 378 ILE A CA 1
ATOM 2846 C C . ILE A 1 378 ? -11.984 -3.500 -0.667 1.00 81.00 378 ILE A C 1
ATOM 2848 O O . ILE A 1 378 ? -12.252 -2.381 -1.110 1.00 81.00 378 ILE A O 1
ATOM 2852 N N . GLY A 1 379 ? -12.616 -4.035 0.383 1.00 80.38 379 GLY A N 1
ATOM 2853 C CA . GLY A 1 379 ? -13.637 -3.332 1.166 1.00 80.38 379 GLY A CA 1
ATOM 2854 C C . GLY A 1 379 ? -13.098 -2.117 1.927 1.00 80.38 379 GLY A C 1
ATOM 2855 O O . GLY A 1 379 ? -11.889 -1.888 2.011 1.00 80.38 379 GLY A O 1
ATOM 2856 N N . THR A 1 380 ? -14.008 -1.319 2.484 1.00 83.69 380 THR A N 1
ATOM 2857 C CA . THR A 1 380 ? -13.651 -0.109 3.232 1.00 83.69 380 THR A CA 1
ATOM 2858 C C . THR A 1 380 ? -13.460 -0.383 4.729 1.00 83.69 380 THR A C 1
ATOM 2860 O O . THR A 1 380 ? -13.933 -1.381 5.266 1.00 83.69 380 THR A O 1
ATOM 2863 N N . ASP A 1 381 ? -12.816 0.547 5.435 1.00 85.00 381 ASP A N 1
ATOM 2864 C CA . ASP A 1 381 ? -12.679 0.556 6.891 1.00 85.00 381 ASP A CA 1
ATOM 2865 C C . ASP A 1 381 ? -14.055 0.619 7.566 1.00 85.00 381 ASP A C 1
ATOM 2867 O O . ASP A 1 381 ? -14.214 0.103 8.664 1.00 85.00 381 ASP A O 1
ATOM 2871 N N . GLU A 1 382 ? -15.062 1.224 6.922 1.00 84.69 382 GLU A N 1
ATOM 2872 C CA . GLU A 1 382 ? -16.448 1.172 7.405 1.00 84.69 382 GLU A CA 1
ATOM 2873 C C . GLU A 1 382 ? -16.945 -0.277 7.455 1.00 84.69 382 GLU A C 1
ATOM 2875 O O . GLU A 1 382 ? -17.403 -0.723 8.507 1.00 84.69 382 GLU A O 1
ATOM 2880 N N . ASP A 1 383 ? -16.789 -1.020 6.356 1.00 83.69 383 ASP A N 1
ATOM 2881 C CA . ASP A 1 383 ? -17.226 -2.417 6.249 1.00 83.69 383 ASP A CA 1
ATOM 2882 C C . ASP A 1 383 ? -16.460 -3.320 7.226 1.00 83.69 383 ASP A C 1
ATOM 2884 O O . ASP A 1 383 ? -17.052 -4.146 7.926 1.00 83.69 383 ASP A O 1
ATOM 2888 N N . LEU A 1 384 ? -15.140 -3.127 7.323 1.00 85.94 384 LEU A N 1
ATOM 2889 C CA . LEU A 1 384 ? -14.282 -3.871 8.243 1.00 85.94 384 LEU A CA 1
ATOM 2890 C C . LEU A 1 384 ? -14.668 -3.617 9.704 1.00 85.94 384 LEU A C 1
ATOM 2892 O O . LEU A 1 384 ? -14.802 -4.556 10.487 1.00 85.94 384 LEU A O 1
ATOM 2896 N N . VAL A 1 385 ? -14.873 -2.355 10.084 1.00 89.88 385 VAL A N 1
ATOM 2897 C CA . VAL A 1 385 ? -15.246 -1.988 11.455 1.00 89.88 385 VAL A CA 1
ATOM 2898 C C . VAL A 1 385 ? -16.636 -2.509 11.810 1.00 89.88 385 VAL A C 1
ATOM 2900 O O . VAL A 1 385 ? -16.821 -3.003 12.921 1.00 89.88 385 VAL A O 1
ATOM 2903 N N . ILE A 1 386 ? -17.594 -2.460 10.880 1.00 88.69 386 ILE A N 1
ATOM 2904 C CA . ILE A 1 386 ? -18.914 -3.090 11.041 1.00 88.69 386 ILE A CA 1
ATOM 2905 C C . ILE A 1 386 ? -18.749 -4.579 11.362 1.00 88.69 386 ILE A C 1
ATOM 2907 O O . ILE A 1 386 ? -19.286 -5.042 12.368 1.00 88.69 386 ILE A O 1
ATOM 2911 N N . ALA A 1 387 ? -17.955 -5.305 10.569 1.00 90.56 387 ALA A N 1
ATOM 2912 C CA . ALA A 1 387 ? -17.728 -6.733 10.768 1.00 90.56 387 ALA A CA 1
ATOM 2913 C C . ALA A 1 387 ? -17.040 -7.046 12.111 1.00 90.56 387 ALA A C 1
ATOM 2915 O O . ALA A 1 387 ? -17.418 -8.003 12.789 1.00 90.56 387 ALA A O 1
ATOM 2916 N N . ILE A 1 388 ? -16.066 -6.227 12.527 1.00 92.56 388 ILE A N 1
ATOM 2917 C CA . ILE A 1 388 ? -15.386 -6.376 13.824 1.00 92.56 388 ILE A CA 1
ATOM 2918 C C . ILE A 1 388 ? -16.358 -6.129 14.980 1.00 92.56 388 ILE A C 1
ATOM 2920 O O . ILE A 1 388 ? -16.377 -6.907 15.932 1.00 92.56 388 ILE A O 1
ATOM 2924 N N . ILE A 1 389 ? -17.170 -5.070 14.919 1.00 91.88 389 ILE A N 1
ATOM 2925 C CA . ILE A 1 389 ? -18.152 -4.774 15.970 1.00 91.88 389 ILE A CA 1
ATOM 2926 C C . ILE A 1 389 ? -19.184 -5.900 16.059 1.00 91.88 389 ILE A C 1
ATOM 2928 O O . ILE A 1 389 ? -19.477 -6.347 17.164 1.00 91.88 389 ILE A O 1
ATOM 2932 N N . ASP A 1 390 ? -19.675 -6.415 14.928 1.00 91.69 390 ASP A N 1
ATOM 2933 C CA . ASP A 1 390 ? -20.585 -7.566 14.915 1.00 91.69 390 ASP A CA 1
ATOM 2934 C C . ASP A 1 390 ? -19.954 -8.794 15.590 1.00 91.69 390 ASP A C 1
ATOM 2936 O O . ASP A 1 390 ? -20.615 -9.505 16.346 1.00 91.69 390 ASP A O 1
ATOM 2940 N N . GLU A 1 391 ? -18.670 -9.061 15.333 1.00 94.19 391 GLU A N 1
ATOM 2941 C CA . GLU A 1 391 ? -17.941 -10.162 15.969 1.00 94.19 391 GLU A CA 1
ATOM 2942 C C . GLU A 1 391 ? -17.751 -9.946 17.479 1.00 94.19 391 GLU A C 1
ATOM 2944 O O . GLU A 1 391 ? -17.902 -10.888 18.258 1.00 94.19 391 GLU A O 1
ATOM 2949 N N . LEU A 1 392 ? -17.475 -8.715 17.922 1.00 93.69 392 LEU A N 1
ATOM 2950 C CA . LEU A 1 392 ? -17.412 -8.380 19.348 1.00 93.69 392 LEU A CA 1
ATOM 2951 C C . LEU A 1 392 ? -18.772 -8.588 20.031 1.00 93.69 392 LEU A C 1
ATOM 2953 O O . LEU A 1 392 ? -18.835 -9.218 21.088 1.00 93.69 392 LEU A O 1
ATOM 2957 N N . GLU A 1 393 ? -19.862 -8.146 19.402 1.00 92.38 393 GLU A N 1
ATOM 2958 C CA . GLU A 1 393 ? -21.221 -8.305 19.933 1.00 92.38 393 GLU A CA 1
ATOM 2959 C C . GLU A 1 393 ? -21.623 -9.787 20.021 1.00 92.38 393 GLU A C 1
ATOM 2961 O O . GLU A 1 393 ? -22.215 -10.200 21.020 1.00 92.38 393 GLU A O 1
ATOM 2966 N N . ARG A 1 394 ? -21.222 -10.627 19.053 1.00 94.19 394 ARG A N 1
ATOM 2967 C CA . ARG A 1 394 ? -21.398 -12.095 19.124 1.00 94.19 394 ARG A CA 1
ATOM 2968 C C . ARG A 1 394 ? -20.630 -12.739 20.278 1.00 94.19 394 ARG A C 1
ATOM 2970 O O . ARG A 1 394 ? -21.052 -13.777 20.784 1.00 94.19 394 ARG A O 1
ATOM 2977 N N . ARG A 1 395 ? -19.528 -12.126 20.717 1.00 93.50 395 ARG A N 1
ATOM 2978 C CA . ARG A 1 395 ? -18.747 -12.544 21.895 1.00 93.50 395 ARG A CA 1
ATOM 2979 C C . ARG A 1 395 ? -19.287 -11.972 23.208 1.00 93.50 395 ARG A C 1
ATOM 2981 O O . ARG A 1 395 ? -18.676 -12.183 24.252 1.00 93.50 395 ARG A O 1
ATOM 2988 N N . GLY A 1 396 ? -20.425 -11.275 23.170 1.00 92.25 396 GLY A N 1
ATOM 2989 C CA . GLY A 1 396 ? -21.044 -10.651 24.338 1.00 92.25 396 GLY A CA 1
ATOM 2990 C C . GLY A 1 396 ? -20.323 -9.391 24.813 1.00 92.25 396 GLY A C 1
ATOM 2991 O O . GLY A 1 396 ? -20.477 -9.018 25.972 1.00 92.25 396 GLY A O 1
ATOM 2992 N N . ILE A 1 397 ? -19.519 -8.767 23.947 1.00 92.75 397 ILE A N 1
ATOM 2993 C CA . ILE A 1 397 ? -18.864 -7.484 24.204 1.00 92.75 397 ILE A CA 1
ATOM 2994 C C . ILE A 1 397 ? -19.635 -6.419 23.438 1.00 92.75 397 ILE A C 1
ATOM 2996 O O . ILE A 1 397 ? -19.719 -6.477 22.213 1.00 92.75 397 ILE A O 1
ATOM 3000 N N . HIS A 1 398 ? -20.173 -5.426 24.140 1.00 90.00 398 HIS A N 1
ATOM 3001 C CA . HIS A 1 398 ? -20.979 -4.376 23.514 1.00 90.00 398 HIS A CA 1
ATOM 3002 C C . HIS A 1 398 ? -20.305 -3.005 23.665 1.00 90.00 398 HIS A C 1
ATOM 3004 O O . HIS A 1 398 ? -20.625 -2.280 24.604 1.00 90.00 398 HIS A O 1
ATOM 3010 N N . PRO A 1 399 ? -19.383 -2.605 22.766 1.00 85.19 399 PRO A N 1
ATOM 3011 C CA . PRO A 1 399 ? -18.649 -1.347 22.894 1.00 85.19 399 PRO A CA 1
ATOM 3012 C C . PRO A 1 399 ? -19.571 -0.138 23.103 1.00 85.19 399 PRO A C 1
ATOM 3014 O O . PRO A 1 399 ? -20.422 0.167 22.266 1.00 85.19 399 PRO A O 1
ATOM 3017 N N . GLY A 1 400 ? -19.408 0.555 24.233 1.00 75.81 400 GLY A N 1
ATOM 3018 C CA . GLY A 1 400 ? -20.216 1.729 24.575 1.00 75.81 400 GLY A CA 1
ATOM 3019 C C . GLY A 1 400 ? -21.634 1.430 25.058 1.00 75.81 400 GLY A C 1
ATOM 3020 O O . GLY A 1 400 ? -22.445 2.348 25.171 1.00 75.81 400 GLY A O 1
ATOM 3021 N N . ARG A 1 401 ? -21.935 0.166 25.371 1.00 79.88 401 ARG A N 1
ATOM 3022 C CA . ARG A 1 401 ? -23.174 -0.294 26.009 1.00 79.88 401 ARG A CA 1
ATOM 3023 C C . ARG A 1 401 ? -22.834 -1.282 27.130 1.00 79.88 401 ARG A C 1
ATOM 3025 O O . ARG A 1 401 ? -21.778 -1.900 27.133 1.00 79.88 401 ARG A O 1
ATOM 3032 N N . GLY A 1 402 ? -23.707 -1.415 28.128 1.00 73.94 402 GLY A N 1
ATOM 3033 C CA . GLY A 1 402 ? -23.557 -2.452 29.165 1.00 73.94 402 GLY A CA 1
ATOM 3034 C C . GLY A 1 402 ? -22.277 -2.385 30.018 1.00 73.94 402 GLY A C 1
ATOM 3035 O O . GLY A 1 402 ? -21.950 -3.363 30.679 1.00 73.94 402 GLY A O 1
ATOM 3036 N N . GLY A 1 403 ? -21.559 -1.256 30.013 1.00 83.81 403 GLY A N 1
ATOM 3037 C CA . GLY A 1 403 ? -20.309 -1.060 30.755 1.00 83.81 403 GLY A CA 1
ATOM 3038 C C . GLY A 1 403 ? -19.038 -1.562 30.055 1.00 83.81 403 GLY A C 1
ATOM 3039 O O . GLY A 1 403 ? -17.939 -1.392 30.588 1.00 83.81 403 GLY A O 1
ATOM 3040 N N . ASP A 1 404 ? -19.146 -2.136 28.855 1.00 92.25 404 ASP A N 1
ATOM 3041 C CA . ASP A 1 404 ? -17.988 -2.610 28.099 1.00 92.25 404 ASP A CA 1
ATOM 3042 C C . ASP A 1 404 ? -17.320 -1.463 27.322 1.00 92.25 404 ASP A C 1
ATOM 3044 O O . ASP A 1 404 ? -17.937 -0.770 26.504 1.00 92.25 404 ASP A O 1
ATOM 3048 N N . ARG A 1 405 ? -16.020 -1.279 27.563 1.00 93.69 405 ARG A N 1
ATOM 3049 C CA . ARG A 1 405 ? -15.153 -0.343 26.841 1.00 93.69 405 ARG A CA 1
ATOM 3050 C C . ARG A 1 405 ? -14.302 -1.083 25.815 1.00 93.69 405 ARG A C 1
ATOM 3052 O O . ARG A 1 405 ? -13.813 -2.185 26.082 1.00 93.69 405 ARG A O 1
ATOM 3059 N N . LEU A 1 406 ? -14.092 -0.437 24.672 1.00 95.50 406 LEU A N 1
ATOM 3060 C CA . LEU A 1 406 ? -13.208 -0.885 23.601 1.00 95.50 406 LEU A CA 1
ATOM 3061 C C . LEU A 1 406 ? -11.978 0.024 23.552 1.00 95.50 406 LEU A C 1
ATOM 3063 O O . LEU A 1 406 ? -12.059 1.147 23.064 1.00 95.50 406 LEU A O 1
ATOM 3067 N N . ALA A 1 407 ? -10.838 -0.452 24.048 1.00 96.25 407 ALA A N 1
ATOM 3068 C CA . ALA A 1 407 ? -9.591 0.295 23.935 1.00 96.25 407 ALA A CA 1
ATOM 3069 C C . ALA A 1 407 ? -8.986 0.110 22.539 1.00 96.25 407 ALA A C 1
ATOM 3071 O O . ALA A 1 407 ? -8.863 -1.016 22.056 1.00 96.25 407 ALA A O 1
ATOM 3072 N N . LEU A 1 408 ? -8.582 1.202 21.895 1.00 96.50 408 LEU A N 1
ATOM 3073 C CA . LEU A 1 408 ? -7.924 1.171 20.589 1.00 96.50 408 LEU A CA 1
ATOM 3074 C C . LEU A 1 408 ? -6.483 1.655 20.727 1.00 96.50 408 LEU A C 1
ATOM 3076 O O . LEU A 1 408 ? -6.255 2.782 21.148 1.00 96.50 408 LEU A O 1
ATOM 3080 N N . VAL A 1 409 ? -5.515 0.824 20.357 1.00 95.44 409 VAL A N 1
ATOM 3081 C CA . VAL A 1 409 ? -4.089 1.167 20.320 1.00 95.44 409 VAL A CA 1
ATOM 3082 C C . VAL A 1 409 ? -3.687 1.340 18.864 1.00 95.44 409 VAL A C 1
ATOM 3084 O O . VAL A 1 409 ? -3.771 0.378 18.108 1.00 95.44 409 VAL A O 1
ATOM 3087 N N . HIS A 1 410 ? -3.287 2.538 18.446 1.00 93.44 410 HIS A N 1
ATOM 3088 C CA . HIS A 1 410 ? -3.082 2.847 17.030 1.00 93.44 410 HIS A CA 1
ATOM 3089 C C . HIS A 1 410 ? -1.857 3.726 16.761 1.00 93.44 410 HIS A C 1
ATOM 3091 O O . HIS A 1 410 ? -1.369 4.437 17.638 1.00 93.44 410 HIS A O 1
ATOM 3097 N N . GLU A 1 411 ? -1.373 3.702 15.523 1.00 90.94 411 GLU A N 1
ATOM 3098 C CA . GLU A 1 411 ? -0.258 4.548 15.090 1.00 90.94 411 GLU A CA 1
ATOM 3099 C C . GLU A 1 411 ? -0.644 6.036 15.137 1.00 90.94 411 GLU A C 1
ATOM 3101 O O . GLU A 1 411 ? -1.736 6.440 14.711 1.00 90.94 411 GLU A O 1
ATOM 3106 N N . TRP A 1 412 ? 0.259 6.870 15.652 1.00 89.00 412 TRP A N 1
ATOM 3107 C CA . TRP A 1 412 ? 0.081 8.319 15.721 1.00 89.00 412 TRP A CA 1
ATOM 3108 C C . TRP A 1 412 ? 0.522 9.018 14.443 1.00 89.00 412 TRP A C 1
ATOM 3110 O O . TRP A 1 412 ? -0.006 10.071 14.101 1.00 89.00 412 TRP A O 1
ATOM 3120 N N . ASP A 1 413 ? 1.509 8.488 13.745 1.00 84.69 413 ASP A N 1
ATOM 3121 C CA . ASP A 1 413 ? 2.199 9.137 12.635 1.00 84.69 413 ASP A CA 1
ATOM 3122 C C . ASP A 1 413 ? 1.612 8.785 11.259 1.00 84.69 413 ASP A C 1
ATOM 3124 O O . ASP A 1 413 ? 1.996 9.392 10.260 1.00 84.69 413 ASP A O 1
ATOM 3128 N N . THR A 1 414 ? 0.602 7.906 11.195 1.00 76.56 414 THR A N 1
ATOM 3129 C CA . THR A 1 414 ? -0.054 7.524 9.935 1.00 76.56 414 THR A CA 1
ATOM 3130 C C . THR A 1 414 ? -1.479 8.070 9.809 1.00 76.56 414 THR A C 1
ATOM 3132 O O . THR A 1 414 ? -2.260 8.119 10.762 1.00 76.56 414 THR A O 1
ATOM 3135 N N . ALA A 1 415 ? -1.860 8.483 8.594 1.00 73.44 415 ALA A N 1
ATOM 3136 C CA . ALA A 1 415 ? -3.236 8.903 8.307 1.00 73.44 415 ALA A CA 1
ATOM 3137 C C . ALA A 1 415 ? -4.232 7.755 8.524 1.00 73.44 415 ALA A C 1
ATOM 3139 O O . ALA A 1 415 ? -5.354 7.991 8.972 1.00 73.44 415 ALA A O 1
ATOM 3140 N N . TYR A 1 416 ? -3.791 6.529 8.235 1.00 75.38 416 TYR A N 1
ATOM 3141 C CA . TYR A 1 416 ? -4.536 5.302 8.473 1.00 75.38 416 TYR A CA 1
ATOM 3142 C C . TYR A 1 416 ? -4.810 5.085 9.966 1.00 75.38 416 TYR A C 1
ATOM 3144 O O . TYR A 1 416 ? -5.973 5.043 10.372 1.00 75.38 416 TYR A O 1
ATOM 3152 N N . GLY A 1 417 ? -3.758 5.080 10.795 1.00 81.69 417 GLY A N 1
ATOM 3153 C CA . GLY A 1 417 ? -3.869 4.931 12.246 1.00 81.69 417 GLY A CA 1
ATOM 3154 C C . GLY A 1 417 ? -4.739 6.007 12.895 1.00 81.69 417 GLY A C 1
ATOM 3155 O O . GLY A 1 417 ? -5.458 5.717 13.843 1.00 81.69 417 GLY A O 1
ATOM 3156 N N . ARG A 1 418 ? -4.764 7.234 12.353 1.00 84.31 418 ARG A N 1
ATOM 3157 C CA . ARG A 1 418 ? -5.634 8.320 12.845 1.00 84.31 418 ARG A CA 1
ATOM 3158 C C . ARG A 1 418 ? -7.096 8.219 12.401 1.00 84.31 418 ARG A C 1
ATOM 3160 O O . ARG A 1 418 ? -7.968 8.683 13.126 1.00 84.31 418 ARG A O 1
ATOM 3167 N N . ALA A 1 419 ? -7.378 7.688 11.212 1.00 84.06 419 ALA A N 1
ATOM 3168 C CA . ALA A 1 419 ? -8.736 7.658 10.656 1.00 84.06 419 ALA A CA 1
ATOM 3169 C C . ALA A 1 419 ? -9.581 6.494 11.197 1.00 84.06 419 ALA A C 1
ATOM 3171 O O . ALA A 1 419 ? -10.804 6.602 11.325 1.00 84.06 419 ALA A O 1
ATOM 3172 N N . LEU A 1 420 ? -8.940 5.371 11.516 1.00 87.25 420 LEU A N 1
ATOM 3173 C CA . LEU A 1 420 ? -9.649 4.158 11.899 1.00 87.25 420 LEU A CA 1
ATOM 3174 C C . LEU A 1 420 ? -10.345 4.243 13.275 1.00 87.25 420 LEU A C 1
ATOM 3176 O O . LEU A 1 420 ? -11.514 3.855 13.353 1.00 87.25 420 LEU A O 1
ATOM 3180 N N . PRO A 1 421 ? -9.732 4.811 14.337 1.00 91.88 421 PRO A N 1
ATOM 3181 C CA . PRO A 1 421 ? -10.419 5.045 15.608 1.00 91.88 421 PRO A CA 1
ATOM 3182 C C . PRO A 1 421 ? -11.679 5.900 15.457 1.00 91.88 421 PRO A C 1
ATOM 3184 O O . PRO A 1 421 ? -12.703 5.599 16.064 1.00 91.88 421 PRO A O 1
ATOM 3187 N N . GLU A 1 422 ? -11.642 6.918 14.593 1.00 89.50 422 GLU A N 1
ATOM 3188 C CA . GLU A 1 422 ? -12.807 7.758 14.288 1.00 89.50 422 GLU A CA 1
ATOM 3189 C C . GLU A 1 422 ? -13.928 6.964 13.605 1.00 89.50 422 GLU A C 1
ATOM 3191 O O . GLU A 1 422 ? -15.114 7.192 13.857 1.00 89.50 422 GLU A O 1
ATOM 3196 N N . THR A 1 423 ? -13.564 5.976 12.785 1.00 89.12 423 THR A N 1
ATOM 3197 C CA . THR A 1 423 ? -14.525 5.073 12.144 1.00 89.12 423 THR A CA 1
ATOM 3198 C C . THR A 1 423 ? -15.203 4.162 13.174 1.00 89.12 423 THR A C 1
ATOM 3200 O O . THR A 1 423 ? -16.434 4.101 13.189 1.00 89.12 423 THR A O 1
ATOM 3203 N N . PHE A 1 424 ? -14.444 3.558 14.102 1.00 92.06 424 PHE A N 1
ATOM 3204 C CA . PHE A 1 424 ? -14.991 2.817 15.255 1.00 92.06 424 PHE A CA 1
ATOM 3205 C C . PHE A 1 424 ? -15.937 3.674 16.090 1.00 92.06 424 PHE A C 1
ATOM 3207 O O . PHE A 1 424 ? -17.083 3.296 16.333 1.00 92.06 424 PHE A O 1
ATOM 3214 N N . ARG A 1 425 ? -15.471 4.857 16.487 1.00 92.31 425 ARG A N 1
ATOM 3215 C CA . ARG A 1 425 ? -16.224 5.831 17.277 1.00 92.31 425 ARG A CA 1
ATOM 3216 C C . ARG A 1 425 ? -17.568 6.165 16.653 1.00 92.31 425 ARG A C 1
ATOM 3218 O O . ARG A 1 425 ? -18.604 6.046 17.309 1.00 92.31 425 ARG A O 1
ATOM 3225 N N . ARG A 1 426 ? -17.556 6.532 15.371 1.00 88.75 426 ARG A N 1
ATOM 3226 C CA . ARG A 1 426 ? -18.766 6.888 14.629 1.00 88.75 426 ARG A CA 1
ATOM 3227 C C . ARG A 1 426 ? -19.739 5.714 14.533 1.00 88.75 426 ARG A C 1
ATOM 3229 O O . ARG A 1 426 ? -20.920 5.914 14.799 1.00 88.75 426 ARG A O 1
ATOM 3236 N N . ILE A 1 427 ? -19.271 4.515 14.177 1.00 87.75 427 ILE A N 1
ATOM 3237 C CA . ILE A 1 427 ? -20.153 3.351 13.990 1.00 87.75 427 ILE A CA 1
ATOM 3238 C C . ILE A 1 427 ? -20.758 2.905 15.326 1.00 87.75 427 ILE A C 1
ATOM 3240 O O . ILE A 1 427 ? -21.970 2.708 15.409 1.00 87.75 427 ILE A O 1
ATOM 3244 N N . CYS A 1 428 ? -19.964 2.818 16.396 1.00 90.06 428 CYS A N 1
ATOM 3245 C CA . CYS A 1 428 ? -20.478 2.479 17.724 1.00 90.06 428 CYS A CA 1
ATOM 3246 C C . CYS A 1 428 ? -21.521 3.496 18.215 1.00 90.06 428 CYS A C 1
ATOM 3248 O O . CYS A 1 428 ? -22.552 3.113 18.766 1.00 90.06 428 CYS A O 1
ATOM 3250 N N . TRP A 1 429 ? -21.297 4.790 17.973 1.00 88.69 429 TRP A N 1
ATOM 3251 C CA . TRP A 1 429 ? -22.261 5.837 18.315 1.00 88.69 429 TRP A CA 1
ATOM 3252 C C . TRP A 1 429 ? -23.545 5.772 17.505 1.00 88.69 429 TRP A C 1
ATOM 3254 O O . TRP A 1 429 ? -24.611 6.027 18.042 1.00 88.69 429 TRP A O 1
ATOM 3264 N N . GLN A 1 430 ? -23.471 5.416 16.227 1.00 85.50 430 GLN A N 1
ATOM 3265 C CA . GLN A 1 430 ? -24.667 5.241 15.401 1.00 85.50 430 GLN A CA 1
ATOM 3266 C C . GLN A 1 430 ? -25.488 4.012 15.809 1.00 85.50 430 GLN A C 1
ATOM 3268 O O . GLN A 1 430 ? -26.693 3.979 15.580 1.00 85.50 430 GLN A O 1
ATOM 3273 N N . ARG A 1 431 ? -24.853 3.000 16.410 1.00 84.75 431 ARG A N 1
ATOM 3274 C CA . ARG A 1 431 ? -25.518 1.761 16.837 1.00 84.75 431 ARG A CA 1
ATOM 3275 C C . ARG A 1 431 ? -26.177 1.842 18.209 1.00 84.75 431 ARG A C 1
ATOM 3277 O O . ARG A 1 431 ? -26.988 0.967 18.530 1.00 84.75 431 ARG A O 1
ATOM 3284 N N . ARG A 1 432 ? -25.821 2.822 19.044 1.00 84.25 432 ARG A N 1
ATOM 3285 C CA . ARG A 1 432 ? -26.472 3.002 20.347 1.00 84.25 432 ARG A CA 1
ATOM 3286 C C . ARG A 1 432 ? -27.868 3.624 20.161 1.00 84.25 432 ARG A C 1
ATOM 3288 O O . ARG A 1 432 ? -28.087 4.330 19.179 1.00 84.25 432 ARG A O 1
ATOM 3295 N N . PRO A 1 433 ? -28.808 3.393 21.090 1.00 82.12 433 PRO A N 1
ATOM 3296 C CA . PRO A 1 433 ? -30.079 4.109 21.089 1.00 82.12 433 PRO A CA 1
ATOM 3297 C C . PRO A 1 433 ? -29.841 5.622 21.165 1.00 82.12 433 PRO A C 1
ATOM 3299 O O . PRO A 1 433 ? -29.070 6.072 22.012 1.00 82.12 433 PRO A O 1
ATOM 3302 N N . SER A 1 434 ? -30.482 6.393 20.285 1.00 81.00 434 SER A N 1
ATOM 3303 C CA . SER A 1 434 ? -30.420 7.856 20.341 1.00 81.00 434 SER A CA 1
ATOM 3304 C C . SER A 1 434 ? -31.092 8.368 21.611 1.00 81.00 434 SER A C 1
ATOM 3306 O O . SER A 1 434 ? -32.176 7.900 21.972 1.00 81.00 434 SER A O 1
ATOM 3308 N N . GLU A 1 435 ? -30.469 9.345 22.262 1.00 81.94 435 GLU A N 1
ATOM 3309 C CA . GLU A 1 435 ? -30.989 9.976 23.474 1.00 81.94 435 GLU A CA 1
ATOM 3310 C C . GLU A 1 435 ? -31.363 11.445 23.203 1.00 81.94 435 GLU A C 1
ATOM 3312 O O . GLU A 1 435 ? -30.768 12.086 22.336 1.00 81.94 435 GLU A O 1
ATOM 3317 N N . PRO A 1 436 ? -32.355 12.013 23.917 1.00 82.06 436 PRO A N 1
ATOM 3318 C CA . PRO A 1 436 ? -32.796 13.394 23.693 1.00 82.06 436 PRO A CA 1
ATOM 3319 C C . PRO A 1 436 ? -31.691 14.447 23.868 1.00 82.06 436 PRO A C 1
ATOM 3321 O O . PRO A 1 436 ? -31.741 15.488 23.218 1.00 82.06 436 PRO A O 1
ATOM 3324 N N . ASP A 1 437 ? -30.697 14.159 24.713 1.00 83.44 437 ASP A N 1
ATOM 3325 C CA . ASP A 1 437 ? -29.583 15.055 25.050 1.00 83.44 437 ASP A CA 1
ATOM 3326 C C . ASP A 1 437 ? -28.336 14.820 24.167 1.00 83.44 437 ASP A C 1
ATOM 3328 O O . ASP A 1 437 ? -27.230 15.274 24.479 1.00 83.44 437 ASP A O 1
ATOM 3332 N N . ASP A 1 438 ? -28.491 14.104 23.049 1.00 86.56 438 ASP A N 1
ATOM 3333 C CA . ASP A 1 438 ? -27.420 13.874 22.083 1.00 86.56 438 ASP A CA 1
ATOM 3334 C C . ASP A 1 438 ? -26.925 15.199 21.478 1.00 86.56 438 ASP A C 1
ATOM 3336 O O . ASP A 1 438 ? -27.644 15.922 20.788 1.00 86.56 438 ASP A O 1
ATOM 3340 N N . ASN A 1 439 ? -25.657 15.513 21.721 1.00 88.81 439 ASN A N 1
ATOM 3341 C CA . ASN A 1 439 ? -24.975 16.709 21.255 1.00 88.81 439 ASN A CA 1
ATOM 3342 C C . ASN A 1 439 ? -23.469 16.422 21.090 1.00 88.81 439 ASN A C 1
ATOM 3344 O O . ASN A 1 439 ? -23.005 15.291 21.248 1.00 88.81 439 ASN A O 1
ATOM 3348 N N . GLU A 1 440 ? -22.691 17.439 20.727 1.00 87.31 440 GLU A N 1
ATOM 3349 C CA . GLU A 1 440 ? -21.252 17.283 20.484 1.00 87.31 440 GLU A CA 1
ATOM 3350 C C . GLU A 1 440 ? -20.453 16.961 21.761 1.00 87.31 440 GLU A C 1
ATOM 3352 O O . GLU A 1 440 ? -19.477 16.214 21.713 1.00 87.31 440 GLU A O 1
ATOM 3357 N N . GLU A 1 441 ? -20.892 17.445 22.924 1.00 88.56 441 GLU A N 1
ATOM 3358 C CA . GLU A 1 441 ? -20.255 17.157 24.211 1.00 88.56 441 GLU A CA 1
ATOM 3359 C C . GLU A 1 441 ? -20.527 15.715 24.660 1.00 88.56 441 GLU A C 1
ATOM 3361 O O . GLU A 1 441 ? -19.600 14.998 25.049 1.00 88.56 441 GLU A O 1
ATOM 3366 N N . THR A 1 442 ? -21.770 15.236 24.535 1.00 87.38 442 THR A N 1
ATOM 3367 C CA . THR A 1 442 ? -22.104 13.833 24.822 1.00 87.38 442 THR A CA 1
ATOM 3368 C C . THR A 1 442 ? -21.409 12.891 23.839 1.00 87.38 442 THR A C 1
ATOM 3370 O O . THR A 1 442 ? -20.938 11.825 24.249 1.00 87.38 442 THR A O 1
ATOM 3373 N N . ARG A 1 443 ? -21.228 13.312 22.576 1.00 88.44 443 ARG A N 1
ATOM 3374 C CA . ARG A 1 443 ? -20.413 12.610 21.568 1.00 88.44 443 ARG A CA 1
ATOM 3375 C C . ARG A 1 443 ? -18.958 12.482 21.997 1.00 88.44 443 ARG A C 1
ATOM 3377 O O . ARG A 1 443 ? -18.439 11.366 22.043 1.00 88.44 443 ARG A O 1
ATOM 3384 N N . ALA A 1 444 ? -18.323 13.597 22.345 1.00 87.81 444 ALA A N 1
ATOM 3385 C CA . ALA A 1 444 ? -16.929 13.621 22.773 1.00 87.81 444 ALA A CA 1
ATOM 3386 C C . ALA A 1 444 ? -16.709 12.804 24.057 1.00 87.81 444 ALA A C 1
ATOM 3388 O O . ALA A 1 444 ? -15.714 12.086 24.186 1.00 87.81 444 ALA A O 1
ATOM 3389 N N . ASN A 1 445 ? -17.655 12.858 25.000 1.00 87.62 445 ASN A N 1
ATOM 3390 C CA . ASN A 1 445 ? -17.579 12.063 26.219 1.00 87.62 445 ASN A CA 1
ATOM 3391 C C . ASN A 1 445 ? -17.703 10.559 25.932 1.00 87.62 445 ASN A C 1
ATOM 3393 O O . ASN A 1 445 ? -16.931 9.777 26.485 1.00 87.62 445 ASN A O 1
ATOM 3397 N N . PHE A 1 446 ? -18.609 10.144 25.041 1.00 89.50 446 PHE A N 1
ATOM 3398 C CA . PHE A 1 446 ? -18.685 8.749 24.598 1.00 89.50 446 PHE A CA 1
ATOM 3399 C C . PHE A 1 446 ? -17.379 8.296 23.951 1.00 89.50 446 PHE A C 1
ATOM 3401 O O . PHE A 1 446 ? -16.844 7.257 24.328 1.00 89.50 446 PHE A O 1
ATOM 3408 N N . ASP A 1 447 ? -16.825 9.090 23.038 1.00 89.75 447 ASP A N 1
ATOM 3409 C CA . ASP A 1 447 ? -15.577 8.749 22.354 1.00 89.75 447 ASP A CA 1
ATOM 3410 C C . ASP A 1 447 ? -14.409 8.581 23.326 1.00 89.75 447 ASP A C 1
ATOM 3412 O O . ASP A 1 447 ? -13.600 7.676 23.151 1.00 89.75 447 ASP A O 1
ATOM 3416 N N . ARG A 1 448 ? -14.345 9.395 24.384 1.00 87.25 448 ARG A N 1
ATOM 3417 C CA . ARG A 1 448 ? -13.307 9.291 25.417 1.00 87.25 448 ARG A CA 1
ATOM 3418 C C . ARG A 1 448 ? -13.524 8.114 26.371 1.00 87.25 448 ARG A C 1
ATOM 3420 O O . ARG A 1 448 ? -12.557 7.500 26.806 1.00 87.25 448 ARG A O 1
ATOM 3427 N N . VAL A 1 449 ? -14.770 7.835 26.750 1.00 87.38 449 VAL A N 1
ATOM 3428 C CA . VAL A 1 449 ? -15.091 6.884 27.827 1.00 87.38 449 VAL A CA 1
ATOM 3429 C C . VAL A 1 449 ? -15.344 5.478 27.294 1.00 87.38 449 VAL A C 1
ATOM 3431 O O . VAL A 1 449 ? -14.819 4.515 27.846 1.00 87.38 449 VAL A O 1
ATOM 3434 N N . ALA A 1 450 ? -16.158 5.341 26.250 1.00 89.25 450 ALA A N 1
ATOM 3435 C CA . ALA A 1 450 ? -16.517 4.049 25.677 1.00 89.25 450 ALA A CA 1
ATOM 3436 C C . ALA A 1 450 ? -15.417 3.489 24.770 1.00 89.25 450 ALA A C 1
ATOM 3438 O O . ALA A 1 450 ? -15.230 2.272 24.723 1.00 89.25 450 ALA A O 1
ATOM 3439 N N . ILE A 1 451 ? -14.714 4.368 24.045 1.00 93.81 451 ILE A N 1
ATOM 3440 C CA . ILE A 1 451 ? -13.736 3.986 23.015 1.00 93.81 451 ILE A CA 1
ATOM 3441 C C . ILE A 1 451 ? -12.416 4.757 23.211 1.00 93.81 451 ILE A C 1
ATOM 3443 O O . ILE A 1 451 ? -11.998 5.537 22.340 1.00 93.81 451 ILE A O 1
ATOM 3447 N N . PRO A 1 452 ? -11.759 4.591 24.379 1.00 93.88 452 PRO A N 1
ATOM 3448 C CA . PRO A 1 452 ? -10.496 5.262 24.652 1.00 93.88 452 PRO A CA 1
ATOM 3449 C C . PRO A 1 452 ? -9.444 4.847 23.619 1.00 93.88 452 PRO A C 1
ATOM 3451 O O . PRO A 1 452 ? -9.303 3.668 23.282 1.00 93.88 452 PRO A O 1
ATOM 3454 N N . SER A 1 453 ? -8.711 5.832 23.103 1.00 93.94 453 SER A N 1
ATOM 3455 C CA . SER A 1 453 ? -7.638 5.609 22.136 1.00 93.94 453 SER A CA 1
ATOM 3456 C C . SER A 1 453 ? -6.284 5.902 22.751 1.00 93.94 453 SER A C 1
ATOM 3458 O O . SER A 1 453 ? -6.090 6.956 23.357 1.00 93.94 453 SER A O 1
ATOM 3460 N N . PHE A 1 454 ? -5.334 5.026 22.480 1.00 94.75 454 PHE A N 1
ATOM 3461 C CA . PHE A 1 454 ? -3.946 5.169 22.855 1.00 94.75 454 PHE A CA 1
ATOM 3462 C C . PHE A 1 454 ? -3.085 5.087 21.610 1.00 94.75 454 PHE A C 1
ATOM 3464 O O . PHE A 1 454 ? -3.373 4.343 20.674 1.00 94.75 454 PHE A O 1
ATOM 3471 N N . THR A 1 455 ? -2.021 5.866 21.602 1.00 93.75 455 THR A N 1
ATOM 3472 C CA . THR A 1 455 ? -1.190 6.039 20.420 1.00 93.75 455 THR A CA 1
ATOM 3473 C C . THR A 1 455 ? 0.180 5.408 20.600 1.00 93.75 455 THR A C 1
ATOM 3475 O O . THR A 1 455 ? 0.623 5.245 21.727 1.00 93.75 455 THR A O 1
ATOM 3478 N N . PHE A 1 456 ? 0.876 5.112 19.510 1.00 91.12 456 PHE A N 1
ATOM 3479 C CA . PHE A 1 456 ? 2.316 4.835 19.491 1.00 91.12 456 PHE A CA 1
ATOM 3480 C C . PHE A 1 456 ? 2.920 5.344 18.172 1.00 91.12 456 PHE A C 1
ATOM 3482 O O . PHE A 1 456 ? 2.178 5.666 17.245 1.00 91.12 456 PHE A O 1
ATOM 3489 N N . LEU A 1 457 ? 4.245 5.470 18.089 1.00 89.25 457 LEU A N 1
ATOM 3490 C CA . LEU A 1 457 ? 4.944 5.784 16.836 1.00 89.25 457 LEU A CA 1
ATOM 3491 C C . LEU A 1 457 ? 5.405 4.488 16.171 1.00 89.25 457 LEU A C 1
ATOM 3493 O O . LEU A 1 457 ? 5.872 3.595 16.881 1.00 89.25 457 LEU A O 1
ATOM 3497 N N . ARG A 1 458 ? 5.322 4.406 14.839 1.00 86.00 458 ARG A N 1
ATOM 3498 C CA . ARG A 1 458 ? 5.859 3.261 14.084 1.00 86.00 458 ARG A CA 1
ATOM 3499 C C . ARG A 1 458 ? 7.343 3.009 14.364 1.00 86.00 458 ARG A C 1
ATOM 3501 O O . ARG A 1 458 ? 8.080 3.924 14.742 1.00 86.00 458 ARG A O 1
ATOM 3508 N N . GLY A 1 459 ? 7.777 1.770 14.145 1.00 83.94 459 GLY A N 1
ATOM 3509 C CA . GLY A 1 459 ? 9.158 1.343 14.377 1.00 83.94 459 GLY A CA 1
ATOM 3510 C C . GLY A 1 459 ? 9.448 1.165 15.865 1.00 83.94 459 GLY A C 1
ATOM 3511 O O . GLY A 1 459 ? 10.433 1.678 16.397 1.00 83.94 459 GLY A O 1
ATOM 3512 N N . VAL A 1 460 ? 8.560 0.461 16.563 1.00 82.81 460 VAL A N 1
ATOM 3513 C CA . VAL A 1 460 ? 8.633 0.189 18.001 1.00 82.81 460 VAL A CA 1
ATOM 3514 C C . VAL A 1 460 ? 9.877 -0.624 18.354 1.00 82.81 460 VAL A C 1
ATOM 3516 O O . VAL A 1 460 ? 10.453 -0.432 19.427 1.00 82.81 460 VAL A O 1
ATOM 3519 N N . ASP A 1 461 ? 10.322 -1.505 17.458 1.00 76.31 461 ASP A N 1
ATOM 3520 C CA . ASP A 1 461 ? 11.540 -2.297 17.641 1.00 76.31 461 ASP A CA 1
ATOM 3521 C C . ASP A 1 461 ? 12.835 -1.484 17.445 1.00 76.31 461 ASP A C 1
ATOM 3523 O O . ASP A 1 461 ? 13.921 -1.949 17.803 1.00 76.31 461 ASP A O 1
ATOM 3527 N N . GLY A 1 462 ? 12.713 -0.256 16.932 1.00 73.06 462 GLY A N 1
ATOM 3528 C CA . GLY A 1 462 ? 13.816 0.663 16.707 1.00 73.06 462 GLY A CA 1
ATOM 3529 C C . GLY A 1 462 ? 14.708 0.308 15.526 1.00 73.06 462 GLY A C 1
ATOM 3530 O O . GLY A 1 462 ? 15.826 0.806 15.478 1.00 73.06 462 GLY A O 1
ATOM 3531 N N . ARG A 1 463 ? 14.283 -0.557 14.598 1.00 70.25 463 ARG A N 1
ATOM 3532 C CA . ARG A 1 463 ? 15.083 -0.861 13.407 1.00 70.25 463 ARG A CA 1
ATOM 3533 C C . ARG A 1 463 ? 14.918 0.213 12.341 1.00 70.25 463 ARG A C 1
ATOM 3535 O O . ARG A 1 463 ? 13.833 0.404 11.802 1.00 70.25 463 ARG A O 1
ATOM 3542 N N . VAL A 1 464 ? 16.027 0.863 11.993 1.00 62.97 464 VAL A N 1
ATOM 3543 C CA . VAL A 1 464 ? 16.101 1.842 10.904 1.00 62.97 464 VAL A CA 1
ATOM 3544 C C . VAL A 1 464 ? 16.837 1.246 9.702 1.00 62.97 464 VAL A C 1
ATOM 3546 O O . VAL A 1 464 ? 17.759 0.441 9.830 1.00 62.97 464 VAL A O 1
ATOM 3549 N N . SER A 1 465 ? 16.403 1.642 8.512 1.00 52.44 465 SER A N 1
ATOM 3550 C CA . SER A 1 465 ? 16.976 1.257 7.226 1.00 52.44 465 SER A CA 1
ATOM 3551 C C . SER A 1 465 ? 18.472 1.567 7.103 1.00 52.44 465 SER A C 1
ATOM 3553 O O . SER A 1 465 ? 18.897 2.701 7.304 1.00 52.44 465 SER A O 1
ATOM 3555 N N . GLY A 1 466 ? 19.262 0.560 6.711 1.00 47.97 466 GLY A N 1
ATOM 3556 C CA . GLY A 1 466 ? 20.690 0.698 6.389 1.00 47.97 466 GLY A CA 1
ATOM 3557 C C . GLY A 1 466 ? 21.666 0.487 7.551 1.00 47.97 466 GLY A C 1
ATOM 3558 O O . GLY A 1 466 ? 22.871 0.468 7.312 1.00 47.97 466 GLY A O 1
ATOM 3559 N N . GLU A 1 467 ? 21.184 0.282 8.780 1.00 46.12 467 GLU A N 1
ATOM 3560 C CA . GLU A 1 467 ? 22.043 -0.137 9.889 1.00 46.12 467 GLU A CA 1
ATOM 3561 C C . GLU A 1 467 ? 22.113 -1.667 9.939 1.00 46.12 467 GLU A C 1
ATOM 3563 O O . GLU A 1 467 ? 21.110 -2.357 10.147 1.00 46.12 467 GLU A O 1
ATOM 3568 N N . ASP A 1 468 ? 23.317 -2.213 9.741 1.00 41.34 468 ASP A N 1
ATOM 3569 C CA . ASP A 1 468 ? 23.585 -3.601 10.100 1.00 41.34 468 ASP A CA 1
ATOM 3570 C C . ASP A 1 468 ? 23.214 -3.798 11.578 1.00 41.34 468 ASP A C 1
ATOM 3572 O O . ASP A 1 468 ? 23.484 -2.910 12.398 1.00 41.34 468 ASP A O 1
ATOM 3576 N N . PRO A 1 469 ? 22.620 -4.950 11.959 1.00 43.53 469 PRO A N 1
ATOM 3577 C CA . PRO A 1 469 ? 22.407 -5.251 13.367 1.00 43.53 469 PRO A CA 1
ATOM 3578 C C . PRO A 1 469 ? 23.729 -5.017 14.100 1.00 43.53 469 PRO A C 1
ATOM 3580 O O . PRO A 1 469 ? 24.764 -5.461 13.586 1.00 43.53 469 PRO A O 1
ATOM 3583 N N . PRO A 1 470 ? 23.725 -4.314 15.251 1.00 38.28 470 PRO A N 1
ATOM 3584 C CA . PRO A 1 470 ? 24.953 -3.927 15.921 1.00 38.28 470 PRO A CA 1
ATOM 3585 C C . PRO A 1 470 ? 25.823 -5.166 16.045 1.00 38.28 470 PRO A C 1
ATOM 3587 O O . PRO A 1 470 ? 25.418 -6.172 16.636 1.00 38.28 470 PRO A O 1
ATOM 3590 N N . SER A 1 471 ? 26.987 -5.127 15.394 1.00 33.81 471 SER A N 1
ATOM 3591 C CA . SER A 1 471 ? 27.908 -6.245 15.464 1.00 33.81 471 SER A CA 1
ATOM 3592 C C . SER A 1 471 ? 28.174 -6.501 16.947 1.00 33.81 471 SER A C 1
ATOM 3594 O O . SER A 1 471 ? 28.427 -5.569 17.714 1.00 33.81 471 SER A O 1
ATOM 3596 N N . ASN A 1 472 ? 28.124 -7.764 17.373 1.00 42.50 472 ASN A N 1
ATOM 3597 C CA . ASN A 1 472 ? 28.404 -8.166 18.758 1.00 42.50 472 ASN A CA 1
ATOM 3598 C C . ASN A 1 472 ? 29.812 -7.739 19.255 1.00 42.50 472 ASN A C 1
ATOM 3600 O O . ASN A 1 472 ? 30.199 -8.082 20.370 1.00 42.50 472 ASN A O 1
ATOM 3604 N N . ALA A 1 473 ? 30.595 -7.019 18.443 1.00 38.66 473 ALA A N 1
ATOM 3605 C CA . ALA A 1 473 ? 31.906 -6.487 18.770 1.00 38.66 473 ALA A CA 1
ATOM 3606 C C . ALA A 1 473 ? 31.863 -5.240 19.677 1.00 38.66 473 ALA A C 1
ATOM 3608 O O . ALA A 1 473 ? 32.780 -5.079 20.482 1.00 38.66 473 ALA A O 1
ATOM 3609 N N . ASP A 1 474 ? 30.810 -4.412 19.640 1.00 35.53 474 ASP A N 1
ATOM 3610 C CA . ASP A 1 474 ? 30.761 -3.170 20.444 1.00 35.53 474 ASP A CA 1
ATOM 3611 C C . ASP A 1 474 ? 30.089 -3.319 21.822 1.00 35.53 474 ASP A C 1
ATOM 3613 O O . ASP A 1 474 ? 30.204 -2.441 22.676 1.00 35.53 474 ASP A O 1
ATOM 3617 N N . ALA A 1 475 ? 29.497 -4.480 22.120 1.00 38.56 475 ALA A N 1
ATOM 3618 C CA . ALA A 1 475 ? 29.023 -4.825 23.468 1.00 38.56 475 ALA A CA 1
ATOM 3619 C C . ALA A 1 475 ? 30.137 -5.385 24.389 1.00 38.56 475 ALA A C 1
ATOM 3621 O O . ALA A 1 475 ? 29.878 -5.764 25.531 1.00 38.56 475 ALA A O 1
ATOM 3622 N N . GLY A 1 476 ? 31.385 -5.462 23.905 1.00 36.84 476 GLY A N 1
ATOM 3623 C CA . GLY A 1 476 ? 32.458 -6.272 24.496 1.00 36.84 476 GLY A CA 1
ATOM 3624 C C . GLY A 1 476 ? 33.622 -5.532 25.164 1.00 36.84 476 GLY A C 1
ATOM 3625 O O . GLY A 1 476 ? 34.652 -6.158 25.410 1.00 36.84 476 GLY A O 1
ATOM 3626 N N . ARG A 1 477 ? 33.527 -4.232 25.478 1.00 35.09 477 ARG A N 1
ATOM 3627 C CA . ARG A 1 477 ? 34.555 -3.528 26.282 1.00 35.09 477 ARG A CA 1
ATOM 3628 C C . ARG A 1 477 ? 34.041 -3.170 27.674 1.00 35.09 477 ARG A C 1
ATOM 3630 O O . ARG A 1 477 ? 33.920 -2.011 28.050 1.00 35.09 477 ARG A O 1
ATOM 3637 N N . GLY A 1 478 ? 33.787 -4.208 28.461 1.00 31.45 478 GLY A N 1
ATOM 3638 C CA . GLY A 1 478 ? 33.488 -4.107 29.884 1.00 31.45 478 GLY A CA 1
ATOM 3639 C C . GLY A 1 478 ? 34.108 -5.273 30.643 1.00 31.45 478 GLY A C 1
ATOM 3640 O O . GLY A 1 478 ? 33.495 -6.321 30.742 1.00 31.45 478 GLY A O 1
ATOM 3641 N N . ASN A 1 479 ? 35.331 -5.052 31.129 1.00 32.94 479 ASN A N 1
ATOM 3642 C CA . ASN A 1 479 ? 36.060 -5.747 32.194 1.00 32.94 479 ASN A CA 1
ATOM 3643 C C . ASN A 1 479 ? 35.937 -7.285 32.309 1.00 32.94 479 ASN A C 1
ATOM 3645 O O . ASN A 1 479 ? 34.896 -7.845 32.643 1.00 32.94 479 ASN A O 1
ATOM 3649 N N . THR A 1 480 ? 37.080 -7.957 32.167 1.00 38.31 480 THR A N 1
ATOM 3650 C CA . THR A 1 480 ? 37.305 -9.360 32.531 1.00 38.31 480 THR A CA 1
ATOM 3651 C C . THR A 1 480 ? 36.835 -9.645 33.957 1.00 38.31 480 THR A C 1
ATOM 3653 O O . THR A 1 480 ? 37.503 -9.301 34.931 1.00 38.31 480 THR A O 1
ATOM 3656 N N . GLY A 1 481 ? 35.686 -10.304 34.066 1.00 31.58 481 GLY A N 1
ATOM 3657 C CA . GLY A 1 481 ? 35.124 -10.812 35.305 1.00 31.58 481 GLY A CA 1
ATOM 3658 C C . GLY A 1 481 ? 34.305 -12.053 34.991 1.00 31.58 481 GLY A C 1
ATOM 3659 O O . GLY A 1 481 ? 33.197 -11.960 34.476 1.00 31.58 481 GLY A O 1
ATOM 3660 N N . GLN A 1 482 ? 34.906 -13.204 35.266 1.00 41.97 482 GLN A N 1
ATOM 3661 C CA . GLN A 1 482 ? 34.323 -14.542 35.301 1.00 41.97 482 GLN A CA 1
ATOM 3662 C C . GLN A 1 482 ? 32.841 -14.510 35.730 1.00 41.97 482 GLN A C 1
ATOM 3664 O O . GLN A 1 482 ? 32.539 -14.170 36.873 1.00 41.97 482 GLN A O 1
ATOM 3669 N N . ARG A 1 483 ? 31.914 -14.827 34.816 1.00 33.25 483 ARG A N 1
ATOM 3670 C CA . ARG A 1 483 ? 30.484 -14.957 35.127 1.00 33.25 483 ARG A CA 1
ATOM 3671 C C . ARG A 1 483 ? 29.905 -16.226 34.524 1.00 33.25 483 ARG A C 1
ATOM 3673 O O . ARG A 1 483 ? 30.000 -16.474 33.325 1.00 33.25 483 ARG A O 1
ATOM 3680 N N . ASP A 1 484 ? 29.318 -17.002 35.422 1.00 31.98 484 ASP A N 1
ATOM 3681 C CA . ASP A 1 484 ? 28.545 -18.201 35.168 1.00 31.98 484 ASP A CA 1
ATOM 3682 C C . ASP A 1 484 ? 27.315 -17.938 34.284 1.00 31.98 484 ASP A C 1
ATOM 3684 O O . ASP A 1 484 ? 26.576 -16.974 34.467 1.00 31.98 484 ASP A O 1
ATOM 3688 N N . SER A 1 485 ? 27.090 -18.888 33.374 1.00 34.59 485 SER A N 1
ATOM 3689 C CA . SER A 1 485 ? 25.797 -19.451 32.963 1.00 34.59 485 SER A CA 1
ATOM 3690 C C . SER A 1 485 ? 24.645 -18.511 32.565 1.00 34.59 485 SER A C 1
ATOM 3692 O O . SER A 1 485 ? 23.816 -18.111 33.377 1.00 34.59 485 SER A O 1
ATOM 3694 N N . GLY A 1 486 ? 24.497 -18.318 31.249 1.00 36.47 486 GLY A N 1
ATOM 3695 C CA . GLY A 1 486 ? 23.365 -18.817 30.437 1.00 36.47 486 GLY A CA 1
ATOM 3696 C C . GLY A 1 486 ? 21.942 -18.266 30.625 1.00 36.47 486 GLY A C 1
ATOM 3697 O O . GLY A 1 486 ? 21.165 -18.336 29.680 1.00 36.47 486 GLY A O 1
ATOM 3698 N N . LEU A 1 487 ? 21.583 -17.711 31.783 1.00 38.34 487 LEU A N 1
ATOM 3699 C CA . LEU A 1 487 ? 20.218 -17.244 32.080 1.00 38.34 487 LEU A CA 1
ATOM 3700 C C . LEU A 1 487 ? 20.168 -15.748 32.437 1.00 38.34 487 LEU A C 1
ATOM 3702 O O . LEU A 1 487 ? 19.171 -15.081 32.174 1.00 38.34 487 LEU A O 1
ATOM 3706 N N . MET A 1 488 ? 21.262 -15.194 32.974 1.00 28.23 488 MET A N 1
ATOM 3707 C CA . MET A 1 488 ? 21.342 -13.770 33.335 1.00 28.23 488 MET A CA 1
ATOM 3708 C C . MET A 1 488 ? 21.608 -12.835 32.144 1.00 28.23 488 MET A C 1
ATOM 3710 O O . MET A 1 488 ? 21.274 -11.660 32.227 1.00 28.23 488 MET A O 1
ATOM 3714 N N . SER A 1 489 ? 22.115 -13.330 31.006 1.00 46.72 489 SER A N 1
ATOM 3715 C CA . SER A 1 489 ? 22.326 -12.477 29.822 1.00 46.72 489 SER A CA 1
ATOM 3716 C C . SER A 1 489 ? 21.024 -12.106 29.107 1.00 46.72 489 SER A C 1
ATOM 3718 O O . SER A 1 489 ? 20.936 -11.030 28.531 1.00 46.72 489 SER A O 1
ATOM 3720 N N . VAL A 1 490 ? 19.991 -12.953 29.165 1.00 43.19 490 VAL A N 1
ATOM 3721 C CA . VAL A 1 490 ? 18.688 -12.674 28.533 1.00 43.19 490 VAL A CA 1
ATOM 3722 C C . VAL A 1 490 ? 17.907 -11.628 29.330 1.00 43.19 490 VAL A C 1
ATOM 3724 O O . VAL A 1 490 ? 17.259 -10.768 28.739 1.00 43.19 490 VAL A O 1
ATOM 3727 N N . LEU A 1 491 ? 18.004 -11.665 30.663 1.00 40.75 491 LEU A N 1
ATOM 3728 C CA . LEU A 1 491 ? 17.413 -10.655 31.544 1.00 40.75 491 LEU A CA 1
ATOM 3729 C C . LEU A 1 491 ? 18.145 -9.312 31.438 1.00 40.75 491 LEU A C 1
ATOM 3731 O O . LEU A 1 491 ? 17.474 -8.291 31.357 1.00 40.75 491 LEU A O 1
ATOM 3735 N N . ASP A 1 492 ? 19.481 -9.303 31.348 1.00 43.72 492 ASP A N 1
ATOM 3736 C CA . ASP A 1 492 ? 20.251 -8.074 31.104 1.00 43.72 492 ASP A CA 1
ATOM 3737 C C . ASP A 1 492 ? 19.972 -7.479 29.709 1.00 43.72 492 ASP A C 1
ATOM 3739 O O . ASP A 1 492 ? 19.934 -6.259 29.568 1.00 43.72 492 ASP A O 1
ATOM 3743 N N . VAL A 1 493 ? 19.712 -8.306 28.686 1.00 49.44 493 VAL A N 1
ATOM 3744 C CA . VAL A 1 493 ? 19.305 -7.846 27.342 1.00 49.44 493 VAL A CA 1
ATOM 3745 C C . VAL A 1 493 ? 17.857 -7.347 27.324 1.00 49.44 493 VAL A C 1
ATOM 3747 O O . VAL A 1 493 ? 17.608 -6.299 26.736 1.00 49.44 493 VAL A O 1
ATOM 3750 N N . ARG A 1 494 ? 16.912 -8.017 28.004 1.00 46.88 494 ARG A N 1
ATOM 3751 C CA . ARG A 1 494 ? 15.536 -7.506 28.189 1.00 46.88 494 ARG A CA 1
ATOM 3752 C C . ARG A 1 494 ? 15.541 -6.174 28.939 1.00 46.88 494 ARG A C 1
ATOM 3754 O O . ARG A 1 494 ? 14.979 -5.203 28.453 1.00 46.88 494 ARG A O 1
ATOM 3761 N N . ALA A 1 495 ? 16.265 -6.094 30.052 1.00 49.91 495 ALA A N 1
ATOM 3762 C CA . ALA A 1 495 ? 16.401 -4.870 30.837 1.00 49.91 495 ALA A CA 1
ATOM 3763 C C . ALA A 1 495 ? 17.172 -3.761 30.095 1.00 49.91 495 ALA A C 1
ATOM 3765 O O . ALA A 1 495 ? 16.959 -2.584 30.373 1.00 49.91 495 ALA A O 1
ATOM 3766 N N . ALA A 1 496 ? 18.071 -4.102 29.162 1.00 50.88 496 ALA A N 1
ATOM 3767 C CA . ALA A 1 496 ? 18.729 -3.139 28.279 1.00 50.88 496 ALA A CA 1
ATOM 3768 C C . ALA A 1 496 ? 17.811 -2.659 27.141 1.00 50.88 496 ALA A C 1
ATOM 3770 O O . ALA A 1 496 ? 17.854 -1.479 26.806 1.00 50.88 496 ALA A O 1
ATOM 3771 N N . ALA A 1 497 ? 16.972 -3.540 26.588 1.00 53.81 497 ALA A N 1
ATOM 3772 C CA . ALA A 1 497 ? 15.985 -3.225 25.554 1.00 53.81 497 ALA A CA 1
ATOM 3773 C C . ALA A 1 497 ? 14.799 -2.399 26.094 1.00 53.81 497 ALA A C 1
ATOM 3775 O O . ALA A 1 497 ? 14.195 -1.635 25.347 1.00 53.81 497 ALA A O 1
ATOM 3776 N N . GLU A 1 498 ? 14.513 -2.512 27.395 1.00 61.03 498 GLU A N 1
ATOM 3777 C CA . GLU A 1 498 ? 13.534 -1.718 28.155 1.00 61.03 498 GLU A CA 1
ATOM 3778 C C . GLU A 1 498 ? 14.104 -0.395 28.699 1.00 61.03 498 GLU A C 1
ATOM 3780 O O . GLU A 1 498 ? 13.448 0.298 29.478 1.00 61.03 498 GLU A O 1
ATOM 3785 N N . ARG A 1 499 ? 15.334 -0.012 28.333 1.00 65.56 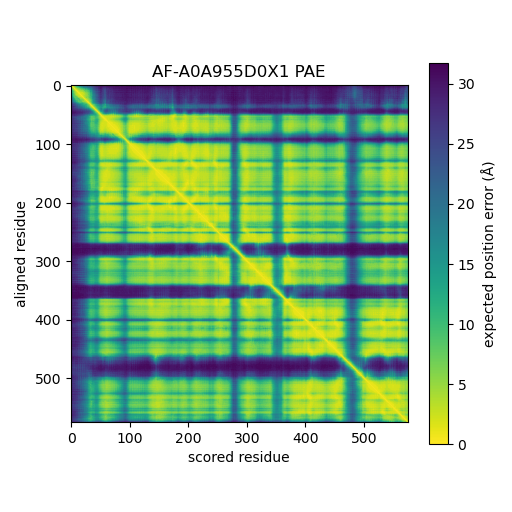499 ARG A N 1
ATOM 3786 C CA . ARG A 1 499 ? 15.847 1.306 28.720 1.00 65.56 499 ARG A CA 1
ATOM 3787 C C . ARG A 1 499 ? 15.116 2.391 27.929 1.00 65.56 499 ARG A C 1
ATOM 3789 O O . ARG A 1 499 ? 14.895 2.223 26.735 1.00 65.56 499 ARG A O 1
ATOM 3796 N N . PRO A 1 500 ? 14.855 3.563 28.531 1.00 67.25 500 PRO A N 1
ATOM 3797 C CA . PRO A 1 500 ? 14.325 4.725 27.813 1.00 67.25 500 PRO A CA 1
ATOM 3798 C C . PRO A 1 500 ? 15.387 5.389 26.904 1.00 67.25 500 PRO A C 1
ATOM 3800 O O . PRO A 1 500 ? 15.322 6.588 26.648 1.00 67.25 500 PRO A O 1
ATOM 3803 N N . LEU A 1 501 ? 16.414 4.644 26.485 1.00 64.44 501 LEU A N 1
ATOM 3804 C CA . LEU A 1 501 ? 17.564 5.101 25.710 1.00 64.44 501 LEU A CA 1
ATOM 3805 C C . LEU A 1 501 ? 17.778 4.138 24.540 1.00 64.44 501 LEU A C 1
ATOM 3807 O O . LEU A 1 501 ? 17.770 2.926 24.741 1.00 64.44 501 LEU A O 1
ATOM 3811 N N . GLY A 1 502 ? 18.052 4.676 23.353 1.00 72.81 502 GLY A N 1
ATOM 3812 C CA . GLY A 1 502 ? 18.255 3.902 22.127 1.00 72.81 502 GLY A CA 1
ATOM 3813 C C . GLY A 1 502 ? 17.176 4.188 21.085 1.00 72.81 502 GLY A C 1
ATOM 3814 O O . GLY A 1 502 ? 16.382 5.110 21.247 1.00 72.81 502 GLY A O 1
ATOM 3815 N N . GLN A 1 503 ? 17.185 3.412 20.001 1.00 74.00 503 GLN A N 1
ATOM 3816 C CA . GLN A 1 503 ? 16.212 3.539 18.910 1.00 74.00 503 GLN A CA 1
ATOM 3817 C C . GLN A 1 503 ? 14.903 2.772 19.199 1.00 74.00 503 GLN A C 1
ATOM 3819 O O . GLN A 1 503 ? 13.864 3.098 18.638 1.00 74.00 503 GLN A O 1
ATOM 3824 N N . SER A 1 504 ? 14.942 1.781 20.100 1.00 81.31 504 SER A N 1
ATOM 3825 C CA . SER A 1 504 ? 13.784 0.977 20.520 1.00 81.31 504 SER A CA 1
ATOM 3826 C C . SER A 1 504 ? 12.809 1.773 21.394 1.00 81.31 504 SER A C 1
ATOM 3828 O O . SER A 1 504 ? 13.219 2.529 22.277 1.00 81.31 504 SER A O 1
ATOM 3830 N N . GLN A 1 505 ? 11.509 1.534 21.207 1.00 82.62 505 GLN A N 1
ATOM 3831 C CA . GLN A 1 505 ? 10.423 2.126 21.992 1.00 82.62 505 GLN A CA 1
ATOM 3832 C C . GLN A 1 505 ? 9.780 1.128 22.975 1.00 82.62 505 GLN A C 1
ATOM 3834 O O . GLN A 1 505 ? 8.656 1.330 23.432 1.00 82.62 505 GLN A O 1
ATOM 3839 N N . LEU A 1 506 ? 10.466 0.050 23.359 1.00 83.94 506 LEU A N 1
ATOM 3840 C CA . LEU A 1 506 ? 9.880 -0.962 24.253 1.00 83.94 506 LEU A CA 1
ATOM 3841 C C . LEU A 1 506 ? 9.533 -0.426 25.660 1.00 83.94 506 LEU A C 1
ATOM 3843 O O . LEU A 1 506 ? 8.517 -0.829 26.226 1.00 83.94 506 LEU A O 1
ATOM 3847 N N . ASP A 1 507 ? 10.285 0.538 26.211 1.00 84.00 507 ASP A N 1
ATOM 3848 C CA . ASP A 1 507 ? 9.887 1.213 27.465 1.00 84.00 507 ASP A CA 1
ATOM 3849 C C . ASP A 1 507 ? 8.567 1.990 27.312 1.00 84.00 507 ASP A C 1
ATOM 3851 O O . ASP A 1 507 ? 7.755 2.048 28.241 1.00 84.00 507 ASP A O 1
ATOM 3855 N N . TYR A 1 508 ? 8.325 2.567 26.129 1.00 86.12 508 TYR A N 1
ATOM 3856 C CA . TYR A 1 508 ? 7.056 3.225 25.833 1.00 86.12 508 TYR A CA 1
ATOM 3857 C C . TYR A 1 508 ? 5.898 2.229 25.898 1.00 86.12 508 TYR A C 1
ATOM 3859 O O . TYR A 1 508 ? 4.875 2.549 26.499 1.00 86.12 508 TYR A O 1
ATOM 3867 N N . LEU A 1 509 ? 6.068 1.006 25.378 1.00 86.81 509 LEU A N 1
ATOM 3868 C CA . LEU A 1 509 ? 5.037 -0.033 25.469 1.00 86.81 509 LEU A CA 1
ATOM 3869 C C . LEU A 1 509 ? 4.668 -0.367 26.915 1.00 86.81 509 LEU A C 1
ATOM 3871 O O . LEU A 1 509 ? 3.490 -0.523 27.227 1.00 86.81 509 LEU A O 1
ATOM 3875 N N . ARG A 1 510 ? 5.645 -0.429 27.825 1.00 84.56 510 ARG A N 1
ATOM 3876 C CA . ARG A 1 510 ? 5.364 -0.655 29.249 1.00 84.56 510 ARG A CA 1
ATOM 3877 C C . ARG A 1 510 ? 4.549 0.492 29.847 1.00 84.56 510 ARG A C 1
ATOM 3879 O O . ARG A 1 510 ? 3.538 0.244 30.501 1.00 84.56 510 ARG A O 1
ATOM 3886 N N . ARG A 1 511 ? 4.943 1.743 29.585 1.00 88.88 511 ARG A N 1
ATOM 3887 C CA . ARG A 1 511 ? 4.200 2.935 30.038 1.00 88.88 511 ARG A CA 1
ATOM 3888 C C . ARG A 1 511 ? 2.795 3.005 29.443 1.00 88.88 511 ARG A C 1
ATOM 3890 O O . ARG A 1 511 ? 1.853 3.399 30.131 1.00 88.88 511 ARG A O 1
ATOM 3897 N N . LEU A 1 512 ? 2.643 2.593 28.188 1.00 91.38 512 LEU A N 1
ATOM 3898 C CA . LEU A 1 512 ? 1.358 2.446 27.522 1.00 91.38 512 LEU A CA 1
ATOM 3899 C C . LEU A 1 512 ? 0.481 1.437 28.280 1.00 91.38 512 LEU A C 1
ATOM 3901 O O . LEU A 1 512 ? -0.614 1.796 28.702 1.00 91.38 512 LEU A O 1
ATOM 3905 N N . VAL A 1 513 ? 0.980 0.224 28.549 1.00 91.38 513 VAL A N 1
ATOM 3906 C CA . VAL A 1 513 ? 0.251 -0.798 29.327 1.00 91.38 513 VAL A CA 1
ATOM 3907 C C . VAL A 1 513 ? -0.134 -0.283 30.718 1.00 91.38 513 VAL A C 1
ATOM 3909 O O . VAL A 1 513 ? -1.288 -0.428 31.122 1.00 91.38 513 VAL A O 1
ATOM 3912 N N . GLU A 1 514 ? 0.786 0.363 31.438 1.00 92.12 514 GLU A N 1
ATOM 3913 C CA . GLU A 1 514 ? 0.519 0.954 32.759 1.00 92.12 514 GLU A CA 1
ATOM 3914 C C . GLU A 1 514 ? -0.585 2.022 32.704 1.00 92.12 514 GLU A C 1
ATOM 3916 O O . GLU A 1 514 ? -1.447 2.078 33.588 1.00 92.12 514 GLU A O 1
ATOM 3921 N N . THR A 1 515 ? -0.593 2.838 31.646 1.00 94.06 515 THR A N 1
ATOM 3922 C CA . THR A 1 515 ? -1.627 3.852 31.403 1.00 94.06 515 THR A CA 1
ATOM 3923 C C . THR A 1 515 ? -2.982 3.187 31.181 1.00 94.06 515 THR A C 1
ATOM 3925 O O . THR A 1 515 ? -3.929 3.512 31.898 1.00 94.06 515 THR A O 1
ATOM 3928 N N . LEU A 1 516 ? -3.070 2.188 30.293 1.00 94.31 516 LEU A N 1
ATOM 3929 C CA . LEU A 1 516 ? -4.309 1.435 30.067 1.00 94.31 516 LEU A CA 1
ATOM 3930 C C . LEU A 1 516 ? -4.819 0.796 31.366 1.00 94.31 516 LEU A C 1
ATOM 3932 O O . LEU A 1 516 ? -6.012 0.844 31.660 1.00 94.31 516 LEU A O 1
ATOM 3936 N N . GLN A 1 517 ? -3.932 0.203 32.172 1.00 94.19 517 GLN A N 1
ATOM 3937 C CA . GLN A 1 517 ? -4.310 -0.414 33.449 1.00 94.19 517 GLN A CA 1
ATOM 3938 C C . GLN A 1 517 ? -4.825 0.617 34.457 1.00 94.19 517 GLN A C 1
ATOM 3940 O O . GLN A 1 517 ? -5.710 0.323 35.264 1.00 94.19 517 GLN A O 1
ATOM 3945 N N . SER A 1 518 ? -4.266 1.829 34.450 1.00 93.31 518 SER A N 1
ATOM 3946 C CA . SER A 1 518 ? -4.768 2.926 35.275 1.00 93.31 518 SER A CA 1
ATOM 3947 C C . SER A 1 518 ? -6.194 3.316 34.876 1.00 93.31 518 SER A C 1
ATOM 3949 O O . SER A 1 518 ? -7.049 3.414 35.761 1.00 93.31 518 SER A O 1
ATOM 3951 N N . GLU A 1 519 ? -6.472 3.400 33.571 1.00 92.12 519 GLU A N 1
ATOM 3952 C CA . GLU A 1 519 ? -7.804 3.708 33.051 1.00 92.12 519 GLU A CA 1
ATOM 3953 C C . GLU A 1 519 ? -8.812 2.588 33.322 1.00 92.12 519 GLU A C 1
ATOM 3955 O O . GLU A 1 519 ? -9.935 2.876 33.730 1.00 92.12 519 GLU A O 1
ATOM 3960 N N . ASP A 1 520 ? -8.427 1.315 33.180 1.00 93.94 520 ASP A N 1
ATOM 3961 C CA . ASP A 1 520 ? -9.312 0.184 33.492 1.00 93.94 520 ASP A CA 1
ATOM 3962 C C . ASP A 1 520 ? -9.672 0.134 34.981 1.00 93.94 520 ASP A C 1
ATOM 3964 O O . ASP A 1 520 ? -10.823 -0.103 35.348 1.00 93.94 520 ASP A O 1
ATOM 3968 N N . ARG A 1 521 ? -8.718 0.434 35.874 1.00 94.06 521 ARG A N 1
ATOM 3969 C CA . ARG A 1 521 ? -9.007 0.526 37.316 1.00 94.06 521 ARG A CA 1
ATOM 3970 C C . ARG A 1 521 ? -10.028 1.614 37.624 1.00 94.06 521 ARG A C 1
ATOM 3972 O O . ARG A 1 521 ? -10.879 1.411 38.488 1.00 94.06 521 ARG A O 1
ATOM 3979 N N . GLU A 1 522 ? -9.948 2.759 36.956 1.00 91.44 522 GLU A N 1
ATOM 3980 C CA . GLU A 1 522 ? -10.932 3.829 37.120 1.00 91.44 522 GLU A CA 1
ATOM 3981 C C . GLU A 1 522 ? -12.283 3.462 36.495 1.00 91.44 522 GLU A C 1
ATOM 3983 O O . GLU A 1 522 ? -13.322 3.650 37.131 1.00 91.44 522 GLU A O 1
ATOM 3988 N N . ALA A 1 523 ? -12.271 2.846 35.310 1.00 89.88 523 ALA A N 1
ATOM 3989 C CA . ALA A 1 523 ? -13.454 2.317 34.639 1.00 89.88 523 ALA A CA 1
ATOM 3990 C C . ALA A 1 523 ? -14.232 1.359 35.551 1.00 89.88 523 ALA A C 1
ATOM 3992 O O . ALA A 1 523 ? -15.439 1.529 35.738 1.00 89.88 523 ALA A O 1
ATOM 3993 N N . ARG A 1 524 ? -13.528 0.421 36.195 1.00 92.31 524 ARG A N 1
ATOM 3994 C CA . ARG A 1 524 ? -14.107 -0.573 37.112 1.00 92.31 524 ARG A CA 1
ATOM 3995 C C . ARG A 1 524 ? -14.760 0.036 38.339 1.00 92.31 524 ARG A C 1
ATOM 3997 O O . ARG A 1 524 ? -15.780 -0.480 38.788 1.00 92.31 524 ARG A O 1
ATOM 4004 N N . ARG A 1 525 ? -14.257 1.165 38.852 1.00 92.12 525 ARG A N 1
ATOM 4005 C CA . ARG A 1 525 ? -14.928 1.900 39.946 1.00 92.12 525 ARG A CA 1
ATOM 4006 C C . ARG A 1 525 ? -16.286 2.461 39.526 1.00 92.12 525 ARG A C 1
ATOM 4008 O O . ARG A 1 525 ? -17.145 2.656 40.376 1.00 92.12 525 ARG A O 1
ATOM 4015 N N . GLN A 1 526 ? -16.471 2.709 38.233 1.00 88.25 526 GLN A N 1
ATOM 4016 C CA . GLN A 1 526 ? -17.706 3.223 37.640 1.00 88.25 526 GLN A CA 1
ATOM 4017 C C . GLN A 1 526 ? -18.597 2.101 37.076 1.00 88.25 526 GLN A C 1
ATOM 4019 O O . GLN A 1 526 ? -19.549 2.389 36.360 1.00 88.25 526 GLN A O 1
ATOM 4024 N N . GLY A 1 527 ? -18.283 0.828 37.355 1.00 88.38 527 GLY A N 1
ATOM 4025 C CA . GLY A 1 527 ? -19.017 -0.324 36.820 1.00 88.38 527 GLY A CA 1
ATOM 4026 C C . GLY A 1 527 ? -18.702 -0.661 35.358 1.00 88.38 527 GLY A C 1
ATOM 4027 O O . GLY A 1 527 ? -19.392 -1.488 34.772 1.00 88.38 527 GLY A O 1
ATOM 4028 N N . ASN A 1 528 ? -17.666 -0.050 34.778 1.00 90.50 528 ASN A N 1
ATOM 4029 C CA . ASN A 1 528 ? -17.207 -0.326 33.417 1.00 90.50 528 ASN A CA 1
ATOM 4030 C C . ASN A 1 528 ? -15.973 -1.245 33.413 1.00 90.50 528 ASN A C 1
ATOM 4032 O O . ASN A 1 528 ? -15.317 -1.417 34.435 1.00 90.50 528 ASN A O 1
ATOM 4036 N N . ARG A 1 529 ? -15.587 -1.793 32.261 1.00 92.06 529 ARG A N 1
ATOM 4037 C CA . ARG A 1 529 ? -14.317 -2.528 32.092 1.00 92.06 529 ARG A CA 1
ATOM 4038 C C . ARG A 1 529 ? -13.792 -2.400 30.669 1.00 92.06 529 ARG A C 1
ATOM 4040 O O . ARG A 1 529 ? -14.587 -2.286 29.740 1.00 92.06 529 ARG A O 1
ATOM 4047 N N . ILE A 1 530 ? -12.481 -2.484 30.479 1.00 94.81 530 ILE A N 1
ATOM 4048 C CA . ILE A 1 530 ? -11.897 -2.722 29.156 1.00 94.81 530 ILE A CA 1
ATOM 4049 C C . ILE A 1 530 ? -12.152 -4.189 28.798 1.00 94.81 530 ILE A C 1
ATOM 4051 O O . ILE A 1 530 ? -11.501 -5.092 29.319 1.00 94.81 530 ILE A O 1
ATOM 4055 N N . ALA A 1 531 ? -13.151 -4.422 27.948 1.00 95.06 531 ALA A N 1
ATOM 4056 C CA . ALA A 1 531 ? -13.576 -5.760 27.540 1.00 95.06 531 ALA A CA 1
ATOM 4057 C C . ALA A 1 531 ? -12.846 -6.240 26.278 1.00 95.06 531 ALA A C 1
ATOM 4059 O O . ALA A 1 531 ? -12.611 -7.437 26.108 1.00 95.06 531 ALA A O 1
ATOM 4060 N N . ALA A 1 532 ? -12.459 -5.307 25.406 1.00 96.44 532 ALA A N 1
ATOM 4061 C CA . ALA A 1 532 ? -11.705 -5.594 24.195 1.00 96.44 532 ALA A CA 1
ATOM 4062 C C . ALA A 1 532 ? -10.602 -4.560 23.953 1.00 96.44 532 ALA A C 1
ATOM 4064 O O . ALA A 1 532 ? -10.750 -3.385 24.302 1.00 96.44 532 ALA A O 1
ATOM 4065 N N . ILE A 1 533 ? -9.516 -5.011 23.324 1.00 96.38 533 ILE A N 1
ATOM 4066 C CA . ILE A 1 533 ? -8.385 -4.181 22.910 1.00 96.38 533 ILE A CA 1
ATOM 4067 C C . ILE A 1 533 ? -8.090 -4.438 21.428 1.00 96.38 533 ILE A C 1
ATOM 4069 O O . ILE A 1 533 ? -7.714 -5.546 21.037 1.00 96.38 533 ILE A O 1
ATOM 4073 N N . GLY A 1 534 ? -8.255 -3.405 20.605 1.00 95.19 534 GLY A N 1
ATOM 4074 C CA . GLY A 1 534 ? -7.884 -3.418 19.193 1.00 95.19 534 GLY A CA 1
ATOM 4075 C C . GLY A 1 534 ? -6.489 -2.841 18.989 1.00 95.19 534 GLY A C 1
ATOM 4076 O O . GLY A 1 534 ? -6.262 -1.685 19.337 1.00 95.19 534 GLY A O 1
ATOM 4077 N N . VAL A 1 535 ? -5.565 -3.611 18.409 1.00 93.50 535 VAL A N 1
ATOM 4078 C CA . VAL A 1 535 ? -4.235 -3.118 18.010 1.00 93.50 535 VAL A CA 1
ATOM 4079 C C . VAL A 1 535 ? -4.256 -2.805 16.515 1.00 93.50 535 VAL A C 1
ATOM 4081 O O . VAL A 1 535 ? -4.220 -3.701 15.669 1.00 93.50 535 VAL A O 1
ATOM 4084 N N . LEU A 1 536 ? -4.361 -1.516 16.208 1.00 90.56 536 LEU A N 1
ATOM 4085 C CA . LEU A 1 536 ? -4.557 -0.931 14.886 1.00 90.56 536 LEU A CA 1
ATOM 4086 C C . LEU A 1 536 ? -3.225 -0.385 14.351 1.00 90.56 536 LEU A C 1
ATOM 4088 O O . LEU A 1 536 ? -2.993 0.826 14.317 1.00 90.56 536 LEU A O 1
ATOM 4092 N N . ALA A 1 537 ? -2.335 -1.293 13.967 1.00 83.69 537 ALA A N 1
ATOM 4093 C CA . ALA A 1 537 ? -1.084 -0.947 13.304 1.00 83.69 537 ALA A CA 1
ATOM 4094 C C . ALA A 1 537 ? -1.115 -1.400 11.843 1.00 83.69 537 ALA A C 1
ATOM 4096 O O . ALA A 1 537 ? -1.887 -2.283 11.469 1.00 83.69 537 ALA A O 1
ATOM 4097 N N . SER A 1 538 ? -0.249 -0.825 11.026 1.00 78.75 538 SER A N 1
ATOM 4098 C CA . SER A 1 538 ? -0.001 -1.279 9.661 1.00 78.75 538 SER A CA 1
ATOM 4099 C C . SER A 1 538 ? 1.184 -2.246 9.617 1.00 78.75 538 SER A C 1
ATOM 4101 O O . SER A 1 538 ? 1.065 -3.303 9.001 1.00 78.75 538 SER A O 1
ATOM 4103 N N . ASP A 1 539 ? 2.248 -1.972 10.376 1.00 81.94 539 ASP A N 1
ATOM 4104 C CA . ASP A 1 539 ? 3.420 -2.848 10.457 1.00 81.94 539 ASP A CA 1
ATOM 4105 C C . ASP A 1 539 ? 3.182 -4.048 11.393 1.00 81.94 539 ASP A C 1
ATOM 4107 O O . ASP A 1 539 ? 2.784 -3.909 12.552 1.00 81.94 539 ASP A O 1
ATOM 4111 N N . THR A 1 540 ? 3.451 -5.257 10.900 1.00 81.94 540 THR A N 1
ATOM 4112 C CA . THR A 1 540 ? 3.388 -6.480 11.711 1.00 81.94 540 THR A CA 1
ATOM 4113 C C . THR A 1 540 ? 4.461 -6.521 12.797 1.00 81.94 540 THR A C 1
ATOM 4115 O O . THR A 1 540 ? 4.191 -7.027 13.893 1.00 81.94 540 THR A O 1
ATOM 4118 N N . TYR A 1 541 ? 5.658 -6.003 12.517 1.00 84.06 541 TYR A N 1
ATOM 4119 C CA . TYR A 1 541 ? 6.778 -6.032 13.457 1.00 84.06 541 TYR A CA 1
ATOM 4120 C C . TYR A 1 541 ? 6.516 -5.156 14.691 1.00 84.06 541 TYR A C 1
ATOM 4122 O O . TYR A 1 541 ? 7.010 -5.477 15.771 1.00 84.06 541 TYR A O 1
ATOM 4130 N N . ASP A 1 542 ? 5.636 -4.156 14.571 1.00 86.81 542 ASP A N 1
ATOM 4131 C CA . ASP A 1 542 ? 5.123 -3.363 15.693 1.00 86.81 542 ASP A CA 1
ATOM 4132 C C . ASP A 1 542 ? 3.964 -4.055 16.434 1.00 86.81 542 ASP A C 1
ATOM 4134 O O . ASP A 1 542 ? 3.916 -4.048 17.668 1.00 86.81 542 ASP A O 1
ATOM 4138 N N . LYS A 1 543 ? 3.030 -4.705 15.715 1.00 87.69 543 LYS A N 1
ATOM 4139 C CA . LYS A 1 543 ? 1.864 -5.394 16.326 1.00 87.69 543 LYS A CA 1
ATOM 4140 C C . LYS A 1 543 ? 2.285 -6.432 17.345 1.00 87.69 543 LYS A C 1
ATOM 4142 O O . LYS A 1 543 ? 1.686 -6.524 18.416 1.00 87.69 543 LYS A O 1
ATOM 4147 N N . GLN A 1 544 ? 3.274 -7.246 16.988 1.00 85.94 544 GLN A N 1
ATOM 4148 C CA . GLN A 1 544 ? 3.683 -8.384 17.796 1.00 85.94 544 GLN A CA 1
ATOM 4149 C C . GLN A 1 544 ? 4.100 -7.974 19.224 1.00 85.94 544 GLN A C 1
ATOM 4151 O O . GLN A 1 544 ? 3.459 -8.455 20.164 1.00 85.94 544 GLN A O 1
ATOM 4156 N N . PRO A 1 545 ? 5.097 -7.091 19.437 1.00 85.62 545 PRO A N 1
ATOM 4157 C CA . PRO A 1 545 ? 5.496 -6.685 20.784 1.00 85.62 545 PRO A CA 1
ATOM 4158 C C . PRO A 1 545 ? 4.384 -5.934 21.533 1.00 85.62 545 PRO A C 1
ATOM 4160 O O . PRO A 1 545 ? 4.241 -6.120 22.742 1.00 85.62 545 PRO A O 1
ATOM 4163 N N . ILE A 1 546 ? 3.544 -5.151 20.841 1.00 89.25 546 ILE A N 1
ATOM 4164 C CA . ILE A 1 546 ? 2.392 -4.468 21.456 1.00 89.25 546 ILE A CA 1
ATOM 4165 C C . ILE A 1 546 ? 1.389 -5.486 22.019 1.00 89.25 546 ILE A C 1
ATOM 4167 O O . ILE A 1 546 ? 0.996 -5.396 23.184 1.00 89.25 546 ILE A O 1
ATOM 4171 N N . ILE A 1 547 ? 0.986 -6.477 21.218 1.00 88.69 547 ILE A N 1
ATOM 4172 C CA . ILE A 1 547 ? 0.037 -7.518 21.637 1.00 88.69 547 ILE A CA 1
ATOM 4173 C C . ILE A 1 547 ? 0.624 -8.350 22.785 1.00 88.69 547 ILE A C 1
ATOM 4175 O O . ILE A 1 547 ? -0.092 -8.646 23.744 1.00 88.69 547 ILE A O 1
ATOM 4179 N N . GLN A 1 548 ? 1.915 -8.697 22.721 1.00 85.25 548 GLN A N 1
ATOM 4180 C CA . GLN A 1 548 ? 2.609 -9.420 23.793 1.00 85.25 548 GLN A CA 1
ATOM 4181 C C . GLN A 1 548 ? 2.582 -8.636 25.114 1.00 85.25 548 GLN A C 1
ATOM 4183 O O . GLN A 1 548 ? 2.197 -9.187 26.148 1.00 85.25 548 GLN A O 1
ATOM 4188 N N . ALA A 1 549 ? 2.915 -7.342 25.081 1.00 87.25 549 ALA A N 1
ATOM 4189 C CA . ALA A 1 549 ? 2.911 -6.487 26.266 1.00 87.25 549 ALA A CA 1
ATOM 4190 C C . ALA A 1 549 ? 1.501 -6.325 26.862 1.00 87.25 549 ALA A C 1
ATOM 4192 O O . ALA A 1 549 ? 1.313 -6.442 28.075 1.00 87.25 549 ALA A O 1
ATOM 4193 N N . LEU A 1 550 ? 0.489 -6.103 26.018 1.00 90.31 550 LEU A N 1
ATOM 4194 C CA . LEU A 1 550 ? -0.889 -5.904 26.470 1.00 90.31 550 LEU A CA 1
ATOM 4195 C C . LEU A 1 550 ? -1.493 -7.168 27.086 1.00 90.31 550 LEU A C 1
ATOM 4197 O O . LEU A 1 550 ? -2.197 -7.056 28.089 1.00 90.31 550 LEU A O 1
ATOM 4201 N N . ARG A 1 551 ? -1.228 -8.354 26.520 1.00 87.25 551 ARG A N 1
ATOM 4202 C CA . ARG A 1 551 ? -1.763 -9.637 27.021 1.00 87.25 551 ARG A CA 1
ATOM 4203 C C . ARG A 1 551 ? -1.339 -9.942 28.449 1.00 87.25 551 ARG A C 1
ATOM 4205 O O . ARG A 1 551 ? -2.149 -10.441 29.224 1.00 87.25 551 ARG A O 1
ATOM 4212 N N . ALA A 1 552 ? -0.105 -9.598 28.814 1.00 83.62 552 ALA A N 1
ATOM 4213 C CA . ALA A 1 552 ? 0.363 -9.738 30.189 1.00 83.62 552 ALA A CA 1
ATOM 4214 C C . ALA A 1 552 ? -0.431 -8.850 31.167 1.00 83.62 552 ALA A C 1
ATOM 4216 O O . ALA A 1 552 ? -0.636 -9.225 32.320 1.00 83.62 552 ALA A O 1
ATOM 4217 N N . GLY A 1 553 ? -0.887 -7.678 30.710 1.00 84.62 553 GLY A N 1
ATOM 4218 C CA . GLY A 1 553 ? -1.633 -6.720 31.523 1.00 84.62 553 GLY A CA 1
ATOM 4219 C C . GLY A 1 553 ? -3.149 -6.941 31.575 1.00 84.62 553 GLY A C 1
ATOM 4220 O O . GLY A 1 553 ? -3.765 -6.522 32.555 1.00 84.62 553 GLY A O 1
ATOM 4221 N N . PHE A 1 554 ? -3.736 -7.578 30.555 1.00 90.94 554 PHE A N 1
ATOM 4222 C CA . PHE A 1 554 ? -5.185 -7.761 30.385 1.00 90.94 554 PHE A CA 1
ATOM 4223 C C . PHE A 1 554 ? -5.540 -9.188 29.918 1.00 90.94 554 PHE A C 1
ATOM 4225 O O . PHE A 1 554 ? -6.028 -9.376 28.803 1.00 90.94 554 PHE A O 1
ATOM 4232 N N . PRO A 1 555 ? -5.336 -10.215 30.761 1.00 87.31 555 PRO A N 1
ATOM 4233 C CA . PRO A 1 555 ? -5.534 -11.612 30.363 1.00 87.31 555 PRO A CA 1
ATOM 4234 C C . PRO A 1 555 ? -6.983 -11.953 29.977 1.00 87.31 555 PRO A C 1
ATOM 4236 O O . PRO A 1 555 ? -7.200 -12.855 29.173 1.00 87.31 555 PRO A O 1
ATOM 4239 N N . ASP A 1 556 ? -7.961 -11.221 30.519 1.00 89.38 556 ASP A N 1
ATOM 4240 C CA . ASP A 1 556 ? -9.392 -11.462 30.291 1.00 89.38 556 ASP A CA 1
ATOM 4241 C C . ASP A 1 556 ? -9.974 -10.655 29.114 1.00 89.38 556 ASP A C 1
ATOM 4243 O O . ASP A 1 556 ? -11.148 -10.818 28.779 1.00 89.38 556 ASP A O 1
ATOM 4247 N N . ALA A 1 557 ? -9.196 -9.750 28.508 1.00 93.00 557 ALA A N 1
ATOM 4248 C CA . ALA A 1 557 ? -9.673 -8.921 27.405 1.00 93.00 557 ALA A CA 1
ATOM 4249 C C . ALA A 1 557 ? -9.623 -9.681 26.073 1.00 93.00 557 ALA A C 1
ATOM 4251 O O . ALA A 1 557 ? -8.692 -10.439 25.792 1.00 93.00 557 ALA A O 1
ATOM 4252 N N . GLN A 1 558 ? -10.601 -9.427 25.203 1.00 93.94 558 GLN A N 1
ATOM 4253 C CA . GLN A 1 558 ? -10.554 -9.926 23.833 1.00 93.94 558 GLN A CA 1
ATOM 4254 C C . GLN A 1 558 ? -9.639 -9.041 22.979 1.00 93.94 558 GLN A C 1
ATOM 4256 O O . GLN A 1 558 ? -9.788 -7.822 22.942 1.00 93.94 558 GLN A O 1
ATOM 4261 N N . TYR A 1 559 ? -8.723 -9.661 22.240 1.00 92.19 559 TYR A N 1
ATOM 4262 C CA . TYR A 1 559 ? -7.824 -8.961 21.322 1.00 92.19 559 TYR A CA 1
ATOM 4263 C C . TYR A 1 559 ? -8.274 -9.120 19.881 1.00 92.19 559 TYR A C 1
ATOM 4265 O O . TYR A 1 559 ? -8.725 -10.202 19.493 1.00 92.19 559 TYR A O 1
ATOM 4273 N N . PHE A 1 560 ? -8.069 -8.073 19.090 1.00 92.19 560 PHE A N 1
ATOM 4274 C CA . PHE A 1 560 ? -8.130 -8.140 17.636 1.00 92.19 560 PHE A CA 1
ATOM 4275 C C . PHE A 1 560 ? -7.104 -7.197 16.998 1.00 92.19 560 PHE A C 1
ATOM 4277 O O . PHE A 1 560 ? -6.615 -6.247 17.611 1.00 92.19 560 PHE A O 1
ATOM 4284 N N . THR A 1 561 ? -6.793 -7.483 15.743 1.00 90.31 561 THR A N 1
ATOM 4285 C CA . THR A 1 561 ? -6.071 -6.606 14.821 1.00 90.31 561 THR A CA 1
ATOM 4286 C C . THR A 1 561 ? -6.748 -6.722 13.449 1.00 90.31 561 THR A C 1
ATOM 4288 O O . THR A 1 561 ? -7.766 -7.407 13.332 1.00 90.31 561 THR A O 1
ATOM 4291 N N . LEU A 1 562 ? -6.254 -6.013 12.441 1.00 81.38 562 LEU A N 1
ATOM 4292 C CA . LEU A 1 562 ? -6.973 -5.787 11.179 1.00 81.38 562 LEU A CA 1
ATOM 4293 C C . LEU A 1 562 ? -6.622 -6.809 10.096 1.00 81.38 562 LEU A C 1
ATOM 4295 O O . LEU A 1 562 ? -7.389 -7.027 9.164 1.00 81.38 562 LEU A O 1
ATOM 4299 N N . ASP A 1 563 ? -5.479 -7.457 10.249 1.00 79.31 563 ASP A N 1
ATOM 4300 C CA . ASP A 1 563 ? -4.875 -8.388 9.314 1.00 79.31 563 ASP A CA 1
ATOM 4301 C C . ASP A 1 563 ? -4.203 -9.537 10.073 1.00 79.31 563 ASP A C 1
ATOM 4303 O O . ASP A 1 563 ? -3.740 -9.410 11.209 1.00 79.31 563 ASP A O 1
ATOM 4307 N N . LEU A 1 564 ? -4.156 -10.704 9.437 1.00 77.94 564 LEU A N 1
ATOM 4308 C CA . LEU A 1 564 ? -3.495 -11.871 9.999 1.00 77.94 564 L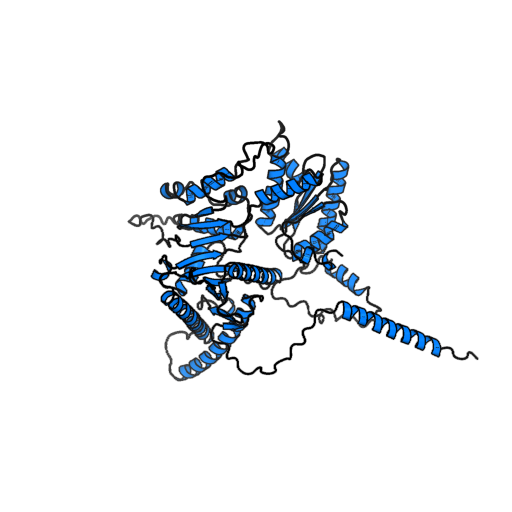EU A CA 1
ATOM 4309 C C . LEU A 1 564 ? -2.136 -12.050 9.332 1.00 77.94 564 LEU A C 1
ATOM 4311 O O . LEU A 1 564 ? -2.063 -12.454 8.174 1.00 77.94 564 LEU A O 1
ATOM 4315 N N . HIS A 1 565 ? -1.062 -11.809 10.080 1.00 79.56 565 HIS A N 1
ATOM 4316 C CA . HIS A 1 565 ? 0.284 -12.151 9.635 1.00 79.56 565 HIS A CA 1
ATOM 4317 C C . HIS A 1 565 ? 0.731 -13.493 10.217 1.00 79.56 565 HIS A C 1
ATOM 4319 O O . HIS A 1 565 ? 0.468 -13.794 11.385 1.00 79.56 565 HIS A O 1
ATOM 4325 N N . ALA A 1 566 ? 1.483 -14.278 9.440 1.00 80.06 566 ALA A N 1
ATOM 4326 C CA . ALA A 1 566 ? 1.992 -15.581 9.874 1.00 80.06 566 ALA A CA 1
ATOM 4327 C C . ALA A 1 566 ? 2.809 -15.489 11.179 1.00 80.06 566 ALA A C 1
ATOM 4329 O O . ALA A 1 566 ? 2.735 -16.382 12.025 1.00 80.06 566 ALA A O 1
ATOM 4330 N N . LEU A 1 567 ? 3.517 -14.371 11.384 1.00 78.56 567 LEU A N 1
ATOM 4331 C CA . LEU A 1 567 ? 4.250 -14.072 12.621 1.00 78.56 567 LEU A CA 1
ATOM 4332 C C . LEU A 1 567 ? 3.352 -14.057 13.861 1.00 78.56 567 LEU A C 1
ATOM 4334 O O . LEU A 1 567 ? 3.781 -14.553 14.894 1.00 78.56 567 LEU A O 1
ATOM 4338 N N . LEU A 1 568 ? 2.109 -13.572 13.768 1.00 77.69 568 LEU A N 1
ATOM 4339 C CA . LEU A 1 568 ? 1.167 -13.565 14.895 1.00 77.69 568 LEU A CA 1
ATOM 4340 C C . LEU A 1 568 ? 0.658 -14.969 15.238 1.00 77.69 568 LEU A C 1
ATOM 4342 O O . LEU A 1 568 ? 0.202 -15.192 16.355 1.00 77.69 568 LEU A O 1
ATOM 4346 N N . THR A 1 569 ? 0.745 -15.907 14.290 1.00 79.62 569 THR A N 1
ATOM 4347 C CA . THR A 1 569 ? 0.361 -17.315 14.480 1.00 79.62 569 THR A CA 1
ATOM 4348 C C . THR A 1 569 ? 1.538 -18.232 14.826 1.00 79.62 569 THR A C 1
ATOM 4350 O O . THR A 1 569 ? 1.343 -19.398 15.166 1.00 79.62 569 THR A O 1
ATOM 4353 N N . HIS A 1 570 ? 2.771 -17.732 14.725 1.00 78.94 570 HIS A N 1
ATOM 4354 C CA . HIS A 1 570 ? 3.964 -18.541 14.927 1.00 78.94 570 HIS A CA 1
ATOM 4355 C C . HIS A 1 570 ? 4.135 -18.882 16.421 1.00 78.94 570 HIS A C 1
ATOM 4357 O O . HIS A 1 570 ? 4.056 -17.976 17.251 1.00 78.94 570 HIS A O 1
ATOM 4363 N N . PRO A 1 571 ? 4.437 -20.141 16.805 1.00 74.00 571 PRO A N 1
ATOM 4364 C CA . PRO A 1 571 ? 4.502 -20.544 18.216 1.00 74.00 571 PRO A CA 1
ATOM 4365 C C . PRO A 1 571 ? 5.436 -19.679 19.075 1.00 74.00 571 PRO A C 1
ATOM 4367 O O . PRO A 1 571 ? 5.074 -19.286 20.176 1.00 74.00 571 PRO A O 1
ATOM 4370 N N . LYS A 1 572 ? 6.601 -19.294 18.534 1.00 68.75 572 LYS A N 1
ATOM 4371 C CA . LYS A 1 572 ? 7.572 -18.418 19.225 1.00 68.75 572 LYS A CA 1
ATOM 4372 C C . LYS A 1 572 ? 7.097 -16.978 19.452 1.00 68.75 572 LYS A C 1
ATOM 4374 O O . LYS A 1 572 ? 7.784 -16.226 20.127 1.00 68.75 572 LYS A O 1
ATOM 4379 N N . SER A 1 573 ? 5.991 -16.578 18.836 1.00 62.78 573 SER A N 1
ATOM 4380 C CA . SER A 1 573 ? 5.415 -15.242 18.990 1.00 62.78 573 SER A CA 1
ATOM 4381 C C . SER A 1 573 ? 4.304 -15.207 20.044 1.00 62.78 573 SER A C 1
ATOM 4383 O O . SER A 1 573 ? 3.866 -14.119 20.416 1.00 62.78 573 SER A O 1
ATOM 4385 N N . TYR A 1 574 ? 3.840 -16.374 20.511 1.00 55.97 574 TYR A N 1
ATOM 4386 C CA . TYR A 1 574 ? 2.807 -16.510 21.545 1.00 55.97 574 TYR A CA 1
ATOM 4387 C C . TYR A 1 574 ? 3.356 -16.611 22.974 1.00 55.97 574 TYR A C 1
ATOM 4389 O O . TYR A 1 574 ? 2.598 -16.349 23.908 1.00 55.97 574 TYR A O 1
ATOM 4397 N N . GLU A 1 575 ? 4.623 -16.997 23.130 1.00 47.62 575 GLU A N 1
ATOM 4398 C CA . GLU A 1 575 ? 5.369 -17.046 24.401 1.00 47.62 575 GLU A CA 1
ATOM 4399 C C . GLU A 1 575 ? 6.139 -15.741 24.637 1.00 47.62 575 GLU A C 1
ATOM 4401 O O . GLU A 1 575 ? 6.251 -15.331 25.818 1.00 47.62 575 GLU A O 1
#

Sequence (575 aa):
MPGTDRQGAWASLMTLVVLGGLGGWGLWKATAPLATDRPTGRNASALRETMGKANARLWQDPLPALQRSFEIELARATAAAANDVAADAAADSGGEKPKSPSELALAAVQDDTQQVLRSSISRVFERDAERGVVLMPFRTSSDPTPESQENRVNYRYAIVSALASEDYIPRDRSHIGWFIVGADRPAEEVVPVGYEWWDPINHTRSPVLLLWIPSELLPERSQLRSLHGVLSQLVSKATLASTNLQVRYLTTGGSNALIGLVQEDVSAIQPVAGHVPGLVSTVGPLLMPQVVWGNVSVYDGFATISNFELLKRLPSIEGLPEMVRSGPLGGTYARLRRASQPPRAPVGELDASDAADPAGGLVGDLNLHSGAVVQRTIGTDEDLVIAIIDELERRGIHPGRGGDRLALVHEWDTAYGRALPETFRRICWQRRPSEPDDNEETRANFDRVAIPSFTFLRGVDGRVSGEDPPSNADAGRGNTGQRDSGLMSVLDVRAAAERPLGQSQLDYLRRLVETLQSEDREARRQGNRIAAIGVLASDTYDKQPIIQALRAGFPDAQYFTLDLHALLTHPKSYE

Mean predicted aligned error: 12.91 Å

Nearest PDB structures (foldseek):
  5lr8-assembly1_A  TM=2.669E-01  e=5.439E-01  Hordeum vulgare subsp. vulgare
  3e3l-assembly2_C  TM=1.883E-01  e=1.794E-01  Oryctolagus cuniculus
  7gpb-assembly1_C  TM=1.683E-01  e=6.790E-01  Oryctolagus cuniculus
  5ikp-assembly1_A  TM=2.436E-01  e=3.790E+00  Homo sapiens
  1noi-assembly1_A  TM=2.370E-01  e=3.790E+00  Oryctolagus cuniculus

pLDDT: mean 76.86, std 19.17, range [28.23, 96.5]

Secondary structure (DSSP, 8-state):
------HHHHHHHHHHHHHHHHHHHHHHHHH-------------S-----TTEEE--TTS-HHHHHHHHHHHHHHHHHHHHHHHHHHHTTT---SS-PPPHHHHHHHHHHHHHHHHHHHHHHHHHHHTTTT-EEEEEEEE----SHHHHHHHHHHHHHHHHHHHHTTEEES-SSEEEEE---TTS-GGG--PEEEEEEEESSTTS--EEEEEEETTTS-TTSHHHHHHHHHHHHS-HHHHT-TTEEEEEEE-SHHHHHHHHHHHHHHTTS------TT--S------------TTEEEEESS----HHHHHHHSPP-TTS-HHHHTSHHHHHHHHHHHHTSPPSS-GGG--TTTT--SSS--TTEEE-TTS-EEEE-S--HHHHHHHHHHHHHHTT--TTSTTEEEEEEEESS-HHHHHHHHHHHHHHHHHSPP-TT-SHHHHHHHHHHTS-EEEE-S-TT---TTPPPPPTTTT--S-------TTHHHHHHHHHHTSSSSS--HHHHHHHHHHHHHHHHHHHHTT-EEEEEEEE-S-HHHHHHHHHHHHHH-TTSEEE-SS--HHHHSHHHH-